Protein AF-A9F073-F1 (afdb_monomer_lite)

Secondary structure (DSSP, 8-state):
-------------------------------------PPPP--TTHHHHHHHHHHHHHHS---PPPP-BPTTT-PBPPHHHHHHHHHHHHHHHHHHHHHHHHHHHTS----SS-TTS----SS-TTHHHHT-HHHHHHHHHHHSS--GGGGHHHHHHHHHHHHSSHIIIII-HHHHHHHHHHHHS--TT-SSHHHHHHHS--GGGGHHHHHHHHHHHHHHTT--GGGGG-HHHHHHHHIIIIIHHHHHHHHHHHHHHHHTSS-HHHHHHHHHHHHHHHHHTS-SS----TTHHHHHHHHHHHHHGGGTSTTHIIIII-HHHHHHHHHHTT-SEEEEE-GGG-----HHHHH-SS----SSSS-EETTT-----HHHHH-TT--EEEEES--GGGEE-S----HHHHHHHHHHHHHHHHHHHHTTSSSSS--TT-PPPTTBPPHHHHHTT-----HHHHH-TT--EEE-SSTTTTTTTT-EEE-TTT----TT--HHHHT-TTSSB----HHHHHTSSS------EEEE-TTT-HHHHS-----HHHHT--SSS-SEEEEEEEEEEE------TT-PPPEEEEEEEEEEE-TTT-----HHHHH-S-SSS-SEEEESTT-TT-SS--S-GGGSGGGT--

Foldseek 3Di:
DDDDDDDDDDDDDDDDDDDDDDDDDDDDDDDDDDDDDDDDDDDPPVVVVVVVVVVVCVVPPPPPPDQPQFPPQRDRFDPVLVVVLVVLVVLLVVLLVVLLVLLLQLADPDDPPDPPDAQERPDQSLLVVLLQVLLQLLLCLQVVDGDPSVVNVVVVLVVCLAANLQCLRRNQNLSSLLVVLCVVQPAPQPDDDSLLVLLADDPLLCQLLLLLLLQSLLSNQNFNQSLVLASLLLCLLLCLQAVQLVVVVVLCVVLVVQCPDPDPVSNVVSVVVVVCCCVRGHFPDRAHFDPSVVSNVVSVVQSNCCNVHPNCSLRHRHNSLLVSLLSSLNHQKDKAFDQVQFPQPSQLSSQARQSQCQGHPAAGERSRHNSSSVSSNNDNSNRIDIDGRYDCVRHDSDPPDDPVSSVVSNVCSNCVVVVCVVVPQADDDQQQQQQADFQAAALSNLSSFDSLSCSLCSSQSFSQWHFDPDSRGPSSGNPIGGDLQSGWADQQHQSSQSNRSRSSRHRDHSCQQLQPVHQHFARWFKDFDLCQACCRNVVDADCQLQVQQPHVVGQKFWDKDWDWHFDPDDDDPPDGGHTDTGIYTHIDGNLSRHRQRSRSQNRQPRDDRGRMDTTRAPGPNDLPRHDDCVPHCPVVVD

InterPro domains:
  IPR017896 4Fe-4S ferredoxin-type, iron-sulphur binding domain [PF00037] (363-385)
  IPR017896 4Fe-4S ferredoxin-type, iron-sulphur binding domain [PF00037] (448-465)
  IPR017896 4Fe-4S ferredoxin-type, iron-sulphur binding domain [PF00037] (588-606)
  IPR017896 4Fe-4S ferredoxin-type, iron-sulphur binding domain [PF12801] (147-191)
  IPR017896 4Fe-4S ferredoxin-type, iron-sulphur binding domain [PF12801] (293-330)
  IPR017896 4Fe-4S ferredoxin-type, iron-sulphur binding domain [PS51379] (360-389)
  IPR017896 4Fe-4S ferredoxin-type, iron-sulphur binding domain [PS51379] (439-470)
  IPR017896 4Fe-4S ferredoxin-type, iron-sulphur binding domain [PS51379] (478-511)
  IPR017896 4Fe-4S ferredoxin-type, iron-sulphur binding domain [PS51379] (585-615)
  IPR017900 4Fe-4S ferredoxin, iron-sulphur binding, conserved site [PS00198] (450-461)
  IPR017900 4Fe-4S ferredoxin, iron-sulphur binding, conserved site [PS00198] (594-605)
  IPR051684 Electron Transfer/Redox Process [PTHR30176] (125-392)

pLDDT: mean 81.9, std 18.47, range [25.47, 96.81]

Organism: Sorangium cellulosum (strain So ce56) (NCBI:txid448385)

Radius of gyration: 35.61 Å; chains: 1; bounding box: 134×68×92 Å

Structure (mmCIF, N/CA/C/O backbone):
data_AF-A9F073-F1
#
_entry.id   AF-A9F073-F1
#
loop_
_atom_site.group_PDB
_atom_site.id
_atom_site.type_symbol
_atom_site.label_atom_id
_atom_site.label_alt_id
_atom_site.label_comp_id
_atom_site.label_asym_id
_atom_site.label_entity_id
_atom_site.label_seq_id
_atom_site.pdbx_PDB_ins_code
_atom_site.Cartn_x
_atom_site.Cartn_y
_atom_site.Cartn_z
_atom_site.occupancy
_atom_site.B_iso_or_equiv
_atom_site.auth_seq_id
_atom_site.auth_comp_id
_atom_site.auth_asym_id
_atom_site.auth_atom_id
_atom_site.pdbx_PDB_model_num
ATOM 1 N N . MET A 1 1 ? -6.232 -37.598 -47.615 1.00 36.94 1 MET A N 1
ATOM 2 C CA . MET A 1 1 ? -5.441 -37.627 -48.864 1.00 36.94 1 MET A CA 1
ATOM 3 C C . MET A 1 1 ? -4.163 -36.843 -48.573 1.00 36.94 1 MET A C 1
ATOM 5 O O . MET A 1 1 ? -4.214 -35.629 -48.598 1.00 36.94 1 MET A O 1
ATOM 9 N N . ALA A 1 2 ? -3.153 -37.387 -47.894 1.00 35.31 2 ALA A N 1
ATOM 10 C CA . ALA A 1 2 ? -2.257 -38.499 -48.234 1.00 35.31 2 ALA A CA 1
ATOM 11 C C . ALA A 1 2 ? -1.363 -38.210 -49.455 1.00 35.31 2 ALA A C 1
ATOM 13 O O . ALA A 1 2 ? -1.889 -38.074 -50.556 1.00 35.31 2 ALA A O 1
ATOM 14 N N . ASN A 1 3 ? -0.047 -38.267 -49.190 1.00 31.31 3 ASN A N 1
ATOM 15 C CA . ASN A 1 3 ? 1.080 -38.577 -50.085 1.00 31.31 3 ASN A CA 1
ATOM 16 C C . ASN A 1 3 ? 1.698 -37.422 -50.897 1.00 31.31 3 ASN A C 1
ATOM 18 O O . ASN A 1 3 ? 0.975 -36.559 -51.369 1.00 31.31 3 ASN A O 1
ATOM 22 N N . LEU A 1 4 ? 3.011 -37.348 -51.152 1.00 33.03 4 LEU A N 1
ATOM 23 C CA . LEU A 1 4 ? 4.208 -38.114 -50.754 1.00 33.03 4 LEU A CA 1
ATOM 24 C C . LEU A 1 4 ? 5.447 -37.277 -51.180 1.00 33.03 4 LEU A C 1
ATOM 26 O O . LEU A 1 4 ? 5.382 -36.546 -52.166 1.00 33.03 4 LEU A O 1
ATOM 30 N N . ASP A 1 5 ? 6.542 -37.423 -50.432 1.00 36.38 5 ASP A N 1
ATOM 31 C CA . ASP A 1 5 ? 7.957 -37.092 -50.738 1.00 36.38 5 ASP A CA 1
ATOM 32 C C . ASP A 1 5 ? 8.463 -37.785 -52.045 1.00 36.38 5 ASP A C 1
ATOM 34 O O . ASP A 1 5 ? 7.726 -38.654 -52.525 1.00 36.38 5 ASP A O 1
ATOM 38 N N . PRO A 1 6 ? 9.678 -37.530 -52.628 1.00 48.28 6 PRO A N 1
ATOM 39 C CA . PRO A 1 6 ? 10.964 -37.488 -51.900 1.00 48.28 6 PRO A CA 1
ATOM 40 C C . PRO A 1 6 ? 12.157 -36.666 -52.470 1.00 48.28 6 PRO A C 1
ATOM 42 O O . PRO A 1 6 ? 12.160 -36.121 -53.571 1.00 48.28 6 PRO A O 1
ATOM 45 N N . THR A 1 7 ? 13.215 -36.647 -51.650 1.00 33.25 7 THR A N 1
ATOM 46 C CA . THR A 1 7 ? 14.619 -36.234 -51.862 1.00 33.25 7 THR A CA 1
ATOM 47 C C . THR A 1 7 ? 15.438 -37.196 -52.745 1.00 33.25 7 THR A C 1
ATOM 49 O O . THR A 1 7 ? 15.010 -38.318 -53.017 1.00 33.25 7 THR A O 1
ATOM 52 N N . PRO A 1 8 ? 16.643 -36.775 -53.187 1.00 45.91 8 PRO A N 1
ATOM 53 C CA . PRO A 1 8 ? 17.910 -37.464 -52.824 1.00 45.91 8 PRO A CA 1
ATOM 54 C C . PRO A 1 8 ? 19.104 -36.466 -52.752 1.00 45.91 8 PRO A C 1
ATOM 56 O O . PRO A 1 8 ? 18.932 -35.294 -53.062 1.00 45.91 8 PRO A O 1
ATOM 59 N N . ALA A 1 9 ? 20.375 -36.758 -52.452 1.00 29.78 9 ALA A N 1
ATOM 60 C CA . ALA A 1 9 ? 21.145 -37.723 -51.659 1.00 29.78 9 ALA A CA 1
ATOM 61 C C . ALA A 1 9 ? 22.595 -37.157 -51.603 1.00 29.78 9 ALA A C 1
ATOM 63 O O . ALA A 1 9 ? 23.001 -36.400 -52.484 1.00 29.78 9 ALA A O 1
ATOM 64 N N . ALA A 1 10 ? 23.368 -37.505 -50.571 1.00 29.55 10 ALA A N 1
ATOM 65 C CA . ALA A 1 10 ? 24.780 -37.133 -50.383 1.00 29.55 10 ALA A CA 1
ATOM 66 C C . ALA A 1 10 ? 25.757 -37.988 -51.228 1.00 29.55 10 ALA A C 1
ATOM 68 O O . ALA A 1 10 ? 25.352 -39.019 -51.767 1.00 29.55 10 ALA A O 1
ATOM 69 N N . PRO A 1 11 ? 27.064 -37.651 -51.231 1.00 38.34 11 PRO A N 1
ATOM 70 C CA . PRO A 1 11 ? 28.048 -38.715 -51.008 1.00 38.34 11 PRO A CA 1
ATOM 71 C C . PRO A 1 11 ? 29.194 -38.347 -50.044 1.00 38.34 11 PRO A C 1
ATOM 73 O O . PRO A 1 11 ? 29.539 -37.185 -49.835 1.00 38.34 11 PRO A O 1
ATOM 76 N N . ALA A 1 12 ? 29.775 -39.402 -49.469 1.00 27.55 12 ALA A N 1
ATOM 77 C CA . ALA A 1 12 ? 30.923 -39.432 -48.566 1.00 27.55 12 ALA A CA 1
ATOM 78 C C . ALA A 1 12 ? 32.176 -40.037 -49.244 1.00 27.55 12 ALA A C 1
ATOM 80 O O . ALA A 1 12 ? 32.065 -40.629 -50.316 1.00 27.55 12 ALA A O 1
ATOM 81 N N . HIS A 1 13 ? 33.306 -39.988 -48.512 1.00 28.06 13 HIS A N 1
ATOM 82 C CA . HIS A 1 13 ? 34.626 -40.631 -48.731 1.00 28.06 13 HIS A CA 1
ATOM 83 C C . HIS A 1 13 ? 35.623 -39.819 -49.591 1.00 28.06 13 HIS A C 1
ATOM 85 O O . HIS A 1 13 ? 35.230 -39.222 -50.579 1.00 28.06 13 HIS A O 1
ATOM 91 N N . ARG A 1 14 ? 36.934 -39.720 -49.296 1.00 29.05 14 ARG A N 1
ATOM 92 C CA . ARG A 1 14 ? 37.899 -40.703 -48.756 1.00 29.05 14 ARG A CA 1
ATOM 93 C C . ARG A 1 14 ? 39.230 -39.985 -48.397 1.00 29.05 14 ARG A C 1
ATOM 95 O O . ARG A 1 14 ? 39.640 -39.095 -49.135 1.00 29.05 14 ARG A O 1
ATOM 102 N N . GLU A 1 15 ? 39.905 -40.397 -47.321 1.00 31.62 15 GLU A N 1
ATOM 103 C CA . GLU A 1 15 ? 41.334 -40.114 -47.046 1.00 31.62 15 GLU A CA 1
ATOM 104 C C . GLU A 1 15 ? 42.264 -40.895 -47.999 1.00 31.62 15 GLU A C 1
ATOM 106 O O . GLU A 1 15 ? 41.830 -41.879 -48.609 1.00 31.62 15 GLU A O 1
ATOM 111 N N . PRO A 1 16 ? 43.558 -40.522 -48.072 1.00 38.19 16 PRO A N 1
ATOM 112 C CA . PRO A 1 16 ? 44.579 -41.507 -47.695 1.00 38.19 16 PRO A CA 1
ATOM 113 C C . PRO A 1 16 ? 45.768 -40.938 -46.892 1.00 38.19 16 PRO A C 1
ATOM 115 O O . PRO A 1 16 ? 46.054 -39.742 -46.887 1.00 38.19 16 PRO A O 1
ATOM 118 N N . ALA A 1 17 ? 46.466 -41.859 -46.227 1.00 26.95 17 ALA A N 1
ATOM 119 C CA . ALA A 1 17 ? 47.608 -41.657 -45.347 1.00 26.95 17 ALA A CA 1
ATOM 120 C C . ALA A 1 17 ? 48.976 -41.936 -46.014 1.00 26.95 17 ALA A C 1
ATOM 122 O O . ALA A 1 17 ? 49.062 -42.687 -46.980 1.00 26.95 17 ALA A O 1
ATOM 123 N N . ALA A 1 18 ? 50.017 -41.434 -45.330 1.00 27.58 18 ALA A N 1
ATOM 124 C CA . ALA A 1 18 ? 51.392 -41.946 -45.190 1.00 27.58 18 ALA A CA 1
ATOM 125 C C . ALA A 1 18 ? 52.439 -41.725 -46.307 1.00 27.58 18 ALA A C 1
ATOM 127 O O . ALA A 1 18 ? 52.248 -42.099 -47.458 1.00 27.58 18 ALA A O 1
ATOM 128 N N . GLY A 1 19 ? 53.634 -41.260 -45.894 1.00 25.47 19 GLY A N 1
ATOM 129 C CA . GLY A 1 19 ? 54.879 -41.536 -46.620 1.00 25.47 19 GLY A CA 1
ATOM 130 C C . GLY A 1 19 ? 56.088 -40.627 -46.345 1.00 25.47 19 GLY A C 1
ATOM 131 O O . GLY A 1 19 ? 56.188 -39.557 -46.923 1.00 25.47 19 GLY A O 1
ATOM 132 N N . ALA A 1 20 ? 57.048 -41.173 -45.588 1.00 28.20 20 ALA A N 1
ATOM 133 C CA . ALA A 1 20 ? 58.509 -41.008 -45.701 1.00 28.20 20 ALA A CA 1
ATOM 134 C C . ALA A 1 20 ? 59.246 -39.798 -45.066 1.00 28.20 20 ALA A C 1
ATOM 136 O O . ALA A 1 20 ? 59.105 -38.637 -45.435 1.00 28.20 20 ALA A O 1
ATOM 137 N N . ALA A 1 21 ? 60.134 -40.168 -44.136 1.00 27.05 21 ALA A N 1
ATOM 138 C CA . ALA A 1 21 ? 61.201 -39.406 -43.493 1.00 27.05 21 ALA A CA 1
ATOM 139 C C . ALA A 1 21 ? 62.478 -39.338 -44.348 1.00 27.05 21 ALA A C 1
ATOM 141 O O . ALA A 1 21 ? 62.714 -40.288 -45.082 1.00 27.05 21 ALA A O 1
ATOM 142 N N . VAL A 1 22 ? 63.344 -38.331 -44.128 1.00 29.98 22 VAL A N 1
ATOM 143 C CA . VAL A 1 22 ? 64.828 -38.432 -44.107 1.00 29.98 22 VAL A CA 1
ATOM 144 C C . VAL A 1 22 ? 65.407 -37.228 -43.326 1.00 29.98 22 VAL A C 1
ATOM 146 O O . VAL A 1 22 ? 65.099 -36.079 -43.629 1.00 29.98 22 VAL A O 1
ATOM 149 N N . ALA A 1 23 ? 66.259 -37.500 -42.329 1.00 28.33 23 ALA A N 1
ATOM 150 C CA . ALA A 1 23 ? 67.233 -36.575 -41.716 1.00 28.33 23 ALA A CA 1
ATOM 151 C C . ALA A 1 23 ? 68.638 -36.864 -42.309 1.00 28.33 23 ALA A C 1
ATOM 153 O O . ALA A 1 23 ? 68.777 -37.919 -42.933 1.00 28.33 23 ALA A O 1
ATOM 154 N N . PRO A 1 24 ? 69.703 -36.046 -42.101 1.00 40.62 24 PRO A N 1
ATOM 155 C CA . PRO A 1 24 ? 70.480 -36.220 -40.858 1.00 40.62 24 PRO A CA 1
ATOM 156 C C . PRO A 1 24 ? 71.330 -35.022 -40.332 1.00 40.62 24 PRO A C 1
ATOM 158 O O . PRO A 1 24 ? 71.812 -34.175 -41.073 1.00 40.62 24 PRO A O 1
ATOM 161 N N . ALA A 1 25 ? 71.583 -35.090 -39.015 1.00 26.22 25 ALA A N 1
ATOM 162 C CA . ALA A 1 25 ? 72.860 -34.938 -38.280 1.00 26.22 25 ALA A CA 1
ATOM 163 C C . ALA A 1 25 ? 73.680 -33.621 -38.236 1.00 26.22 25 ALA A C 1
ATOM 165 O O . ALA A 1 25 ? 74.242 -33.185 -39.235 1.00 26.22 25 ALA A O 1
ATOM 166 N N . LYS A 1 26 ? 73.951 -33.147 -36.999 1.00 27.00 26 LYS A N 1
ATOM 167 C CA . LYS A 1 26 ? 75.251 -33.184 -36.249 1.00 27.00 26 LYS A CA 1
ATOM 168 C C . LYS A 1 26 ? 75.135 -32.297 -34.980 1.00 27.00 26 LYS A C 1
ATOM 170 O O . LYS A 1 26 ? 74.621 -31.194 -35.075 1.00 27.00 26 LYS A O 1
ATOM 175 N N . ALA A 1 27 ? 75.300 -32.838 -33.760 1.00 26.86 27 ALA A N 1
ATOM 176 C CA . ALA A 1 27 ? 76.540 -32.896 -32.942 1.00 26.86 27 ALA A CA 1
ATOM 177 C C . ALA A 1 27 ? 77.076 -31.479 -32.583 1.00 26.86 27 ALA A C 1
ATOM 179 O O . ALA A 1 27 ? 77.171 -30.651 -33.472 1.00 26.86 27 ALA A O 1
ATOM 180 N N . SER A 1 28 ? 77.449 -31.078 -31.360 1.00 26.72 28 SER A N 1
ATOM 181 C CA . SER A 1 28 ? 78.054 -31.800 -30.235 1.00 26.72 28 SER A CA 1
ATOM 182 C C . SER A 1 28 ? 78.280 -30.874 -29.020 1.00 26.72 28 SER A C 1
ATOM 184 O O . SER A 1 28 ? 78.762 -29.760 -29.186 1.00 26.72 28 SER A O 1
ATOM 186 N N . ALA A 1 29 ? 78.087 -31.443 -27.827 1.00 28.41 29 ALA A N 1
ATOM 187 C CA . ALA A 1 29 ? 79.029 -31.449 -26.695 1.00 28.41 29 ALA A CA 1
ATOM 188 C C . ALA A 1 29 ? 79.198 -30.229 -25.756 1.00 28.41 29 ALA A C 1
ATOM 190 O O . ALA A 1 29 ? 79.651 -29.150 -26.123 1.00 28.41 29 ALA A O 1
ATOM 191 N N . ALA A 1 30 ? 78.953 -30.520 -24.475 1.00 33.34 30 ALA A N 1
ATOM 192 C CA . ALA A 1 30 ? 79.458 -29.827 -23.292 1.00 33.34 30 ALA A CA 1
ATOM 193 C C . ALA A 1 30 ? 80.737 -30.516 -22.766 1.00 33.34 30 ALA A C 1
ATOM 195 O O . ALA A 1 30 ? 80.952 -31.694 -23.069 1.00 33.34 30 ALA A O 1
ATOM 196 N N . PRO A 1 31 ? 81.532 -29.838 -21.917 1.00 35.50 31 PRO A N 1
ATOM 197 C CA . PRO A 1 31 ? 82.397 -30.522 -20.947 1.00 35.50 31 PRO A CA 1
ATOM 198 C C . PRO A 1 31 ? 82.329 -29.825 -19.541 1.00 35.50 31 PRO A C 1
ATOM 200 O O . PRO A 1 31 ? 81.462 -28.973 -19.348 1.00 35.50 31 PRO A O 1
ATOM 203 N N . PRO A 1 32 ? 83.100 -30.226 -18.502 1.00 40.25 32 PRO A N 1
ATOM 204 C CA . PRO A 1 32 ? 82.556 -30.934 -17.338 1.00 40.25 32 PRO A CA 1
ATOM 205 C C . PRO A 1 32 ? 82.863 -30.250 -15.980 1.00 40.25 32 PRO A C 1
ATOM 207 O O . PRO A 1 32 ? 83.421 -29.160 -15.909 1.00 40.25 32 PRO A O 1
ATOM 210 N N . ALA A 1 33 ? 82.458 -30.913 -14.893 1.00 30.02 33 ALA A N 1
ATOM 211 C CA . ALA A 1 33 ? 82.422 -30.440 -13.508 1.00 30.02 33 ALA A CA 1
ATOM 212 C C . ALA A 1 33 ? 83.711 -30.639 -12.673 1.00 30.02 33 ALA A C 1
ATOM 214 O O . ALA A 1 33 ? 84.496 -31.546 -12.939 1.00 30.02 33 ALA A O 1
ATOM 215 N N . GLY A 1 34 ? 83.806 -29.880 -11.565 1.00 25.97 34 GLY A N 1
ATOM 216 C CA . GLY A 1 34 ? 84.525 -30.212 -10.314 1.00 25.97 34 GLY A CA 1
ATOM 217 C C . GLY A 1 34 ? 85.088 -28.980 -9.565 1.00 25.97 34 GLY A C 1
ATOM 218 O O . GLY A 1 34 ? 85.348 -27.976 -10.220 1.00 25.97 34 GLY A O 1
ATOM 219 N N . PRO A 1 35 ? 85.398 -29.028 -8.247 1.00 37.41 35 PRO A N 1
ATOM 220 C CA . PRO A 1 35 ? 84.670 -29.635 -7.123 1.00 37.41 35 PRO A CA 1
ATOM 221 C C . PRO A 1 35 ? 84.488 -28.691 -5.886 1.00 37.41 35 PRO A C 1
ATOM 223 O O . PRO A 1 35 ? 85.163 -27.682 -5.731 1.00 37.41 35 PRO A O 1
ATOM 226 N N . SER A 1 36 ? 83.564 -29.081 -4.995 1.00 27.94 36 SER A N 1
ATOM 227 C CA . SER A 1 36 ? 83.489 -28.880 -3.523 1.00 27.94 36 SER A CA 1
ATOM 228 C C . SER A 1 36 ? 83.856 -27.543 -2.833 1.00 27.94 36 SER A C 1
ATOM 230 O O . SER A 1 36 ? 85.028 -27.220 -2.666 1.00 27.94 36 SER A O 1
ATOM 232 N N . ALA A 1 37 ? 82.863 -26.935 -2.167 1.00 27.70 37 ALA A N 1
ATOM 233 C CA . ALA A 1 37 ? 83.018 -26.349 -0.826 1.00 27.70 37 ALA A CA 1
ATOM 234 C C . ALA A 1 37 ? 81.673 -26.396 -0.066 1.00 27.70 37 ALA A C 1
ATOM 236 O O . ALA A 1 37 ? 80.635 -26.003 -0.597 1.00 27.70 37 ALA A O 1
ATOM 237 N N . ALA A 1 38 ? 81.687 -26.932 1.157 1.00 30.27 38 ALA A N 1
ATOM 238 C CA . ALA A 1 38 ? 80.529 -27.056 2.047 1.00 30.27 38 ALA A CA 1
ATOM 239 C C . ALA A 1 38 ? 80.062 -25.686 2.602 1.00 30.27 38 ALA A C 1
ATOM 241 O O . ALA A 1 38 ? 80.873 -24.762 2.690 1.00 30.27 38 ALA A O 1
ATOM 242 N N . PRO A 1 39 ? 78.780 -25.530 2.996 1.00 36.62 39 PRO A N 1
ATOM 243 C CA . PRO A 1 39 ? 78.215 -24.237 3.366 1.00 36.62 39 PRO A CA 1
ATOM 244 C C . PRO A 1 39 ? 78.401 -23.917 4.857 1.00 36.62 39 PRO A C 1
ATOM 246 O O . PRO A 1 39 ? 78.130 -24.744 5.727 1.00 36.62 39 PRO A O 1
ATOM 249 N N . ALA A 1 40 ? 78.788 -22.675 5.154 1.00 32.34 40 ALA A N 1
ATOM 250 C CA . ALA A 1 40 ? 78.688 -22.097 6.489 1.00 32.34 40 ALA A CA 1
ATOM 251 C C . ALA A 1 40 ? 77.223 -21.731 6.788 1.00 32.34 40 ALA A C 1
ATOM 253 O O . ALA A 1 40 ? 76.569 -21.027 6.017 1.00 32.34 40 ALA A O 1
ATOM 254 N N . ALA A 1 41 ? 76.699 -22.236 7.903 1.00 38.62 41 ALA A N 1
ATOM 255 C CA . ALA A 1 41 ? 75.332 -22.025 8.355 1.00 38.62 41 ALA A CA 1
ATOM 256 C C . ALA A 1 41 ? 75.218 -20.806 9.288 1.00 38.62 41 ALA A C 1
ATOM 258 O O . ALA A 1 41 ? 75.888 -20.776 10.314 1.00 38.62 41 ALA A O 1
ATOM 259 N N . ALA A 1 42 ? 74.319 -19.863 8.967 1.00 32.47 42 ALA A N 1
ATOM 260 C CA . ALA A 1 42 ? 73.517 -19.040 9.895 1.00 32.47 42 ALA A CA 1
ATOM 261 C C . ALA A 1 42 ? 72.627 -18.040 9.110 1.00 32.47 42 ALA A C 1
ATOM 263 O O . ALA A 1 42 ? 73.038 -17.597 8.042 1.00 32.47 42 ALA A O 1
ATOM 264 N N . PRO A 1 43 ? 71.469 -17.575 9.631 1.00 41.09 43 PRO A N 1
ATOM 265 C CA . PRO A 1 43 ? 70.533 -18.224 10.542 1.00 41.09 43 PRO A CA 1
ATOM 266 C C . PRO A 1 43 ? 69.130 -18.376 9.903 1.00 41.09 43 PRO A C 1
ATOM 268 O O . PRO A 1 43 ? 68.575 -17.472 9.280 1.00 41.09 43 PRO A O 1
ATOM 271 N N . ALA A 1 44 ? 68.485 -19.519 10.143 1.00 50.34 44 ALA A N 1
ATOM 272 C CA . ALA A 1 44 ? 67.187 -19.925 9.583 1.00 50.34 44 ALA A CA 1
ATOM 273 C C . ALA A 1 44 ? 65.963 -19.049 9.968 1.00 50.34 44 ALA A C 1
ATOM 275 O O . ALA A 1 44 ? 64.828 -19.398 9.637 1.00 50.34 44 ALA A O 1
ATOM 276 N N . LYS A 1 45 ? 66.152 -17.918 10.664 1.00 40.78 45 LYS A N 1
ATOM 277 C CA . LYS A 1 45 ? 65.067 -17.021 11.100 1.00 40.78 45 LYS A CA 1
ATOM 278 C C . LYS A 1 45 ? 64.741 -15.937 10.067 1.00 40.78 45 LYS A C 1
ATOM 280 O O . LYS A 1 45 ? 63.562 -15.686 9.832 1.00 40.78 45 LYS A O 1
ATOM 285 N N . GLU A 1 46 ? 65.737 -15.358 9.397 1.00 45.19 46 GLU A N 1
ATOM 286 C CA . GLU A 1 46 ? 65.511 -14.301 8.394 1.00 45.19 46 GLU A CA 1
ATOM 287 C C . GLU A 1 46 ? 64.954 -14.857 7.080 1.00 45.19 46 GLU A C 1
ATOM 289 O O . GLU A 1 46 ? 64.019 -14.292 6.513 1.00 45.19 46 GLU A O 1
ATOM 294 N N . ALA A 1 47 ? 65.415 -16.040 6.661 1.00 49.59 47 ALA A N 1
ATOM 295 C CA . ALA A 1 47 ? 64.869 -16.743 5.500 1.00 49.59 47 ALA A CA 1
ATOM 296 C C . ALA A 1 47 ? 63.400 -17.160 5.704 1.00 49.59 47 ALA A C 1
ATOM 298 O O . ALA A 1 47 ? 62.612 -17.132 4.759 1.00 49.59 47 ALA A O 1
ATOM 299 N N . ARG A 1 48 ? 62.996 -17.484 6.945 1.00 50.16 48 ARG A N 1
ATOM 300 C CA . ARG A 1 48 ? 61.598 -17.801 7.282 1.00 50.16 48 ARG A CA 1
ATOM 301 C C . ARG A 1 48 ? 60.709 -16.566 7.231 1.00 50.16 48 ARG A C 1
ATOM 303 O O . ARG A 1 48 ? 59.606 -16.672 6.713 1.00 50.16 48 ARG A O 1
ATOM 310 N N . TRP A 1 49 ? 61.181 -15.408 7.696 1.00 45.09 49 TRP A N 1
ATOM 311 C CA . TRP A 1 49 ? 60.434 -14.149 7.592 1.00 45.09 49 TRP A CA 1
ATOM 312 C C . TRP A 1 49 ? 60.365 -13.620 6.158 1.00 45.09 49 TRP A C 1
ATOM 314 O O . TRP A 1 49 ? 59.296 -13.187 5.742 1.00 45.09 49 TRP A O 1
ATOM 324 N N . ALA A 1 50 ? 61.436 -13.729 5.367 1.00 53.06 50 ALA A N 1
ATOM 325 C CA . ALA A 1 50 ? 61.429 -13.367 3.948 1.00 53.06 50 ALA A CA 1
ATOM 326 C C . ALA A 1 50 ? 60.531 -14.301 3.115 1.00 53.06 50 ALA A C 1
ATOM 328 O O . ALA A 1 50 ? 59.795 -13.835 2.243 1.00 53.06 50 ALA A O 1
ATOM 329 N N . ALA A 1 51 ? 60.518 -15.603 3.424 1.00 53.56 51 ALA A N 1
ATOM 330 C CA . ALA A 1 51 ? 59.603 -16.561 2.812 1.00 53.56 51 ALA A CA 1
ATOM 331 C C . ALA A 1 51 ? 58.145 -16.301 3.220 1.00 53.56 51 ALA A C 1
ATOM 333 O O . ALA A 1 51 ? 57.287 -16.325 2.343 1.00 53.56 51 ALA A O 1
ATOM 334 N N . LEU A 1 52 ? 57.873 -15.983 4.497 1.00 52.94 52 LEU A N 1
ATOM 335 C CA . LEU A 1 52 ? 56.534 -15.649 5.008 1.00 52.94 52 LEU A CA 1
ATOM 336 C C . LEU A 1 52 ? 56.020 -14.307 4.459 1.00 52.94 52 LEU A C 1
ATOM 338 O O . LEU A 1 52 ? 54.854 -14.195 4.105 1.00 52.94 52 LEU A O 1
ATOM 342 N N . LEU A 1 53 ? 56.886 -13.296 4.324 1.00 52.72 53 LEU A N 1
ATOM 343 C CA . LEU A 1 53 ? 56.581 -12.024 3.657 1.00 52.72 53 LEU A CA 1
ATOM 344 C C . LEU A 1 53 ? 56.379 -12.221 2.148 1.00 52.72 53 LEU A C 1
ATOM 346 O O . LEU A 1 53 ? 55.512 -11.580 1.559 1.00 52.72 53 LEU A O 1
ATOM 350 N N . GLY A 1 54 ? 57.111 -13.147 1.522 1.00 50.47 54 GLY A N 1
ATOM 351 C CA . GLY A 1 54 ? 56.917 -13.555 0.130 1.00 50.47 54 GLY A CA 1
ATOM 352 C C . GLY A 1 54 ? 55.585 -14.275 -0.114 1.00 50.47 54 GLY A C 1
ATOM 353 O O . GLY A 1 54 ? 54.912 -13.994 -1.110 1.00 50.47 54 GLY A O 1
ATOM 354 N N . THR A 1 55 ? 55.153 -15.153 0.800 1.00 51.25 55 THR A N 1
ATOM 355 C CA . THR A 1 55 ? 53.831 -15.803 0.752 1.00 51.25 55 THR A CA 1
ATOM 356 C C . THR A 1 55 ? 52.702 -14.865 1.160 1.00 51.25 55 THR A C 1
ATOM 358 O O . THR A 1 55 ? 51.665 -14.898 0.509 1.00 51.25 55 THR A O 1
ATOM 361 N N . LEU A 1 56 ? 52.894 -13.957 2.122 1.00 43.88 56 LEU A N 1
ATOM 362 C CA . LEU A 1 56 ? 51.908 -12.925 2.476 1.00 43.88 56 LEU A CA 1
ATOM 363 C C . LEU A 1 56 ? 51.741 -11.879 1.367 1.00 43.88 56 LEU A C 1
ATOM 365 O O . LEU A 1 56 ? 50.628 -11.429 1.116 1.00 43.88 56 LEU A O 1
ATOM 369 N N . ARG A 1 57 ? 52.801 -11.547 0.620 1.00 44.50 57 ARG A N 1
ATOM 370 C CA . ARG A 1 57 ? 52.721 -10.661 -0.555 1.00 44.50 57 ARG A CA 1
ATOM 371 C C . ARG A 1 57 ? 52.054 -11.342 -1.758 1.00 44.50 57 ARG A C 1
ATOM 373 O O . ARG A 1 57 ? 51.430 -10.654 -2.560 1.00 44.50 57 ARG A O 1
ATOM 380 N N . LYS A 1 58 ? 52.115 -12.679 -1.860 1.00 45.12 58 LYS A N 1
ATOM 381 C CA . LYS A 1 58 ? 51.323 -13.481 -2.818 1.00 45.12 58 LYS A CA 1
ATOM 382 C C . LYS A 1 58 ? 49.883 -13.745 -2.344 1.00 45.12 58 LYS A C 1
ATOM 384 O O . LYS A 1 58 ? 49.002 -13.832 -3.189 1.00 45.12 58 LYS A O 1
ATOM 389 N N . ALA A 1 59 ? 49.629 -13.805 -1.035 1.00 43.59 59 ALA A N 1
ATOM 390 C CA . ALA A 1 59 ? 48.295 -13.976 -0.447 1.00 43.59 59 ALA A CA 1
ATOM 391 C C . ALA A 1 59 ? 47.505 -12.654 -0.338 1.00 43.59 59 ALA A C 1
ATOM 393 O O . ALA A 1 59 ? 46.281 -12.659 -0.409 1.00 43.59 59 ALA A O 1
ATOM 394 N N . GLY A 1 60 ? 48.198 -11.516 -0.220 1.00 35.19 60 GLY A N 1
ATOM 395 C CA . GLY A 1 60 ? 47.637 -10.160 -0.231 1.00 35.19 60 GLY A CA 1
ATOM 396 C C . GLY A 1 60 ? 47.654 -9.484 -1.606 1.00 35.19 60 GLY A C 1
ATOM 397 O O . GLY A 1 60 ? 47.098 -8.395 -1.771 1.00 35.19 60 GLY A O 1
ATOM 398 N N . ALA A 1 61 ? 48.249 -10.119 -2.620 1.00 35.69 61 ALA A N 1
ATOM 399 C CA . ALA A 1 61 ? 48.021 -9.728 -4.000 1.00 35.69 61 ALA A CA 1
ATOM 400 C C . ALA A 1 61 ? 46.587 -10.120 -4.353 1.00 35.69 61 ALA A C 1
ATOM 402 O O . ALA A 1 61 ? 46.318 -11.238 -4.784 1.00 35.69 61 ALA A O 1
ATOM 403 N N . ILE A 1 62 ? 45.661 -9.175 -4.178 1.00 37.34 62 ILE A N 1
ATOM 404 C CA . ILE A 1 62 ? 44.377 -9.190 -4.871 1.00 37.34 62 ILE A CA 1
ATOM 405 C C . ILE A 1 62 ? 44.731 -9.358 -6.347 1.00 37.34 62 ILE A C 1
ATOM 407 O O . ILE A 1 62 ? 45.116 -8.391 -7.012 1.00 37.34 62 ILE A O 1
ATOM 411 N N . VAL A 1 63 ? 44.661 -10.593 -6.851 1.00 39.41 63 VAL A N 1
ATOM 412 C CA . VAL A 1 63 ? 44.712 -10.884 -8.277 1.00 39.41 63 VAL A CA 1
ATOM 413 C C . VAL A 1 63 ? 43.507 -10.151 -8.832 1.00 39.41 63 VAL A C 1
ATOM 415 O O . VAL A 1 63 ? 42.376 -10.628 -8.754 1.00 39.41 63 VAL A O 1
ATOM 418 N N . ARG A 1 64 ? 43.730 -8.914 -9.292 1.00 39.53 64 ARG A N 1
ATOM 419 C CA . ARG A 1 64 ? 42.692 -8.126 -9.942 1.00 39.53 64 ARG A CA 1
ATOM 420 C C . ARG A 1 64 ? 42.208 -9.007 -11.085 1.00 39.53 64 ARG A C 1
ATOM 422 O O . ARG A 1 64 ? 43.033 -9.339 -11.940 1.00 39.53 64 ARG A O 1
ATOM 429 N N . PRO A 1 65 ? 40.933 -9.436 -11.091 1.00 39.81 65 PRO A N 1
ATOM 430 C CA . PRO A 1 65 ? 40.445 -10.288 -12.157 1.00 39.81 65 PRO A CA 1
ATOM 431 C C . PRO A 1 65 ? 40.754 -9.582 -13.472 1.00 39.81 65 PRO A C 1
ATOM 433 O O . PRO A 1 65 ? 40.493 -8.379 -13.601 1.00 39.81 65 PRO A O 1
ATOM 436 N N . ALA A 1 66 ? 41.373 -10.306 -14.410 1.00 44.91 66 ALA A N 1
ATOM 437 C CA . ALA A 1 66 ? 41.675 -9.770 -15.728 1.00 44.91 66 ALA A CA 1
ATOM 438 C C . ALA A 1 66 ? 40.412 -9.073 -16.262 1.00 44.91 66 ALA A C 1
ATOM 440 O O . ALA A 1 66 ? 39.312 -9.625 -16.115 1.00 44.91 66 ALA A O 1
ATOM 441 N N . PRO A 1 67 ? 40.517 -7.846 -16.808 1.00 49.88 67 PRO A N 1
ATOM 442 C CA . PRO A 1 67 ? 39.340 -7.118 -17.253 1.00 49.88 67 PRO A CA 1
ATOM 443 C C . PRO A 1 67 ? 38.588 -8.008 -18.240 1.00 49.88 67 PRO A C 1
ATOM 445 O O . PRO A 1 67 ? 39.170 -8.430 -19.239 1.00 49.88 67 PRO A O 1
ATOM 448 N N . LYS A 1 68 ? 37.319 -8.330 -17.940 1.00 51.88 68 LYS A N 1
ATOM 449 C CA . LYS A 1 68 ? 36.467 -9.113 -18.845 1.00 51.88 68 LYS A CA 1
ATOM 450 C C . LYS A 1 68 ? 36.467 -8.409 -20.202 1.00 51.88 68 LYS A C 1
ATOM 452 O O . LYS A 1 68 ? 35.868 -7.339 -20.339 1.00 51.88 68 LYS A O 1
ATOM 457 N N . ARG A 1 69 ? 37.202 -8.975 -21.161 1.00 55.00 69 ARG A N 1
ATOM 458 C CA . ARG A 1 69 ? 37.269 -8.478 -22.535 1.00 55.00 69 ARG A CA 1
ATOM 459 C C . ARG A 1 69 ? 35.907 -8.711 -23.172 1.00 55.00 69 ARG A C 1
ATOM 461 O O . ARG A 1 69 ? 35.297 -9.762 -22.959 1.00 55.00 69 ARG A O 1
ATOM 468 N N . ARG A 1 70 ? 35.394 -7.711 -23.883 1.00 63.34 70 ARG A N 1
ATOM 469 C CA . ARG A 1 70 ? 34.107 -7.840 -24.569 1.00 63.34 70 ARG A CA 1
ATOM 470 C C . ARG A 1 70 ? 34.236 -8.904 -25.679 1.00 63.34 70 ARG A C 1
ATOM 472 O O . ARG A 1 70 ? 35.269 -8.934 -26.349 1.00 63.34 70 ARG A O 1
ATOM 479 N N . PRO A 1 71 ? 33.242 -9.791 -25.860 1.00 55.38 71 PRO A N 1
ATOM 480 C CA . PRO A 1 71 ? 33.297 -10.834 -26.887 1.00 55.38 71 PRO A CA 1
ATOM 481 C C . PRO A 1 71 ? 33.272 -10.211 -28.290 1.00 55.38 71 PRO A C 1
ATOM 483 O O . PRO A 1 71 ? 32.342 -9.478 -28.596 1.00 55.38 71 PRO A O 1
ATOM 486 N N . GLY A 1 72 ? 34.273 -10.491 -29.130 1.00 61.38 72 GLY A N 1
ATOM 487 C CA . GLY A 1 72 ? 34.442 -9.879 -30.457 1.00 61.38 72 GLY A CA 1
ATOM 488 C C . GLY A 1 72 ? 35.690 -8.997 -30.514 1.00 61.38 72 GLY A C 1
ATOM 489 O O . GLY A 1 72 ? 36.778 -9.493 -30.775 1.00 61.38 72 GLY A O 1
ATOM 490 N N . SER A 1 73 ? 35.548 -7.707 -30.203 1.00 60.34 73 SER A N 1
ATOM 491 C CA . SER A 1 73 ? 36.608 -6.690 -30.339 1.00 60.34 73 SER A CA 1
ATOM 492 C C . SER A 1 73 ? 37.803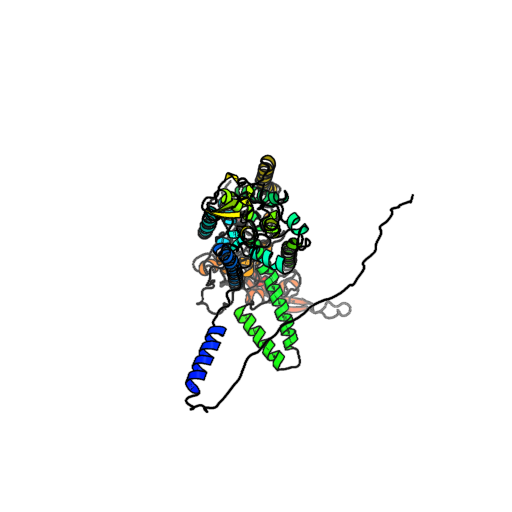 -6.825 -29.380 1.00 60.34 73 SER A C 1
ATOM 494 O O . SER A 1 73 ? 38.820 -6.161 -29.561 1.00 60.34 73 SER A O 1
ATOM 496 N N . GLY A 1 74 ? 37.684 -7.606 -28.297 1.00 62.66 74 GLY A N 1
ATOM 497 C CA . GLY A 1 74 ? 38.734 -7.734 -27.278 1.00 62.66 74 GLY A CA 1
ATOM 498 C C . GLY A 1 74 ? 38.967 -6.476 -26.424 1.00 62.66 74 GLY A C 1
ATOM 499 O O . GLY A 1 74 ? 39.801 -6.507 -25.514 1.00 62.66 74 GLY A O 1
ATOM 500 N N . LEU A 1 75 ? 38.215 -5.392 -26.658 1.00 68.12 75 LEU A N 1
ATOM 501 C CA . LEU A 1 75 ? 38.321 -4.147 -25.901 1.00 68.12 75 LEU A CA 1
ATOM 502 C C . LEU A 1 75 ? 37.842 -4.352 -24.450 1.00 68.12 75 LEU A C 1
ATOM 504 O O . LEU A 1 75 ? 36.792 -4.970 -24.216 1.00 68.12 75 LEU A O 1
ATOM 508 N N . PRO A 1 76 ? 38.568 -3.834 -23.441 1.00 66.75 76 PRO A N 1
ATOM 509 C CA . PRO A 1 76 ? 38.065 -3.813 -22.077 1.00 66.75 76 PRO A CA 1
ATOM 510 C C . PRO A 1 76 ? 36.916 -2.805 -21.979 1.00 66.75 76 PRO A C 1
ATOM 512 O O . PRO A 1 76 ? 37.019 -1.678 -22.465 1.00 66.75 76 PRO A O 1
ATOM 515 N N . ALA A 1 77 ? 35.819 -3.179 -21.315 1.00 71.75 77 ALA A N 1
ATOM 516 C CA . ALA A 1 77 ? 34.790 -2.192 -21.001 1.00 71.75 77 ALA A CA 1
ATOM 517 C C . ALA A 1 77 ? 35.387 -1.071 -20.134 1.00 71.75 77 ALA A C 1
ATOM 519 O O . ALA A 1 77 ? 36.258 -1.316 -19.292 1.00 71.75 77 ALA A O 1
ATOM 520 N N . ARG A 1 78 ? 34.904 0.164 -20.318 1.00 81.75 78 ARG A N 1
ATOM 521 C CA . ARG A 1 78 ? 35.357 1.320 -19.532 1.00 81.75 78 ARG A CA 1
ATOM 522 C C . ARG A 1 78 ? 35.255 1.003 -18.040 1.00 81.75 78 ARG A C 1
ATOM 524 O O . ARG A 1 78 ? 34.168 0.690 -17.551 1.00 81.75 78 ARG A O 1
ATOM 531 N N . LYS A 1 79 ? 36.373 1.131 -17.314 1.00 83.88 79 LYS A N 1
ATOM 532 C CA . LYS A 1 79 ? 36.448 0.830 -15.870 1.00 83.88 79 LYS A CA 1
ATOM 533 C C . LYS A 1 79 ? 35.343 1.541 -15.084 1.00 83.88 79 LYS A C 1
ATOM 535 O O . LYS A 1 79 ? 34.682 0.913 -14.268 1.00 83.88 79 LYS A O 1
ATOM 540 N N . VAL A 1 80 ? 35.078 2.809 -15.411 1.00 88.19 80 VAL A N 1
ATOM 541 C CA . VAL A 1 80 ? 34.005 3.615 -14.800 1.00 88.19 80 VAL A CA 1
ATOM 542 C C . VAL A 1 80 ? 32.640 2.929 -14.911 1.00 88.19 80 VAL A C 1
ATOM 544 O O . VAL A 1 80 ? 31.913 2.852 -13.932 1.00 88.19 80 VAL A O 1
ATOM 547 N N . ILE A 1 81 ? 32.294 2.362 -16.068 1.00 88.19 81 ILE A N 1
ATOM 548 C CA . ILE A 1 81 ? 30.989 1.720 -16.284 1.00 88.19 81 ILE A CA 1
ATOM 549 C C . ILE A 1 81 ? 30.891 0.390 -15.548 1.00 88.19 81 ILE A C 1
ATOM 551 O O . ILE A 1 81 ? 29.848 0.078 -14.983 1.00 88.19 81 ILE A O 1
ATOM 555 N N . GLN A 1 82 ? 31.974 -0.389 -15.516 1.00 86.50 82 GLN A N 1
ATOM 556 C CA . GLN A 1 82 ? 32.009 -1.612 -14.714 1.00 86.50 82 GLN A CA 1
ATOM 557 C C . GLN A 1 82 ? 31.787 -1.295 -13.229 1.00 86.50 82 GLN A C 1
ATOM 559 O O . GLN A 1 82 ? 30.977 -1.961 -12.584 1.00 86.50 82 GLN A O 1
ATOM 564 N N . VAL A 1 83 ? 32.441 -0.246 -12.719 1.00 91.56 83 VAL A N 1
ATOM 565 C CA . VAL A 1 83 ? 32.241 0.250 -11.351 1.00 91.56 83 VAL A CA 1
ATOM 566 C C . VAL A 1 83 ? 30.797 0.708 -11.146 1.00 91.56 83 VAL A C 1
ATOM 568 O O . VAL A 1 83 ? 30.172 0.271 -10.188 1.00 91.56 83 VAL A O 1
ATOM 571 N N . LEU A 1 84 ? 30.217 1.489 -12.063 1.00 92.38 84 LEU A N 1
ATOM 572 C CA . LEU A 1 84 ? 28.827 1.951 -11.949 1.00 92.38 84 LEU A CA 1
ATOM 573 C C . LEU A 1 84 ? 27.806 0.806 -11.985 1.00 92.38 84 LEU A C 1
ATOM 575 O O . LEU A 1 84 ? 26.812 0.858 -11.271 1.00 92.38 84 LEU A O 1
ATOM 579 N N . VAL A 1 85 ? 28.032 -0.256 -12.766 1.00 91.88 85 VAL A N 1
ATOM 580 C CA . VAL A 1 85 ? 27.143 -1.432 -12.776 1.00 91.88 85 VAL A CA 1
ATOM 581 C C . VAL A 1 85 ? 27.182 -2.170 -11.434 1.00 91.88 85 VAL A C 1
ATOM 583 O O . VAL A 1 85 ? 26.141 -2.638 -10.970 1.00 91.88 85 VAL A O 1
ATOM 586 N N . TRP A 1 86 ? 28.353 -2.277 -10.803 1.00 92.12 86 TRP A N 1
ATOM 587 C CA . TRP A 1 86 ? 28.473 -2.861 -9.465 1.00 92.12 86 TRP A CA 1
ATOM 588 C C . TRP A 1 86 ? 27.908 -1.947 -8.382 1.00 92.12 86 TRP A C 1
ATOM 590 O O . TRP A 1 86 ? 27.137 -2.424 -7.552 1.00 92.12 86 TRP A O 1
ATOM 600 N N . ALA A 1 87 ? 28.189 -0.644 -8.448 1.00 94.88 87 ALA A N 1
ATOM 601 C CA . ALA A 1 87 ? 27.596 0.359 -7.571 1.00 94.88 87 ALA A CA 1
ATOM 602 C C . ALA A 1 87 ? 26.066 0.302 -7.645 1.00 94.88 87 ALA A C 1
ATOM 604 O O . ALA A 1 87 ? 25.408 0.212 -6.617 1.00 94.88 87 ALA A O 1
ATOM 605 N N . ARG A 1 88 ? 25.489 0.210 -8.850 1.00 94.69 88 ARG A N 1
ATOM 606 C CA . ARG A 1 88 ? 24.047 0.018 -9.044 1.00 94.69 88 ARG A CA 1
ATOM 607 C C . ARG A 1 88 ? 23.514 -1.205 -8.314 1.00 94.69 88 ARG A C 1
ATOM 609 O O . ARG A 1 88 ? 22.465 -1.122 -7.690 1.00 94.69 88 ARG A O 1
ATOM 616 N N . ARG A 1 89 ? 24.189 -2.353 -8.421 1.00 93.88 89 ARG A N 1
ATOM 617 C CA . ARG A 1 89 ? 23.760 -3.592 -7.747 1.00 93.88 89 ARG A CA 1
ATOM 618 C C . ARG A 1 89 ? 23.841 -3.460 -6.227 1.00 93.88 89 ARG A C 1
ATOM 620 O O . ARG A 1 89 ? 22.933 -3.926 -5.550 1.00 93.88 89 ARG A O 1
ATOM 627 N N . ALA A 1 90 ? 24.885 -2.807 -5.719 1.00 95.38 90 ALA A N 1
ATOM 628 C CA . ALA A 1 90 ? 25.033 -2.522 -4.296 1.00 95.38 90 ALA A CA 1
ATOM 629 C C . ALA A 1 90 ? 23.924 -1.582 -3.796 1.00 95.38 90 ALA A C 1
ATOM 631 O O . ALA A 1 90 ? 23.281 -1.890 -2.800 1.00 95.38 90 ALA A O 1
ATOM 632 N N . VAL A 1 91 ? 23.622 -0.507 -4.535 1.00 96.38 91 VAL A N 1
ATOM 633 C CA . VAL A 1 91 ? 22.517 0.418 -4.225 1.00 96.38 91 VAL A CA 1
ATOM 634 C C . VAL A 1 91 ? 21.168 -0.302 -4.275 1.00 96.38 91 VAL A C 1
ATOM 636 O O . VAL A 1 91 ? 20.386 -0.169 -3.346 1.00 96.38 91 VAL A O 1
ATOM 639 N N . GLN A 1 92 ? 20.912 -1.137 -5.287 1.00 95.25 92 GLN A N 1
ATOM 640 C CA . GLN A 1 92 ? 19.680 -1.933 -5.372 1.00 95.25 92 GLN A CA 1
ATOM 641 C C . GLN A 1 92 ? 19.485 -2.847 -4.158 1.00 95.25 92 GLN A C 1
ATOM 643 O O . GLN A 1 92 ? 18.379 -2.922 -3.623 1.00 95.25 92 GLN A O 1
ATOM 648 N N . ALA A 1 93 ? 20.545 -3.550 -3.744 1.00 95.06 93 ALA A N 1
ATOM 649 C CA . ALA A 1 93 ? 20.515 -4.421 -2.575 1.00 95.06 93 ALA A CA 1
ATOM 650 C C . ALA A 1 93 ? 20.335 -3.614 -1.281 1.00 95.06 93 ALA A C 1
ATOM 652 O O . ALA A 1 93 ? 19.500 -3.976 -0.458 1.00 95.06 93 ALA A O 1
ATOM 653 N N . GLY A 1 94 ? 21.049 -2.493 -1.140 1.00 96.44 94 GLY A N 1
ATOM 654 C CA . GLY A 1 94 ? 20.935 -1.587 0.002 1.00 96.44 94 GLY A CA 1
ATOM 655 C C . GLY A 1 94 ? 19.542 -0.971 0.133 1.00 96.44 94 GLY A C 1
ATOM 656 O O . GLY A 1 94 ? 18.953 -1.037 1.204 1.00 96.44 94 GLY A O 1
ATOM 657 N N . CYS A 1 95 ? 18.966 -0.444 -0.951 1.00 95.50 95 CYS A N 1
ATOM 658 C CA . CYS A 1 95 ? 17.617 0.126 -0.950 1.00 95.50 95 CYS A CA 1
ATOM 659 C C . CYS A 1 95 ? 16.537 -0.929 -0.690 1.00 95.50 95 CYS A C 1
ATOM 661 O O . CYS A 1 95 ? 15.595 -0.647 0.042 1.00 95.50 95 CYS A O 1
ATOM 663 N N . LEU A 1 96 ? 16.663 -2.144 -1.245 1.00 95.56 96 LEU A N 1
ATOM 664 C CA . LEU A 1 96 ? 15.737 -3.236 -0.927 1.00 95.56 96 LEU A CA 1
ATOM 665 C C . LEU A 1 96 ? 15.865 -3.661 0.543 1.00 95.56 96 LEU A C 1
ATOM 667 O O . LEU A 1 96 ? 14.849 -3.854 1.201 1.00 95.56 96 LEU A O 1
ATOM 671 N N . GLY A 1 97 ? 17.089 -3.773 1.063 1.00 95.12 97 GLY A N 1
ATOM 672 C CA . GLY A 1 97 ? 17.344 -4.077 2.471 1.00 95.12 97 GLY A CA 1
ATOM 673 C C . GLY A 1 97 ? 16.775 -3.009 3.405 1.00 95.12 97 GLY A C 1
ATOM 674 O O . GLY A 1 97 ? 16.093 -3.351 4.362 1.00 95.12 97 GLY A O 1
ATOM 675 N N . LEU A 1 98 ? 16.969 -1.727 3.082 1.00 94.00 98 LEU A N 1
ATOM 676 C CA . LEU A 1 98 ? 16.413 -0.601 3.832 1.00 94.00 98 LEU A CA 1
ATOM 677 C C . LEU A 1 98 ? 14.880 -0.583 3.781 1.00 94.00 98 LEU A C 1
ATOM 679 O O . LEU A 1 98 ? 14.236 -0.381 4.805 1.00 94.00 98 LEU A O 1
ATOM 683 N N . PHE A 1 99 ? 14.293 -0.835 2.608 1.00 94.50 99 PHE A N 1
ATOM 684 C CA . PHE A 1 99 ? 12.843 -0.944 2.443 1.00 94.50 99 PHE A CA 1
ATOM 685 C C . PHE A 1 99 ? 12.268 -2.075 3.301 1.00 94.50 99 PHE A C 1
ATOM 687 O O . PHE A 1 99 ? 11.304 -1.861 4.030 1.00 94.50 99 PHE A O 1
ATOM 694 N N . LEU A 1 100 ? 12.873 -3.267 3.254 1.00 93.12 100 LEU A N 1
ATOM 695 C CA . LEU A 1 100 ? 12.452 -4.389 4.091 1.00 93.12 100 LEU A CA 1
ATOM 696 C C . LEU A 1 100 ? 12.654 -4.078 5.574 1.00 93.12 100 LEU A C 1
ATOM 698 O O . LEU A 1 100 ? 11.771 -4.381 6.364 1.00 93.12 100 LEU A O 1
ATOM 702 N N . TYR A 1 101 ? 13.762 -3.436 5.949 1.00 91.38 101 TYR A N 1
ATOM 703 C CA . TYR A 1 101 ? 14.031 -3.021 7.323 1.00 91.38 101 TYR A CA 1
ATOM 704 C C . TYR A 1 101 ? 12.951 -2.075 7.853 1.00 91.38 101 TYR A C 1
ATOM 706 O O . TYR A 1 101 ? 12.346 -2.379 8.876 1.00 91.38 101 TYR A O 1
ATOM 714 N N . PHE A 1 102 ? 12.641 -0.984 7.144 1.00 91.31 102 PHE A N 1
ATOM 715 C CA . PHE A 1 102 ? 11.547 -0.087 7.534 1.00 91.31 102 PHE A CA 1
ATOM 716 C C . PHE A 1 102 ? 10.220 -0.821 7.587 1.00 91.31 102 PHE A C 1
ATOM 718 O O . PHE A 1 102 ? 9.492 -0.688 8.566 1.00 91.31 102 PHE A O 1
ATOM 725 N N . LEU A 1 103 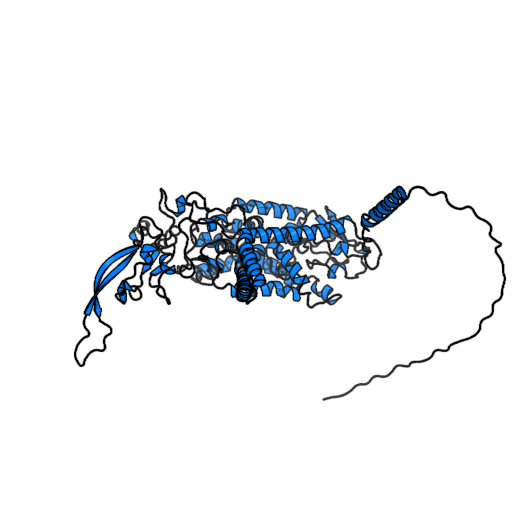? 9.948 -1.674 6.600 1.00 89.81 103 LEU A N 1
ATOM 726 C CA . LEU A 1 103 ? 8.742 -2.473 6.599 1.00 89.81 103 LEU A CA 1
ATOM 727 C C . LEU A 1 103 ? 8.692 -3.388 7.832 1.00 89.81 103 LEU A C 1
ATOM 729 O O . LEU A 1 103 ? 7.646 -3.456 8.452 1.00 89.81 103 LEU A O 1
ATOM 733 N N . PHE A 1 104 ? 9.761 -4.051 8.268 1.00 87.94 104 PHE A N 1
ATOM 734 C CA . PHE A 1 104 ? 9.749 -4.822 9.522 1.00 87.94 104 PHE A CA 1
ATOM 735 C C . PHE A 1 104 ? 9.572 -3.934 10.762 1.00 87.94 104 PHE A C 1
ATOM 737 O O . PHE A 1 104 ? 8.835 -4.310 11.670 1.00 87.94 104 PHE A O 1
ATOM 744 N N . GLN A 1 105 ? 10.164 -2.738 10.774 1.00 86.31 105 GLN A N 1
ATOM 745 C CA . GLN A 1 105 ? 10.028 -1.783 11.880 1.00 86.31 105 GLN A CA 1
ATOM 746 C C . GLN A 1 105 ? 8.651 -1.112 11.977 1.00 86.31 105 GLN A C 1
ATOM 748 O O . GLN A 1 105 ? 8.353 -0.508 13.001 1.00 86.31 105 GLN A O 1
ATOM 753 N N . THR A 1 106 ? 7.780 -1.253 10.970 1.00 84.38 106 THR A N 1
ATOM 754 C CA . THR A 1 106 ? 6.360 -0.859 11.102 1.00 84.38 106 THR A CA 1
ATOM 755 C C . THR A 1 106 ? 5.607 -1.685 12.150 1.00 84.38 106 THR A C 1
ATOM 757 O O . THR A 1 106 ? 4.525 -1.287 12.562 1.00 84.38 106 THR A O 1
ATOM 760 N N . GLY A 1 107 ? 6.120 -2.846 12.574 1.00 80.88 107 GLY A N 1
ATOM 761 C CA . GLY A 1 107 ? 5.470 -3.651 13.605 1.00 80.88 107 GLY A CA 1
ATOM 762 C C . GLY A 1 107 ? 5.633 -3.029 14.992 1.00 80.88 107 GLY A C 1
ATOM 763 O O . GLY A 1 107 ? 6.756 -2.823 15.448 1.00 80.88 107 GLY A O 1
ATOM 764 N N . PHE A 1 108 ? 4.524 -2.772 15.690 1.00 78.44 108 PHE A N 1
ATOM 765 C CA . PHE A 1 108 ? 4.573 -2.331 17.083 1.00 78.44 108 PHE A CA 1
ATOM 766 C C . PHE A 1 108 ? 5.100 -3.452 17.993 1.00 78.44 108 PHE A C 1
ATOM 768 O O . PHE A 1 108 ? 4.561 -4.558 17.993 1.00 78.44 108 PHE A O 1
ATOM 775 N N . ARG A 1 109 ? 6.149 -3.156 18.771 1.00 71.62 109 ARG A N 1
ATOM 776 C CA . ARG A 1 109 ? 6.771 -4.078 19.745 1.00 71.62 109 ARG A CA 1
ATOM 777 C C . ARG A 1 109 ? 6.745 -3.557 21.188 1.00 71.62 109 ARG A C 1
ATOM 779 O O . ARG A 1 109 ? 7.367 -4.152 22.060 1.00 71.62 109 ARG A O 1
ATOM 786 N N . GLY A 1 110 ? 6.078 -2.429 21.430 1.00 66.88 110 GLY A N 1
ATOM 787 C CA . GLY A 1 110 ? 5.940 -1.857 22.768 1.00 66.88 110 GLY A CA 1
ATOM 788 C C . GLY A 1 110 ? 4.877 -2.569 23.607 1.00 66.88 110 GLY A C 1
ATOM 789 O O . GLY A 1 110 ? 4.163 -3.450 23.128 1.00 66.88 110 GLY A O 1
ATOM 790 N N . SER A 1 111 ? 4.755 -2.150 24.864 1.00 67.69 111 SER A N 1
ATOM 791 C CA . SER A 1 111 ? 3.662 -2.540 25.757 1.00 67.69 111 SER A CA 1
ATOM 792 C C . SER A 1 111 ? 2.775 -1.332 26.042 1.00 67.69 111 SER A C 1
ATOM 794 O O . SER A 1 111 ? 3.275 -0.218 26.168 1.00 67.69 111 SER A O 1
ATOM 796 N N . PHE A 1 112 ? 1.470 -1.564 26.180 1.00 67.94 112 PHE A N 1
ATOM 797 C CA . PHE A 1 112 ? 0.502 -0.554 26.623 1.00 67.94 112 PHE A CA 1
ATOM 798 C C . PHE A 1 112 ? 0.429 -0.429 28.157 1.00 67.94 112 PHE A C 1
ATOM 800 O O . PHE A 1 112 ? -0.379 0.337 28.666 1.00 67.94 112 PHE A O 1
ATOM 807 N N . ALA A 1 113 ? 1.251 -1.182 28.900 1.00 59.12 113 ALA A N 1
ATOM 808 C CA . ALA A 1 113 ? 1.188 -1.255 30.363 1.00 59.12 113 ALA A CA 1
ATOM 809 C C . ALA A 1 113 ? 1.787 -0.031 31.084 1.00 59.12 113 ALA A C 1
ATOM 811 O O . ALA A 1 113 ? 1.443 0.230 32.232 1.00 59.12 113 ALA A O 1
ATOM 812 N N . SER A 1 114 ? 2.689 0.713 30.440 1.00 55.31 114 SER A N 1
ATOM 813 C CA . SER A 1 114 ? 3.304 1.912 31.020 1.00 55.31 114 SER A CA 1
ATOM 814 C C . SER A 1 114 ? 2.611 3.172 30.505 1.00 55.31 114 SER A C 1
ATOM 816 O O . SER A 1 114 ? 2.762 3.506 29.331 1.00 55.31 114 SER A O 1
ATOM 818 N N . ALA A 1 115 ? 1.912 3.900 31.380 1.00 53.03 115 ALA A N 1
ATOM 819 C CA . ALA A 1 115 ? 1.217 5.145 31.029 1.00 53.03 115 ALA A CA 1
ATOM 820 C C . ALA A 1 115 ? 2.162 6.284 30.579 1.00 53.03 115 ALA A C 1
ATOM 822 O O . ALA A 1 115 ? 1.714 7.248 29.967 1.00 53.03 115 ALA A O 1
ATOM 823 N N . GLU A 1 116 ? 3.466 6.179 30.857 1.00 54.66 116 GLU A N 1
ATOM 824 C CA . GLU A 1 116 ? 4.457 7.222 30.549 1.00 54.66 116 GLU A CA 1
ATOM 825 C C . GLU A 1 116 ? 5.083 7.101 29.146 1.00 54.66 116 GLU A C 1
ATOM 827 O O . GLU A 1 116 ? 5.607 8.080 28.606 1.00 54.66 116 GLU A O 1
ATOM 832 N N . ALA A 1 117 ? 5.040 5.918 28.523 1.00 61.16 117 ALA A N 1
ATOM 833 C CA . ALA A 1 117 ? 5.651 5.698 27.215 1.00 61.16 117 ALA A CA 1
ATOM 834 C C . ALA A 1 117 ? 4.671 6.068 26.092 1.00 61.16 117 ALA A C 1
ATOM 836 O O . ALA A 1 117 ? 3.748 5.314 25.790 1.00 61.16 117 ALA A O 1
ATOM 837 N N . ARG A 1 118 ? 4.901 7.215 25.440 1.00 65.62 118 ARG A N 1
ATOM 838 C CA . ARG A 1 118 ? 4.127 7.633 24.259 1.00 65.62 118 ARG A CA 1
ATOM 839 C C . ARG A 1 118 ? 4.206 6.572 23.159 1.00 65.62 118 ARG A C 1
ATOM 841 O O . ARG A 1 118 ? 5.297 6.172 22.742 1.00 65.62 118 ARG A O 1
ATOM 848 N N . VAL A 1 119 ? 3.053 6.150 22.653 1.00 73.38 119 VAL A N 1
ATOM 849 C CA . VAL A 1 119 ? 2.889 5.110 21.634 1.00 73.38 119 VAL A CA 1
ATOM 850 C C . VAL A 1 119 ? 3.180 5.714 20.260 1.00 73.38 119 VAL A C 1
ATOM 852 O O . VAL A 1 119 ? 2.273 6.054 19.502 1.00 73.38 119 VAL A O 1
ATOM 855 N N . ARG A 1 120 ? 4.467 5.868 19.933 1.00 77.69 120 ARG A N 1
ATOM 856 C CA . ARG A 1 120 ? 4.930 6.371 18.630 1.00 77.69 120 ARG A CA 1
ATOM 857 C C . ARG A 1 120 ? 5.970 5.464 18.001 1.00 77.69 120 ARG A C 1
ATOM 859 O O . ARG A 1 120 ? 6.722 4.773 18.688 1.00 77.69 120 ARG A O 1
ATOM 866 N N . LEU A 1 121 ? 6.042 5.505 16.674 1.00 79.06 121 LEU A N 1
ATOM 867 C CA . LE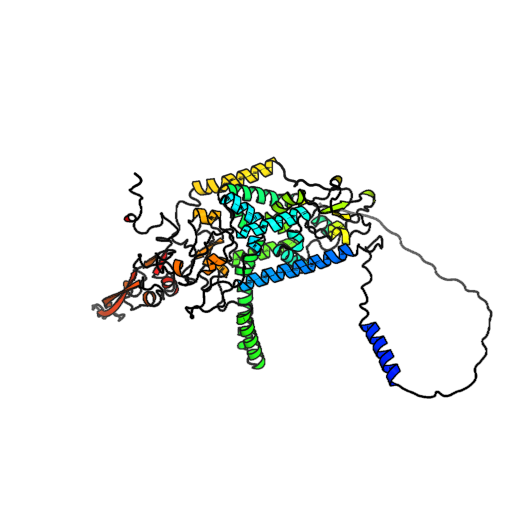U A 1 121 ? 7.115 4.839 15.946 1.00 79.06 121 LEU A CA 1
ATOM 868 C C . LEU A 1 121 ? 8.420 5.646 16.057 1.00 79.06 121 LEU A C 1
ATOM 870 O O . LEU A 1 121 ? 8.414 6.858 15.839 1.00 79.06 121 LEU A O 1
ATOM 874 N N . PRO A 1 122 ? 9.559 4.992 16.345 1.00 72.81 122 PRO A N 1
ATOM 875 C CA . PRO A 1 122 ? 10.849 5.671 16.474 1.00 72.81 122 PRO A CA 1
ATOM 876 C C . PRO A 1 122 ? 11.458 6.084 15.124 1.00 72.81 122 PRO A C 1
ATOM 878 O O . PRO A 1 122 ? 12.391 6.884 15.089 1.00 72.81 122 PRO A O 1
ATOM 881 N N . LEU A 1 123 ? 10.973 5.524 14.011 1.00 79.50 123 LEU A N 1
ATOM 882 C CA . LEU A 1 123 ? 11.519 5.723 12.668 1.00 79.50 123 LEU A CA 1
ATOM 883 C C . LEU A 1 123 ? 10.409 6.121 11.680 1.00 79.50 123 LEU A C 1
ATOM 885 O O . LEU A 1 123 ? 9.303 5.591 11.786 1.00 79.50 123 LEU A O 1
ATOM 889 N N . PRO A 1 124 ? 10.704 6.989 10.690 1.00 81.31 124 PRO A N 1
ATOM 890 C CA . PRO A 1 124 ? 9.766 7.355 9.630 1.00 81.31 124 PRO A CA 1
ATOM 891 C C . PRO A 1 124 ? 9.670 6.226 8.595 1.00 8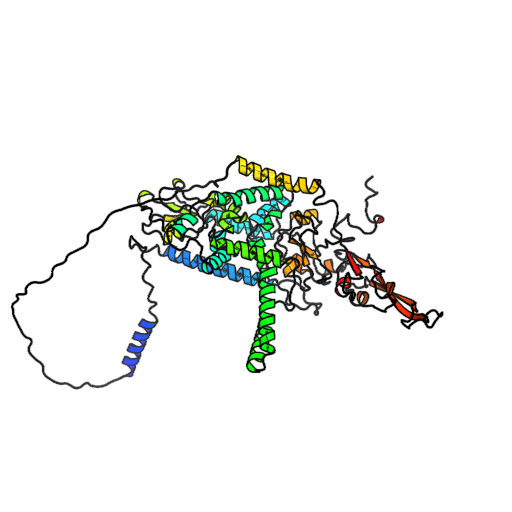1.31 124 PRO A C 1
ATOM 893 O O . PRO A 1 124 ? 10.387 6.198 7.589 1.00 81.31 124 PRO A O 1
ATOM 896 N N . VAL A 1 125 ? 8.805 5.256 8.870 1.00 83.12 125 VAL A N 1
ATOM 897 C CA . VAL A 1 125 ? 8.604 4.061 8.038 1.00 83.12 125 VAL A CA 1
ATOM 898 C C . VAL A 1 125 ? 7.981 4.389 6.677 1.00 83.12 125 VAL A C 1
ATOM 900 O O . VAL A 1 125 ? 8.271 3.709 5.694 1.00 83.12 125 VAL A O 1
ATOM 903 N N . GLU A 1 126 ? 7.243 5.498 6.589 1.00 86.50 126 GLU A N 1
ATOM 904 C CA . GLU A 1 126 ? 6.568 5.982 5.385 1.00 86.50 126 GLU A CA 1
ATOM 905 C C . GLU A 1 126 ? 7.524 6.630 4.354 1.00 86.50 126 GLU A C 1
ATOM 907 O O . GLU A 1 126 ? 7.108 7.045 3.269 1.00 86.50 126 GLU A O 1
ATOM 912 N N . GLY A 1 127 ? 8.828 6.726 4.654 1.00 86.75 127 GLY A N 1
ATOM 913 C CA . GLY A 1 127 ? 9.799 7.504 3.873 1.00 86.75 127 GLY A CA 1
ATOM 914 C C . GLY A 1 127 ? 9.901 7.131 2.385 1.00 86.75 127 GLY A C 1
ATOM 915 O O . GLY A 1 127 ? 10.072 8.012 1.542 1.00 86.75 127 GLY A O 1
ATOM 916 N N . PHE A 1 128 ? 9.745 5.850 2.028 1.00 88.56 128 PHE A N 1
ATOM 917 C CA . PHE A 1 128 ? 9.727 5.430 0.616 1.00 88.56 128 PHE A CA 1
ATOM 918 C C . PHE A 1 128 ? 8.470 5.898 -0.125 1.00 88.56 128 PHE A C 1
ATOM 920 O O . PHE A 1 128 ? 8.563 6.223 -1.306 1.00 88.56 128 PHE A O 1
ATOM 927 N N . LEU A 1 129 ? 7.322 5.945 0.555 1.00 90.31 129 LEU A N 1
ATOM 928 C CA . LEU A 1 129 ? 6.064 6.441 -0.008 1.00 90.31 129 LEU A CA 1
ATOM 929 C C . LEU A 1 129 ? 6.094 7.969 -0.143 1.00 90.31 129 LEU A C 1
ATOM 931 O O . LEU A 1 129 ? 5.624 8.506 -1.140 1.00 90.31 129 LEU A O 1
ATOM 935 N N . LEU A 1 130 ? 6.715 8.670 0.811 1.00 90.31 130 LEU A N 1
ATOM 936 C CA . LEU A 1 130 ? 6.913 10.124 0.746 1.00 90.31 130 LEU A CA 1
ATOM 937 C C . LEU A 1 130 ? 7.828 10.563 -0.409 1.00 90.31 130 LEU A C 1
ATOM 939 O O . LEU A 1 130 ? 7.689 11.667 -0.940 1.00 90.31 130 LEU A O 1
ATOM 943 N N . ALA A 1 131 ? 8.761 9.699 -0.811 1.00 91.25 131 ALA A N 1
ATOM 944 C CA . ALA A 1 131 ? 9.661 9.936 -1.933 1.00 91.25 131 ALA A CA 1
ATOM 945 C C . ALA A 1 131 ? 9.019 9.656 -3.306 1.00 91.25 131 ALA A C 1
ATOM 947 O O . ALA A 1 131 ? 9.674 9.877 -4.326 1.00 91.25 131 ALA A O 1
ATOM 948 N N . ASP A 1 132 ? 7.774 9.177 -3.361 1.00 94.62 132 ASP A N 1
ATOM 949 C CA . ASP A 1 132 ? 7.105 8.806 -4.604 1.00 94.62 132 ASP A CA 1
ATOM 950 C C . ASP A 1 132 ? 6.488 10.026 -5.324 1.00 94.62 132 ASP A C 1
ATOM 952 O O . ASP A 1 132 ? 5.523 10.624 -4.838 1.00 94.62 132 ASP A O 1
ATOM 956 N N . PRO A 1 133 ? 6.996 10.415 -6.508 1.00 94.25 133 PRO A N 1
ATOM 957 C CA . PRO A 1 133 ? 6.500 11.592 -7.214 1.00 94.25 133 PRO A CA 1
ATOM 958 C C . PRO A 1 133 ? 5.189 11.374 -7.960 1.00 94.25 133 PRO A C 1
ATOM 960 O O . PRO A 1 133 ? 4.520 12.354 -8.283 1.00 94.25 133 PRO A O 1
ATOM 963 N N . PHE A 1 134 ? 4.801 10.129 -8.237 1.00 95.50 134 PHE A N 1
ATOM 964 C CA . PHE A 1 134 ? 3.497 9.849 -8.825 1.00 95.50 134 PHE A CA 1
ATOM 965 C C . PHE A 1 134 ? 2.398 9.974 -7.771 1.00 95.50 134 PHE A C 1
ATOM 967 O O . PHE A 1 134 ? 1.394 10.634 -8.028 1.00 95.50 134 PHE A O 1
ATOM 974 N N . VAL A 1 135 ? 2.628 9.439 -6.567 1.00 93.88 135 VAL A N 1
ATOM 975 C CA . VAL A 1 135 ? 1.765 9.701 -5.405 1.00 93.88 135 VAL A CA 1
ATOM 976 C C . VAL A 1 135 ? 1.680 11.201 -5.140 1.00 93.88 135 VAL A C 1
ATOM 978 O O . VAL A 1 135 ? 0.574 11.728 -5.062 1.00 93.88 135 VAL A O 1
ATOM 981 N N . GLY A 1 136 ? 2.827 11.891 -5.108 1.00 93.69 136 GLY A N 1
ATOM 982 C CA . GLY A 1 136 ? 2.897 13.342 -4.939 1.00 93.69 136 GLY A CA 1
ATOM 983 C C . GLY A 1 136 ? 2.036 14.126 -5.927 1.00 93.69 136 GLY A C 1
ATOM 984 O O . GLY A 1 136 ? 1.306 15.038 -5.540 1.00 93.69 136 GLY A O 1
ATOM 985 N N . ALA A 1 137 ? 2.088 13.745 -7.204 1.00 94.56 137 ALA A N 1
ATOM 986 C CA . ALA A 1 137 ? 1.292 14.373 -8.247 1.00 94.56 137 ALA A CA 1
ATOM 987 C C . ALA A 1 137 ? -0.206 14.067 -8.117 1.00 94.56 137 ALA A C 1
ATOM 989 O O . ALA A 1 137 ? -1.014 14.982 -8.248 1.00 94.56 137 ALA A O 1
ATOM 990 N N . MET A 1 138 ? -0.588 12.813 -7.851 1.00 94.94 138 MET A N 1
ATOM 991 C CA . MET A 1 138 ? -2.000 12.447 -7.703 1.00 94.94 138 MET A CA 1
ATOM 992 C C . MET A 1 138 ? -2.648 13.151 -6.511 1.00 94.94 138 MET A C 1
ATOM 994 O O . MET A 1 138 ? -3.734 13.701 -6.654 1.00 94.94 138 MET A O 1
ATOM 998 N N . THR A 1 139 ? -1.985 13.183 -5.352 1.00 92.44 139 THR A N 1
ATOM 999 C CA . THR A 1 139 ? -2.531 13.870 -4.173 1.00 92.44 139 THR A CA 1
ATOM 1000 C C . THR A 1 139 ? -2.620 15.371 -4.405 1.00 92.44 139 THR A C 1
ATOM 1002 O O . THR A 1 139 ? -3.643 15.957 -4.090 1.00 92.44 139 THR A O 1
ATOM 1005 N N . LEU A 1 140 ? -1.606 15.992 -5.025 1.00 93.50 140 LEU A N 1
ATOM 1006 C CA . LEU A 1 140 ? -1.655 17.416 -5.366 1.00 93.50 140 LEU A CA 1
ATOM 1007 C C . LEU A 1 140 ? -2.831 17.731 -6.301 1.00 93.50 140 LEU A C 1
ATOM 1009 O O . LEU A 1 140 ? -3.498 18.743 -6.117 1.00 93.50 140 LEU A O 1
ATOM 1013 N N . LEU A 1 141 ? -3.081 16.877 -7.298 1.00 93.81 141 LEU A N 1
ATOM 1014 C CA . LEU A 1 141 ? -4.203 17.045 -8.223 1.00 93.81 141 LEU A CA 1
ATOM 1015 C C . LEU A 1 141 ? -5.559 16.828 -7.547 1.00 93.81 141 LEU A C 1
ATOM 1017 O O . LEU A 1 141 ? -6.507 17.512 -7.907 1.00 93.81 141 LEU A O 1
ATOM 1021 N N . SER A 1 142 ? -5.639 15.898 -6.594 1.00 93.00 142 SER A N 1
ATOM 1022 C CA . SER A 1 142 ? -6.888 15.545 -5.915 1.00 93.00 142 SER A CA 1
ATOM 1023 C C . SER A 1 142 ? -7.265 16.516 -4.804 1.00 93.00 142 SER A C 1
ATOM 1025 O O . SER A 1 142 ? -8.433 16.851 -4.672 1.00 93.00 142 SER A O 1
ATOM 1027 N N . THR A 1 143 ? -6.305 16.973 -3.996 1.00 88.75 143 THR A N 1
ATOM 1028 C CA . THR A 1 143 ? -6.581 17.793 -2.803 1.00 88.75 143 THR A CA 1
ATOM 1029 C C . THR A 1 143 ? -6.160 19.250 -2.948 1.00 88.75 143 THR A C 1
ATOM 1031 O O . THR A 1 143 ? -6.313 20.017 -1.996 1.00 88.75 143 THR A O 1
ATOM 1034 N N . HIS A 1 144 ? -5.550 19.632 -4.077 1.00 88.25 144 HIS A N 1
ATOM 1035 C CA . HIS A 1 144 ? -4.958 20.958 -4.319 1.00 88.25 144 HIS A CA 1
ATOM 1036 C C . HIS A 1 144 ? -3.939 21.409 -3.257 1.00 88.25 144 HIS A C 1
ATOM 1038 O O . HIS A 1 144 ? -3.581 22.582 -3.166 1.00 88.25 144 HIS A O 1
ATOM 1044 N N . THR A 1 145 ? -3.446 20.472 -2.450 1.00 82.94 145 THR A N 1
ATOM 1045 C CA . THR A 1 145 ? -2.574 20.714 -1.301 1.00 82.94 145 THR A CA 1
ATOM 1046 C C . THR A 1 145 ? -1.482 19.653 -1.271 1.00 82.94 145 THR A C 1
ATOM 1048 O O . THR A 1 145 ? -1.694 18.506 -1.659 1.00 82.94 145 THR A O 1
ATOM 1051 N N . VAL A 1 146 ? -0.280 20.023 -0.827 1.00 74.62 146 VAL A N 1
ATOM 1052 C CA . VAL A 1 146 ? 0.842 19.081 -0.706 1.00 74.62 146 VAL A CA 1
ATOM 1053 C C . VAL A 1 146 ? 1.101 18.822 0.766 1.00 74.62 146 VAL A C 1
ATOM 1055 O O . VAL A 1 146 ? 1.485 19.729 1.504 1.00 74.62 146 VAL A O 1
ATOM 1058 N N . TYR A 1 147 ? 0.930 17.570 1.194 1.00 75.81 147 TYR A N 1
ATOM 1059 C CA . TYR A 1 147 ? 1.353 17.153 2.526 1.00 75.81 147 TYR A CA 1
ATOM 1060 C C . TYR A 1 147 ? 2.867 17.356 2.667 1.00 75.81 147 TYR A C 1
ATOM 1062 O O . TYR A 1 147 ? 3.626 16.971 1.779 1.00 75.81 147 TYR A O 1
ATOM 1070 N N . ARG A 1 148 ? 3.334 17.945 3.777 1.00 79.00 148 ARG A N 1
ATOM 1071 C CA . ARG A 1 148 ? 4.743 18.367 3.945 1.00 79.00 148 ARG A CA 1
ATOM 1072 C C . ARG A 1 148 ? 5.754 17.255 3.634 1.00 79.00 148 ARG A C 1
ATOM 1074 O O . ARG A 1 148 ? 6.814 17.532 3.081 1.00 79.00 148 ARG A O 1
ATOM 1081 N N . GLY A 1 149 ? 5.421 16.004 3.956 1.00 74.19 149 GLY A N 1
ATOM 1082 C CA . GLY A 1 149 ? 6.270 14.846 3.666 1.00 74.19 149 GLY A CA 1
ATOM 1083 C C . GLY A 1 149 ? 6.463 14.570 2.168 1.00 74.19 149 GLY A C 1
ATOM 1084 O O . GLY A 1 149 ? 7.536 14.143 1.760 1.00 74.19 149 GLY A O 1
ATOM 1085 N N . LEU A 1 150 ? 5.481 14.876 1.322 1.00 81.75 150 LEU A N 1
ATOM 1086 C CA . LEU A 1 150 ? 5.539 14.618 -0.121 1.00 81.75 150 LEU A CA 1
ATOM 1087 C C . LEU A 1 150 ? 6.535 15.514 -0.868 1.00 81.75 150 LEU A C 1
ATOM 1089 O O . LEU A 1 150 ? 6.860 15.236 -2.021 1.00 81.75 150 LEU A O 1
ATOM 1093 N N . LEU A 1 151 ? 7.077 16.553 -0.224 1.00 84.12 151 LEU A N 1
ATOM 1094 C CA . LEU A 1 151 ? 8.148 17.376 -0.794 1.00 84.12 151 LEU A CA 1
ATOM 1095 C C . LEU A 1 151 ? 9.426 16.569 -1.069 1.00 84.12 151 LEU A C 1
ATOM 1097 O O . LEU A 1 151 ? 10.184 16.923 -1.971 1.00 84.12 151 LEU A O 1
ATOM 1101 N N . TRP A 1 152 ? 9.640 15.446 -0.373 1.00 86.44 152 TRP A N 1
ATOM 1102 C CA . TRP A 1 152 ? 10.748 14.526 -0.657 1.00 86.44 152 TRP A CA 1
ATOM 1103 C C . TRP A 1 152 ? 10.700 13.960 -2.082 1.00 86.44 152 TRP A C 1
ATOM 1105 O O . TRP A 1 152 ? 11.746 13.706 -2.685 1.00 86.44 152 TRP A O 1
ATOM 1115 N N . SER A 1 153 ? 9.507 13.846 -2.670 1.00 91.62 153 SER A N 1
ATOM 1116 C CA . SER A 1 153 ? 9.335 13.397 -4.052 1.00 91.62 153 SER A CA 1
ATOM 1117 C C . SER A 1 153 ? 9.958 14.340 -5.095 1.00 91.62 153 SER A C 1
ATOM 1119 O O . SER A 1 153 ? 10.406 13.884 -6.153 1.00 91.62 153 SER A O 1
ATOM 1121 N N . LEU A 1 154 ? 10.101 15.637 -4.779 1.00 91.56 154 LEU A N 1
ATOM 1122 C CA . LEU A 1 154 ? 10.801 16.603 -5.634 1.00 91.56 154 LEU A CA 1
ATOM 1123 C C . LEU A 1 154 ? 12.282 16.250 -5.788 1.00 91.56 154 LEU A C 1
ATOM 1125 O O . LEU A 1 154 ? 12.850 16.454 -6.859 1.00 91.56 154 LEU A O 1
ATOM 1129 N N . GLY A 1 155 ? 12.896 15.656 -4.759 1.00 92.88 155 GLY A N 1
ATOM 1130 C CA . GLY A 1 155 ? 14.265 15.150 -4.833 1.00 92.88 155 GLY A CA 1
ATOM 1131 C C . GLY A 1 155 ? 14.413 14.037 -5.874 1.00 92.88 155 GLY A C 1
ATOM 1132 O O . GLY A 1 155 ? 15.354 14.049 -6.668 1.00 92.88 155 GLY A O 1
ATOM 1133 N N . ILE A 1 156 ? 13.447 13.113 -5.946 1.00 94.00 156 ILE A N 1
ATOM 1134 C CA . ILE A 1 156 ? 13.426 12.047 -6.961 1.00 94.00 156 ILE A CA 1
ATOM 1135 C C . ILE A 1 156 ? 13.141 12.606 -8.360 1.00 94.00 156 ILE A C 1
ATOM 1137 O O . ILE A 1 156 ? 13.739 12.141 -9.338 1.00 94.00 156 ILE A O 1
ATOM 1141 N N . LEU A 1 157 ? 12.287 13.626 -8.482 1.00 94.19 157 LEU A N 1
ATOM 1142 C CA . LEU A 1 157 ? 12.073 14.324 -9.754 1.00 94.19 157 LEU A CA 1
ATOM 1143 C C . LEU A 1 157 ? 13.332 15.052 -10.224 1.00 94.19 157 LEU A C 1
ATOM 1145 O O . LEU A 1 157 ? 13.729 14.871 -11.373 1.00 94.19 157 LEU A O 1
ATOM 1149 N N . ALA A 1 158 ? 14.005 15.798 -9.349 1.00 94.88 158 ALA A N 1
ATOM 1150 C CA . ALA A 1 158 ? 15.269 16.462 -9.659 1.00 94.88 158 ALA A CA 1
ATOM 1151 C C . ALA A 1 158 ? 16.332 15.444 -10.092 1.00 94.88 158 ALA A C 1
ATOM 1153 O O . ALA A 1 158 ? 16.961 15.598 -11.140 1.00 94.88 158 ALA A O 1
ATOM 1154 N N . LEU A 1 159 ? 16.458 14.335 -9.357 1.00 94.81 159 LEU A N 1
ATOM 1155 C CA . LEU A 1 159 ? 17.336 13.230 -9.731 1.00 94.81 159 LEU A CA 1
ATOM 1156 C C . LEU A 1 159 ? 16.975 12.664 -11.117 1.00 94.81 159 LEU A C 1
ATOM 1158 O O . LEU A 1 159 ? 17.866 12.327 -11.898 1.00 94.81 159 LEU A O 1
ATOM 1162 N N . THR A 1 160 ? 15.684 12.608 -11.451 1.00 94.94 160 THR A N 1
ATOM 1163 C CA . THR A 1 160 ? 15.197 12.137 -12.754 1.00 94.94 160 THR A CA 1
ATOM 1164 C C . THR A 1 160 ? 15.497 13.116 -13.892 1.00 94.94 160 THR A C 1
ATOM 1166 O O . THR A 1 160 ? 15.853 12.696 -14.994 1.00 94.94 160 THR A O 1
ATOM 1169 N N . LEU A 1 161 ? 15.423 14.422 -13.632 1.00 94.88 161 LEU A N 1
ATOM 1170 C CA . LEU A 1 161 ? 15.801 15.474 -14.581 1.00 94.88 161 LEU A CA 1
ATOM 1171 C C . LEU A 1 161 ? 17.313 15.522 -14.839 1.00 94.88 161 LEU A C 1
ATOM 1173 O O . LEU A 1 161 ? 17.746 15.978 -15.893 1.00 94.88 161 LEU A O 1
ATOM 1177 N N . VAL A 1 162 ? 18.138 15.029 -13.915 1.00 94.88 162 VAL A N 1
ATOM 1178 C CA . VAL A 1 162 ? 19.589 14.949 -14.123 1.00 94.88 162 VAL A CA 1
ATOM 1179 C C . VAL A 1 162 ? 19.970 13.627 -14.784 1.00 94.88 162 VAL A C 1
ATOM 1181 O O . VAL A 1 162 ? 20.619 13.625 -15.829 1.00 94.88 162 VAL A O 1
ATOM 1184 N N . PHE A 1 163 ? 19.546 12.499 -14.210 1.00 94.31 163 PHE A N 1
ATOM 1185 C CA . PHE A 1 163 ? 20.039 11.169 -14.575 1.00 94.31 163 PHE A CA 1
ATOM 1186 C C . PHE A 1 163 ? 19.072 10.326 -15.410 1.00 94.31 163 PHE A C 1
ATOM 1188 O O . PHE A 1 163 ? 19.400 9.188 -15.729 1.00 94.31 163 PHE A O 1
ATOM 1195 N N . GLY A 1 164 ? 17.891 10.834 -15.765 1.00 93.31 164 GLY A N 1
ATOM 1196 C CA . GLY A 1 164 ? 16.823 10.046 -16.385 1.00 93.31 164 GLY A CA 1
ATOM 1197 C C . GLY A 1 164 ? 16.141 9.136 -15.367 1.00 93.31 164 GLY A C 1
ATOM 1198 O O . GLY A 1 164 ? 16.160 9.406 -14.173 1.00 93.31 164 GLY A O 1
ATOM 1199 N N . ARG A 1 165 ? 15.543 8.016 -15.790 1.00 93.62 165 ARG A N 1
ATOM 1200 C CA . ARG A 1 165 ? 14.782 7.122 -14.887 1.00 93.62 165 ARG A CA 1
ATOM 1201 C C . ARG A 1 165 ? 15.670 6.244 -13.993 1.00 93.62 165 ARG A C 1
ATOM 1203 O O . ARG A 1 165 ? 15.477 5.029 -13.897 1.00 93.62 165 ARG A O 1
ATOM 1210 N N . VAL A 1 166 ? 16.643 6.855 -13.324 1.00 94.31 166 VAL A N 1
ATOM 1211 C CA . VAL A 1 166 ? 17.586 6.197 -12.418 1.00 94.31 166 VAL A CA 1
ATOM 1212 C C . VAL A 1 166 ? 16.865 5.553 -11.233 1.00 94.31 166 VAL A C 1
ATOM 1214 O O . VAL A 1 166 ? 17.236 4.452 -10.834 1.00 94.31 166 VAL A O 1
ATOM 1217 N N . PHE A 1 167 ? 15.761 6.141 -10.754 1.00 94.69 167 PHE A N 1
ATOM 1218 C CA . PHE A 1 167 ? 14.942 5.569 -9.682 1.00 94.69 167 PHE A CA 1
ATOM 1219 C C . PHE A 1 167 ? 14.491 4.134 -9.999 1.00 94.69 167 PHE A C 1
ATOM 1221 O O . PHE A 1 167 ? 14.724 3.224 -9.205 1.00 94.69 167 PHE A O 1
ATOM 1228 N N . CYS A 1 168 ? 13.942 3.892 -11.196 1.00 92.56 168 CYS A N 1
ATOM 1229 C CA . CYS A 1 168 ? 13.476 2.566 -11.619 1.00 92.56 168 CYS A CA 1
ATOM 1230 C C . CYS A 1 168 ? 14.609 1.525 -11.716 1.00 92.56 168 CYS A C 1
ATOM 1232 O O . CYS A 1 168 ? 14.357 0.322 -11.610 1.00 92.56 168 CYS A O 1
ATOM 1234 N N . GLY A 1 169 ? 15.843 1.972 -11.972 1.00 91.75 169 GLY A N 1
ATOM 1235 C CA . GLY A 1 169 ? 17.008 1.110 -12.164 1.00 91.75 169 GLY A CA 1
ATOM 1236 C C . GLY A 1 169 ? 17.894 0.923 -10.934 1.00 91.75 169 GLY A C 1
ATOM 1237 O O . GLY A 1 169 ? 18.611 -0.075 -10.885 1.00 91.75 169 GLY A O 1
ATOM 1238 N N . TRP A 1 170 ? 17.871 1.845 -9.973 1.00 94.62 170 TRP A N 1
ATOM 1239 C CA . TRP A 1 170 ? 18.818 1.893 -8.854 1.00 94.62 170 TRP A CA 1
ATOM 1240 C C . TRP A 1 170 ? 18.130 1.836 -7.489 1.00 94.62 170 TRP A C 1
ATOM 1242 O O . TRP A 1 170 ? 18.597 1.098 -6.632 1.00 94.62 170 TRP A O 1
ATOM 1252 N N . ILE A 1 171 ? 17.027 2.567 -7.305 1.00 95.38 171 ILE A N 1
ATOM 1253 C CA . ILE A 1 171 ? 16.444 2.836 -5.978 1.00 95.38 171 ILE A CA 1
ATOM 1254 C C . ILE A 1 171 ? 15.183 1.999 -5.722 1.00 95.38 171 ILE A C 1
ATOM 1256 O O . ILE A 1 171 ? 14.986 1.494 -4.623 1.00 95.38 171 ILE A O 1
ATOM 1260 N N . CYS A 1 172 ? 14.327 1.826 -6.733 1.00 94.75 172 CYS A N 1
ATOM 1261 C CA . CYS A 1 172 ? 13.002 1.228 -6.578 1.00 94.75 172 CYS A CA 1
ATOM 1262 C C . CYS A 1 172 ? 13.068 -0.223 -6.041 1.00 94.75 172 CYS A C 1
ATOM 1264 O O . CYS A 1 172 ? 13.548 -1.109 -6.763 1.00 94.75 172 CYS A O 1
ATOM 1266 N N . PRO A 1 173 ? 12.519 -0.512 -4.840 1.00 95.25 173 PRO A N 1
ATOM 1267 C CA . PRO A 1 173 ? 12.573 -1.848 -4.242 1.00 95.25 173 PRO A CA 1
ATOM 1268 C C . PRO A 1 173 ? 11.802 -2.871 -5.079 1.00 95.25 173 PRO A C 1
ATOM 1270 O O . PRO A 1 173 ? 12.286 -3.977 -5.320 1.00 95.25 173 PRO A O 1
ATOM 1273 N N . PHE A 1 174 ? 10.656 -2.475 -5.639 1.00 94.94 174 PHE A N 1
ATOM 1274 C CA . PHE A 1 174 ? 9.871 -3.325 -6.531 1.00 94.94 174 PHE A CA 1
ATOM 1275 C C . PHE A 1 174 ? 10.629 -3.674 -7.821 1.00 94.94 174 PHE A C 1
ATOM 1277 O O . PHE A 1 174 ? 10.624 -4.815 -8.286 1.00 94.94 174 PHE A O 1
ATOM 1284 N N . GLY A 1 175 ? 11.384 -2.717 -8.370 1.00 94.00 175 GLY A N 1
ATOM 1285 C CA . GLY A 1 175 ? 12.283 -2.958 -9.496 1.00 94.00 175 GLY A CA 1
ATOM 1286 C C . GLY A 1 175 ? 13.384 -3.974 -9.170 1.00 94.00 175 GLY A C 1
ATOM 1287 O O . GLY A 1 175 ? 13.739 -4.780 -10.038 1.00 94.00 175 GLY A O 1
ATOM 1288 N N . THR A 1 176 ? 13.916 -3.962 -7.948 1.00 94.62 176 THR A N 1
ATOM 1289 C CA . THR A 1 176 ? 14.896 -4.952 -7.474 1.00 94.62 176 THR A CA 1
ATOM 1290 C C . THR A 1 176 ? 14.251 -6.322 -7.266 1.00 94.62 176 THR A C 1
ATOM 1292 O O . THR A 1 176 ? 14.816 -7.314 -7.724 1.00 94.62 176 THR A O 1
ATOM 1295 N N . LEU A 1 177 ? 13.038 -6.389 -6.705 1.00 94.75 177 LEU A N 1
ATOM 1296 C CA . LEU A 1 177 ? 12.270 -7.635 -6.565 1.00 94.75 177 LEU A CA 1
ATOM 1297 C C . LEU A 1 177 ? 12.039 -8.311 -7.919 1.00 94.75 177 LEU A C 1
ATOM 1299 O O . LEU A 1 177 ? 12.344 -9.489 -8.079 1.00 94.75 177 LEU A O 1
ATOM 1303 N N . HIS A 1 178 ? 11.616 -7.564 -8.942 1.00 93.25 178 HIS A N 1
ATOM 1304 C CA . HIS A 1 178 ? 11.485 -8.112 -10.297 1.00 93.25 178 HIS A CA 1
ATOM 1305 C C . HIS A 1 178 ? 12.817 -8.639 -10.863 1.00 93.25 178 HIS A C 1
ATOM 1307 O O . HIS A 1 178 ? 12.831 -9.611 -11.619 1.00 93.25 178 HIS A O 1
ATOM 1313 N N . HIS A 1 179 ? 13.945 -8.009 -10.523 1.00 89.94 179 HIS A N 1
ATOM 1314 C CA . HIS A 1 179 ? 15.264 -8.472 -10.956 1.00 89.94 179 HIS A CA 1
ATOM 1315 C C . HIS A 1 179 ? 15.687 -9.757 -10.234 1.00 89.94 179 HIS A C 1
ATOM 1317 O O . HIS A 1 179 ? 16.202 -10.668 -10.878 1.00 89.94 179 HIS A O 1
ATOM 1323 N N . PHE A 1 180 ? 15.428 -9.841 -8.928 1.00 91.31 180 PHE A N 1
ATOM 1324 C CA . PHE A 1 180 ? 15.674 -11.021 -8.102 1.00 91.31 180 PHE A CA 1
ATOM 1325 C C . PHE A 1 180 ? 14.824 -12.215 -8.558 1.00 91.31 180 PHE A C 1
ATOM 1327 O O . PHE A 1 180 ? 15.362 -13.276 -8.864 1.00 91.31 180 PHE A O 1
ATOM 1334 N N . PHE A 1 181 ? 13.517 -12.020 -8.747 1.00 89.88 181 PHE A N 1
ATOM 1335 C CA . PHE A 1 181 ? 12.626 -13.062 -9.264 1.00 89.88 181 PHE A CA 1
ATOM 1336 C C . PHE A 1 181 ? 12.974 -13.482 -10.692 1.00 89.88 181 PHE A C 1
ATOM 1338 O O . PHE A 1 181 ? 12.918 -14.663 -11.010 1.00 89.88 181 PHE A O 1
ATOM 1345 N N . GLY A 1 182 ? 13.379 -12.545 -11.554 1.00 85.81 182 GLY A N 1
ATOM 1346 C CA . GLY A 1 182 ? 13.846 -12.874 -12.902 1.00 85.81 182 GLY A CA 1
ATOM 1347 C C . GLY A 1 182 ? 15.175 -13.641 -12.936 1.00 85.81 182 GLY A C 1
ATOM 1348 O O . GLY A 1 182 ? 15.501 -14.224 -13.970 1.00 85.81 182 GLY A O 1
ATOM 1349 N N . TRP A 1 183 ? 15.944 -13.627 -11.842 1.00 86.38 183 TRP A N 1
ATOM 1350 C CA . TRP A 1 183 ? 17.141 -14.448 -11.664 1.00 86.38 183 TRP A CA 1
ATOM 1351 C C . TRP A 1 183 ? 16.797 -15.856 -11.162 1.00 86.38 183 TRP A C 1
ATOM 1353 O O . TRP A 1 183 ? 17.321 -16.817 -11.719 1.00 86.38 183 TRP A O 1
ATOM 1363 N N . ILE A 1 184 ? 15.876 -15.980 -10.196 1.00 88.81 184 ILE A N 1
ATOM 1364 C CA . ILE A 1 184 ? 15.382 -17.276 -9.687 1.00 88.81 184 ILE A CA 1
ATOM 1365 C C . ILE A 1 184 ? 14.594 -18.031 -10.763 1.00 88.81 184 ILE A C 1
ATOM 1367 O O . ILE A 1 184 ? 14.841 -19.205 -11.019 1.00 88.81 184 ILE A O 1
ATOM 1371 N N . PHE A 1 185 ? 13.659 -17.345 -11.419 1.00 85.69 185 PHE A N 1
ATOM 1372 C CA . PHE A 1 185 ? 12.803 -17.886 -12.469 1.00 85.69 185 PHE A CA 1
ATOM 1373 C C . PHE A 1 185 ? 13.178 -17.243 -13.810 1.00 85.69 185 PHE A C 1
ATOM 1375 O O . PHE A 1 185 ? 12.516 -16.300 -14.267 1.00 85.69 185 PHE A O 1
ATOM 1382 N N . PRO A 1 186 ? 14.256 -17.717 -14.466 1.00 80.62 186 PRO A N 1
ATOM 1383 C CA . PRO A 1 186 ? 14.728 -17.130 -15.709 1.00 80.62 186 PRO A CA 1
ATOM 1384 C C . PRO A 1 186 ? 13.649 -17.205 -16.785 1.00 80.62 186 PRO A C 1
ATOM 1386 O O . PRO A 1 186 ? 12.901 -18.177 -16.890 1.00 80.62 186 PRO A O 1
ATOM 1389 N N . SER A 1 187 ? 13.578 -16.161 -17.608 1.00 77.50 187 SER A N 1
ATOM 1390 C CA . SER A 1 187 ? 12.567 -16.019 -18.659 1.00 77.50 187 SER A CA 1
ATOM 1391 C C . SER A 1 187 ? 12.459 -17.238 -19.574 1.00 77.50 187 SER A C 1
ATOM 1393 O O . SER A 1 187 ? 13.449 -17.892 -19.902 1.00 77.50 187 SER A O 1
ATOM 1395 N N . ARG A 1 188 ? 11.239 -17.477 -20.072 1.00 75.75 188 ARG A N 1
ATOM 1396 C CA . ARG A 1 188 ? 10.930 -18.543 -21.038 1.00 75.75 188 ARG A CA 1
ATOM 1397 C C . ARG A 1 188 ? 11.710 -18.477 -22.327 1.00 75.75 188 ARG A C 1
ATOM 1399 O O . ARG A 1 188 ? 11.858 -19.478 -23.015 1.00 75.75 188 ARG A O 1
ATOM 1406 N N . TYR A 1 189 ? 12.212 -17.294 -22.630 1.00 67.56 189 TYR A N 1
ATOM 1407 C CA . TYR A 1 189 ? 12.928 -17.018 -23.854 1.00 67.56 189 TYR A CA 1
ATOM 1408 C C . TYR A 1 189 ? 14.432 -17.327 -23.773 1.00 67.56 189 TYR A C 1
ATOM 1410 O O . TYR A 1 189 ? 15.161 -16.964 -24.690 1.00 67.56 189 TYR A O 1
ATOM 1418 N N . GLY A 1 190 ? 14.894 -18.036 -22.732 1.00 66.38 190 GLY A N 1
ATOM 1419 C CA . GLY A 1 190 ? 16.246 -18.601 -22.655 1.00 66.38 190 GLY A CA 1
ATOM 1420 C C . GLY A 1 190 ? 17.376 -17.576 -22.828 1.00 66.38 190 GLY A C 1
ATOM 1421 O O . GLY A 1 190 ? 17.205 -16.380 -22.580 1.00 66.38 190 GLY A O 1
ATOM 1422 N N . LYS A 1 191 ? 18.555 -18.056 -23.244 1.00 65.81 191 LYS A N 1
ATOM 1423 C CA . LYS A 1 191 ? 19.684 -17.230 -23.712 1.00 65.81 191 LYS A CA 1
ATOM 1424 C C . LYS A 1 191 ? 19.634 -17.131 -25.249 1.00 65.81 191 LYS A C 1
ATOM 1426 O O . LYS A 1 191 ? 19.154 -18.053 -25.901 1.00 65.81 191 LYS A O 1
ATOM 1431 N N . GLY A 1 192 ? 20.138 -16.039 -25.831 1.00 72.56 192 GLY A N 1
ATOM 1432 C CA . GLY A 1 192 ? 20.274 -15.882 -27.292 1.00 72.56 192 GLY A CA 1
ATOM 1433 C C . GLY A 1 192 ? 19.115 -15.146 -27.984 1.00 72.56 192 GLY A C 1
ATOM 1434 O O . GLY A 1 192 ? 18.524 -14.232 -27.410 1.00 72.56 192 GLY A O 1
ATOM 1435 N N . GLY A 1 193 ? 18.798 -15.517 -29.231 1.00 76.88 193 GLY A N 1
ATOM 1436 C CA . GLY A 1 193 ? 17.901 -14.757 -30.122 1.00 76.88 193 GLY A CA 1
ATOM 1437 C C . GLY A 1 193 ? 16.469 -14.557 -29.606 1.00 76.88 193 GLY A C 1
ATOM 1438 O O . GLY A 1 193 ? 15.909 -13.471 -29.731 1.00 76.88 193 GLY A O 1
ATOM 1439 N N . LYS A 1 194 ? 15.891 -15.543 -28.910 1.00 81.94 194 LYS A N 1
ATOM 1440 C CA . LYS A 1 194 ? 14.561 -15.397 -28.285 1.00 81.94 194 LYS A CA 1
ATOM 1441 C C . LYS A 1 194 ? 14.548 -14.314 -27.191 1.00 81.94 194 LYS A C 1
ATOM 1443 O O . LYS A 1 194 ? 13.556 -13.606 -27.026 1.00 81.94 194 LYS A O 1
ATOM 1448 N N . ARG A 1 195 ? 15.657 -14.141 -26.460 1.00 84.25 195 ARG A N 1
ATOM 1449 C CA . ARG A 1 195 ? 15.819 -13.079 -25.452 1.00 84.25 195 ARG A CA 1
ATOM 1450 C C . ARG A 1 195 ? 15.945 -11.700 -26.091 1.00 84.25 195 ARG A C 1
ATOM 1452 O O . ARG A 1 195 ? 15.436 -10.738 -25.522 1.00 84.25 195 ARG A O 1
ATOM 1459 N N . VAL A 1 196 ? 16.601 -11.619 -27.251 1.00 85.75 196 VAL A N 1
ATOM 1460 C CA . VAL A 1 196 ? 16.654 -10.397 -28.066 1.00 85.75 196 VAL A CA 1
ATOM 1461 C C . VAL A 1 196 ? 15.237 -9.976 -28.430 1.00 85.75 196 VAL A C 1
ATOM 1463 O O . VAL A 1 196 ? 14.856 -8.850 -28.130 1.00 85.75 196 VAL A O 1
ATOM 1466 N N . GLU A 1 197 ? 14.433 -10.901 -28.961 1.00 86.81 197 GLU A N 1
ATOM 1467 C CA . GLU A 1 197 ? 13.053 -10.622 -29.365 1.00 86.81 197 GLU A CA 1
ATOM 1468 C C . GLU A 1 197 ? 12.192 -10.125 -28.198 1.00 86.81 197 GLU A C 1
ATOM 1470 O O . GLU A 1 197 ? 11.481 -9.136 -28.329 1.00 86.81 197 GLU A O 1
ATOM 1475 N N . ALA A 1 198 ? 12.317 -10.729 -27.013 1.00 85.50 198 ALA A N 1
ATOM 1476 C CA . ALA A 1 198 ? 11.586 -10.300 -25.816 1.00 85.50 198 ALA A CA 1
ATOM 1477 C C . ALA A 1 198 ? 12.027 -8.930 -25.251 1.00 85.50 198 ALA A C 1
ATOM 1479 O O . ALA A 1 198 ? 11.316 -8.334 -24.438 1.00 85.50 198 ALA A O 1
ATOM 1480 N N . ASN A 1 199 ? 13.214 -8.447 -25.626 1.00 88.88 199 ASN A N 1
ATOM 1481 C CA . ASN A 1 199 ? 13.769 -7.162 -25.194 1.00 88.88 199 ASN A CA 1
ATOM 1482 C C . ASN A 1 199 ? 13.687 -6.069 -26.264 1.00 88.88 199 ASN A C 1
ATOM 1484 O O . ASN A 1 199 ? 14.112 -4.942 -26.002 1.00 88.88 199 ASN A O 1
ATOM 1488 N N . LYS A 1 200 ? 13.129 -6.377 -27.438 1.00 89.38 200 LYS A N 1
ATOM 1489 C CA . LYS A 1 200 ? 12.740 -5.359 -28.409 1.00 89.38 200 LYS A CA 1
ATOM 1490 C C . LYS A 1 200 ? 11.599 -4.504 -27.866 1.00 89.38 200 LYS A C 1
ATOM 1492 O O . LYS A 1 200 ? 10.902 -4.862 -26.916 1.00 89.38 200 LYS A O 1
ATOM 1497 N N . THR A 1 201 ? 11.449 -3.340 -28.475 1.00 88.81 201 THR A N 1
ATOM 1498 C CA . THR A 1 201 ? 10.364 -2.404 -28.206 1.00 88.81 201 THR A CA 1
ATOM 1499 C C . THR A 1 201 ? 9.038 -2.975 -28.709 1.00 88.81 201 THR A C 1
ATOM 1501 O O . THR A 1 201 ? 8.939 -3.428 -29.844 1.00 88.81 201 THR A O 1
ATOM 1504 N N . TYR A 1 202 ? 8.001 -2.933 -27.868 1.00 89.69 202 TYR A N 1
ATOM 1505 C CA . TYR A 1 202 ? 6.650 -3.390 -28.218 1.00 89.69 202 TYR A CA 1
ATOM 1506 C C . TYR A 1 202 ? 5.617 -2.306 -27.932 1.00 89.69 202 TYR A C 1
ATOM 1508 O O . TYR A 1 202 ? 5.780 -1.489 -27.026 1.00 89.69 202 TYR A O 1
ATOM 1516 N N . THR A 1 203 ? 4.488 -2.365 -28.638 1.00 89.38 203 THR A N 1
ATOM 1517 C CA . THR A 1 203 ? 3.334 -1.475 -28.429 1.00 89.38 203 THR A CA 1
ATOM 1518 C C . THR A 1 203 ? 2.704 -1.617 -27.040 1.00 89.38 203 THR A C 1
ATOM 1520 O O . THR A 1 203 ? 2.106 -0.673 -26.536 1.00 89.38 203 THR A O 1
ATOM 1523 N N . ARG A 1 204 ? 2.895 -2.755 -26.359 1.00 91.38 204 ARG A N 1
ATOM 1524 C CA . ARG A 1 204 ? 2.400 -2.984 -24.988 1.00 91.38 204 ARG A CA 1
ATOM 1525 C C . ARG A 1 204 ? 3.022 -2.041 -23.950 1.00 91.38 204 ARG A C 1
ATOM 1527 O O . ARG A 1 204 ? 2.412 -1.812 -22.914 1.00 91.38 204 ARG A O 1
ATOM 1534 N N . GLN A 1 205 ? 4.195 -1.458 -24.224 1.00 91.19 205 GLN A N 1
ATOM 1535 C CA . GLN A 1 205 ? 4.811 -0.456 -23.340 1.00 91.19 205 GLN A CA 1
ATOM 1536 C C . GLN A 1 205 ? 3.990 0.839 -23.243 1.00 91.19 205 GLN A C 1
ATOM 1538 O O . GLN A 1 205 ? 4.162 1.597 -22.296 1.00 91.19 205 GLN A O 1
ATOM 1543 N N . ARG A 1 206 ? 3.063 1.074 -24.182 1.00 93.94 206 ARG A N 1
ATOM 1544 C CA . ARG A 1 206 ? 2.166 2.238 -24.174 1.00 93.94 206 ARG A CA 1
ATOM 1545 C C . ARG A 1 206 ? 1.122 2.173 -23.053 1.00 93.94 206 ARG A C 1
ATOM 1547 O O . ARG A 1 206 ? 0.665 3.216 -22.598 1.00 93.94 206 ARG A O 1
ATOM 1554 N N . VAL A 1 207 ? 0.785 0.969 -22.572 1.00 95.31 207 VAL A N 1
ATOM 1555 C CA . VAL A 1 207 ? -0.272 0.736 -21.568 1.00 95.31 207 VAL A CA 1
ATOM 1556 C C . VAL A 1 207 ? -0.030 1.537 -20.288 1.00 95.31 207 VAL A C 1
ATOM 1558 O O . VAL A 1 207 ? -0.930 2.240 -19.847 1.00 95.31 207 VAL A O 1
ATOM 1561 N N . LYS A 1 208 ? 1.187 1.532 -19.732 1.00 95.69 208 LYS A N 1
ATOM 1562 C CA . LYS A 1 208 ? 1.507 2.309 -18.520 1.00 95.69 208 LYS A CA 1
ATOM 1563 C C . LYS A 1 208 ? 1.308 3.818 -18.679 1.00 95.69 208 LYS A C 1
ATOM 1565 O O . LYS A 1 208 ? 0.978 4.476 -17.701 1.00 95.69 208 LYS A O 1
ATOM 1570 N N . TYR A 1 209 ? 1.499 4.370 -19.882 1.00 96.38 209 TYR A N 1
ATOM 1571 C CA . TYR A 1 209 ? 1.258 5.793 -20.134 1.00 96.38 209 TYR A CA 1
ATOM 1572 C C . TYR A 1 209 ? -0.238 6.081 -20.166 1.00 96.38 209 TYR A C 1
ATOM 1574 O O . TYR A 1 209 ? -0.675 7.055 -19.570 1.00 96.38 209 TYR A O 1
ATOM 1582 N N . TYR A 1 210 ? -1.029 5.207 -20.792 1.00 96.38 210 TYR A N 1
ATOM 1583 C CA . TYR A 1 210 ? -2.488 5.304 -20.765 1.00 96.38 210 TYR A CA 1
ATOM 1584 C C . TYR A 1 210 ? -3.055 5.166 -19.349 1.00 96.38 210 TYR A C 1
ATOM 1586 O O . TYR A 1 210 ? -3.901 5.967 -18.966 1.00 96.38 210 TYR A O 1
ATOM 1594 N N . LEU A 1 211 ? -2.532 4.231 -18.548 1.00 96.56 211 LEU A N 1
ATOM 1595 C CA . LEU A 1 211 ? -2.873 4.111 -17.128 1.00 96.56 211 LEU A CA 1
ATOM 1596 C C . LEU A 1 211 ? -2.504 5.382 -16.357 1.00 96.56 211 LEU A C 1
ATOM 1598 O O . LEU A 1 211 ? -3.329 5.910 -15.624 1.00 96.56 211 LEU A O 1
ATOM 1602 N N . MET A 1 212 ? -1.298 5.917 -16.560 1.00 96.81 212 MET A N 1
ATOM 1603 C CA . MET A 1 212 ? -0.873 7.172 -15.937 1.00 96.81 212 MET A CA 1
ATOM 1604 C C . MET A 1 212 ? -1.803 8.340 -16.305 1.00 96.81 212 MET A C 1
ATOM 1606 O O . MET A 1 212 ? -2.213 9.072 -15.412 1.00 96.81 212 MET A O 1
ATOM 1610 N N . TYR A 1 213 ? -2.162 8.517 -17.583 1.00 96.38 213 TYR A N 1
ATOM 1611 C CA . TYR A 1 213 ? -3.086 9.581 -17.996 1.00 96.38 213 TYR A CA 1
ATOM 1612 C C . TYR A 1 213 ? -4.478 9.403 -17.389 1.00 96.38 213 TYR A C 1
ATOM 1614 O O . TYR A 1 213 ? -5.043 10.377 -16.900 1.00 96.38 213 TYR A O 1
ATOM 1622 N N . ALA A 1 214 ? -5.009 8.177 -17.389 1.00 96.25 214 ALA A N 1
ATOM 1623 C CA . ALA A 1 214 ? -6.304 7.877 -16.792 1.00 96.25 214 ALA A CA 1
ATOM 1624 C C . ALA A 1 214 ? -6.310 8.164 -15.283 1.00 96.25 214 ALA A C 1
ATOM 1626 O O . ALA A 1 214 ? -7.219 8.825 -14.795 1.00 96.25 214 ALA A O 1
ATOM 1627 N N . PHE A 1 215 ? -5.276 7.739 -14.549 1.00 96.56 215 PHE A N 1
ATOM 1628 C CA . PHE A 1 215 ? -5.198 7.960 -13.105 1.00 96.56 215 PHE A CA 1
ATOM 1629 C C . PHE A 1 215 ? -4.971 9.422 -12.731 1.00 96.56 215 PHE A C 1
ATOM 1631 O O . PHE A 1 215 ? -5.629 9.895 -11.817 1.00 96.56 215 PHE A O 1
ATOM 1638 N N . LEU A 1 216 ? -4.114 10.163 -13.443 1.00 96.44 216 LEU A N 1
ATOM 1639 C CA . LEU A 1 216 ? -3.945 11.598 -13.178 1.00 96.44 216 LEU A CA 1
ATOM 1640 C C . LEU A 1 216 ? -5.232 12.384 -13.469 1.00 96.44 216 LEU A C 1
ATOM 1642 O O . LEU A 1 216 ? -5.558 13.308 -12.730 1.00 96.44 216 LEU A O 1
ATOM 1646 N N . ALA A 1 217 ? -5.975 12.004 -14.512 1.00 96.00 217 ALA A N 1
ATOM 1647 C CA . ALA A 1 217 ? -7.269 12.607 -14.815 1.00 96.00 217 ALA A CA 1
ATOM 1648 C C . ALA A 1 217 ? -8.337 12.251 -13.765 1.00 96.00 217 ALA A C 1
ATOM 1650 O O . ALA A 1 217 ? -9.068 13.135 -13.335 1.00 96.00 217 ALA A O 1
ATOM 1651 N N . ALA A 1 218 ? -8.373 11.000 -13.293 1.00 93.69 218 ALA A N 1
ATOM 1652 C CA . ALA A 1 218 ? -9.232 10.584 -12.182 1.00 93.69 218 ALA A CA 1
ATOM 1653 C C . ALA A 1 218 ? -8.879 11.314 -10.871 1.00 93.69 218 ALA A C 1
ATOM 1655 O O . ALA A 1 218 ? -9.766 11.701 -10.111 1.00 93.69 218 ALA A O 1
ATOM 1656 N N . SER A 1 219 ? -7.590 11.570 -10.623 1.00 94.88 219 SER A N 1
ATOM 1657 C CA . SER A 1 219 ? -7.140 12.370 -9.479 1.00 94.88 219 SER A CA 1
ATOM 1658 C C . SER A 1 219 ? -7.579 13.818 -9.577 1.00 94.88 219 SER A C 1
ATOM 1660 O O . SER A 1 219 ? -8.024 14.353 -8.575 1.00 94.88 219 SER A O 1
ATOM 1662 N N . ALA A 1 220 ? -7.576 14.425 -10.765 1.00 93.81 220 ALA A N 1
ATOM 1663 C CA . ALA A 1 220 ? -8.135 15.766 -10.950 1.00 93.81 220 ALA A CA 1
ATOM 1664 C C . ALA A 1 220 ? -9.649 15.843 -10.659 1.00 93.81 220 ALA A C 1
ATOM 1666 O O . ALA A 1 220 ? -10.168 16.927 -10.421 1.00 93.81 220 ALA A O 1
ATOM 1667 N N . THR A 1 221 ? -10.355 14.707 -10.661 1.00 90.56 221 THR A N 1
ATOM 1668 C CA . THR A 1 221 ? -11.770 14.607 -10.261 1.00 90.56 221 THR A CA 1
ATOM 1669 C C . THR A 1 221 ? -11.972 14.121 -8.824 1.00 90.56 221 THR A C 1
ATOM 1671 O O . THR A 1 221 ? -13.080 13.739 -8.456 1.00 90.56 221 THR A O 1
ATOM 1674 N N . GLY A 1 222 ? -10.912 14.111 -8.013 1.00 88.75 222 GLY A N 1
ATOM 1675 C CA . GLY A 1 222 ? -10.989 13.750 -6.601 1.00 88.75 222 GLY A CA 1
ATOM 1676 C C . GLY A 1 222 ? -10.843 12.252 -6.319 1.00 88.75 222 GLY A C 1
ATOM 1677 O O . GLY A 1 222 ? -11.518 11.736 -5.436 1.00 88.75 222 GLY A O 1
ATOM 1678 N N . SER A 1 223 ? -10.020 11.510 -7.069 1.00 90.06 223 SER A N 1
ATOM 1679 C CA . SER A 1 223 ? -9.753 10.096 -6.756 1.00 90.06 223 SER A CA 1
ATOM 1680 C C . SER A 1 223 ? -8.304 9.672 -6.939 1.00 90.06 223 SER A C 1
ATOM 1682 O O . SER A 1 223 ? -7.715 9.759 -8.020 1.00 90.06 223 SER A O 1
ATOM 1684 N N . VAL A 1 224 ? -7.728 9.093 -5.886 1.00 92.81 224 VAL A N 1
ATOM 1685 C CA . VAL A 1 224 ? -6.336 8.608 -5.878 1.00 92.81 224 VAL A CA 1
ATOM 1686 C C . VAL A 1 224 ? -6.269 7.093 -6.114 1.00 92.81 224 VAL A C 1
ATOM 1688 O O . VAL A 1 224 ? -5.360 6.397 -5.659 1.00 92.81 224 VAL A O 1
ATOM 1691 N N . ILE A 1 225 ? -7.230 6.542 -6.867 1.00 91.81 225 ILE A N 1
ATOM 1692 C CA . ILE A 1 225 ? -7.295 5.106 -7.198 1.00 91.81 225 ILE A CA 1
ATOM 1693 C C . ILE A 1 225 ? -6.035 4.586 -7.913 1.00 91.81 225 ILE A C 1
ATOM 1695 O O . ILE A 1 225 ? -5.708 3.402 -7.820 1.00 91.81 225 ILE A O 1
ATOM 1699 N N . GLY A 1 226 ? -5.257 5.469 -8.549 1.00 92.62 226 GLY A N 1
ATOM 1700 C CA . GLY A 1 226 ? -3.965 5.132 -9.153 1.00 92.62 226 GLY A CA 1
ATOM 1701 C C . GLY A 1 226 ? -2.934 4.548 -8.177 1.00 92.62 226 GLY A C 1
ATOM 1702 O O . GLY A 1 226 ? -2.061 3.795 -8.613 1.00 92.62 226 GLY A O 1
ATOM 1703 N N . GLY A 1 227 ? -3.073 4.789 -6.863 1.00 93.38 227 GLY A N 1
ATOM 1704 C CA . GLY A 1 227 ? -2.252 4.146 -5.824 1.00 93.38 227 GLY A CA 1
ATOM 1705 C C . GLY A 1 227 ? -2.335 2.612 -5.840 1.00 93.38 227 GLY A C 1
ATOM 1706 O O . GLY A 1 227 ? -1.398 1.923 -5.441 1.00 93.38 227 GLY A O 1
ATOM 1707 N N . LEU A 1 228 ? -3.402 2.048 -6.418 1.00 93.75 228 LEU A N 1
ATOM 1708 C CA . LEU A 1 228 ? -3.558 0.609 -6.634 1.00 93.75 228 LEU A CA 1
ATOM 1709 C C . LEU A 1 228 ? -2.443 0.001 -7.502 1.00 93.75 228 LEU A C 1
ATOM 1711 O O . LEU A 1 228 ? -2.037 -1.142 -7.269 1.00 93.75 228 LEU A O 1
ATOM 1715 N N . PHE A 1 229 ? -1.967 0.774 -8.483 1.00 95.38 229 PHE A N 1
ATOM 1716 C CA . PHE A 1 229 ? -0.948 0.402 -9.468 1.00 95.38 229 PHE A CA 1
ATOM 1717 C C . PHE A 1 229 ? 0.419 1.026 -9.175 1.00 95.38 229 PHE A C 1
ATOM 1719 O O . PHE A 1 229 ? 1.362 0.861 -9.956 1.00 95.38 229 PHE A O 1
ATOM 1726 N N . ASP A 1 230 ? 0.559 1.724 -8.055 1.00 95.62 230 ASP A N 1
ATOM 1727 C CA . ASP A 1 230 ? 1.848 2.230 -7.629 1.00 95.62 230 ASP A CA 1
ATOM 1728 C C . ASP A 1 230 ? 2.766 1.067 -7.186 1.00 95.62 230 ASP A C 1
ATOM 1730 O O . ASP A 1 230 ? 2.366 0.244 -6.356 1.00 95.62 230 ASP A O 1
ATOM 1734 N N . PRO A 1 231 ? 3.992 0.930 -7.733 1.00 95.50 231 PRO A N 1
ATOM 1735 C CA . PRO A 1 231 ? 4.875 -0.183 -7.390 1.00 95.50 231 PRO A CA 1
ATOM 1736 C C . PRO A 1 231 ? 5.272 -0.227 -5.910 1.00 95.50 231 PRO A C 1
ATOM 1738 O O . PRO A 1 231 ? 5.535 -1.320 -5.408 1.00 95.50 231 PRO A O 1
ATOM 1741 N N . ILE A 1 232 ? 5.362 0.916 -5.222 1.00 94.81 232 ILE A N 1
ATOM 1742 C CA . ILE A 1 232 ? 5.740 0.956 -3.807 1.00 94.81 232 ILE A CA 1
ATOM 1743 C C . ILE A 1 232 ? 4.539 0.532 -2.963 1.00 94.81 232 ILE A C 1
ATOM 1745 O O . ILE A 1 232 ? 4.680 -0.372 -2.144 1.00 94.81 232 ILE A O 1
ATOM 1749 N N . CYS A 1 233 ? 3.345 1.067 -3.233 1.00 95.44 233 CYS A N 1
ATOM 1750 C CA . CYS A 1 233 ? 2.105 0.669 -2.559 1.00 95.44 233 CYS A CA 1
ATOM 1751 C C . CYS A 1 233 ? 1.810 -0.827 -2.742 1.00 95.44 233 CYS A C 1
ATOM 1753 O O . CYS A 1 233 ? 1.485 -1.517 -1.778 1.00 95.44 233 CYS A O 1
ATOM 1755 N N . VAL A 1 234 ? 1.985 -1.361 -3.959 1.00 95.69 234 VAL A N 1
ATOM 1756 C CA . VAL A 1 234 ? 1.842 -2.800 -4.240 1.00 95.69 234 VAL A CA 1
ATOM 1757 C C . VAL A 1 234 ? 2.851 -3.624 -3.441 1.00 95.69 234 VAL A C 1
ATOM 1759 O O . VAL A 1 234 ? 2.476 -4.651 -2.876 1.00 95.69 234 VAL A O 1
ATOM 1762 N N . ALA A 1 235 ? 4.114 -3.190 -3.373 1.00 95.62 235 ALA A N 1
ATOM 1763 C CA . ALA A 1 235 ? 5.149 -3.888 -2.615 1.00 95.62 235 ALA A CA 1
ATOM 1764 C C . ALA A 1 235 ? 4.858 -3.884 -1.109 1.00 95.62 235 ALA A C 1
ATOM 1766 O O . ALA A 1 235 ? 4.909 -4.941 -0.485 1.00 95.62 235 ALA A O 1
ATOM 1767 N N . VAL A 1 236 ? 4.526 -2.721 -0.540 1.00 95.12 236 VAL A N 1
ATOM 1768 C CA . VAL A 1 236 ? 4.202 -2.565 0.886 1.00 95.12 236 VAL A CA 1
ATOM 1769 C C . VAL A 1 236 ? 2.991 -3.414 1.250 1.00 95.12 236 VAL A C 1
ATOM 1771 O O . VAL A 1 236 ? 3.080 -4.225 2.170 1.00 95.12 236 VAL A O 1
ATOM 1774 N N . ARG A 1 237 ? 1.897 -3.317 0.485 1.00 94.81 237 ARG A N 1
ATOM 1775 C CA . ARG A 1 237 ? 0.673 -4.086 0.733 1.00 94.81 237 ARG A CA 1
ATOM 1776 C C . ARG A 1 237 ? 0.915 -5.589 0.636 1.00 94.81 237 ARG A C 1
ATOM 1778 O O . ARG A 1 237 ? 0.546 -6.336 1.535 1.00 94.81 237 ARG A O 1
ATOM 1785 N N . ALA A 1 238 ? 1.549 -6.057 -0.436 1.00 95.44 238 ALA A N 1
ATOM 1786 C CA . ALA A 1 238 ? 1.751 -7.487 -0.624 1.00 95.44 238 ALA A CA 1
ATOM 1787 C C . ALA A 1 238 ? 2.733 -8.085 0.385 1.00 95.44 238 ALA A C 1
ATOM 1789 O O . ALA A 1 238 ? 2.475 -9.150 0.945 1.00 95.44 238 ALA A O 1
ATOM 1790 N N . ILE A 1 239 ? 3.853 -7.409 0.648 1.00 94.44 239 ILE A N 1
ATOM 1791 C CA . ILE A 1 239 ? 4.844 -7.925 1.592 1.00 94.44 239 ILE A CA 1
ATOM 1792 C C . ILE A 1 239 ? 4.319 -7.808 3.024 1.00 94.44 239 ILE A C 1
ATOM 1794 O O . ILE A 1 239 ? 4.454 -8.749 3.800 1.00 94.44 239 ILE A O 1
ATOM 1798 N N . GLY A 1 240 ? 3.688 -6.682 3.356 1.00 92.50 240 GLY A N 1
ATOM 1799 C CA . GLY A 1 240 ? 3.155 -6.396 4.680 1.00 92.50 240 GLY A CA 1
ATOM 1800 C C . GLY A 1 240 ? 1.997 -7.298 5.091 1.00 92.50 240 GLY A C 1
ATOM 1801 O O . GLY A 1 240 ? 2.010 -7.791 6.212 1.00 92.50 240 GLY A O 1
ATOM 1802 N N . LEU A 1 241 ? 1.032 -7.533 4.196 1.00 93.25 241 LEU A N 1
ATOM 1803 C CA . LEU A 1 241 ? -0.199 -8.247 4.539 1.00 93.25 241 LEU A CA 1
ATOM 1804 C C . LEU A 1 241 ? -0.158 -9.723 4.156 1.00 93.25 241 LEU A C 1
ATOM 1806 O O . LEU A 1 241 ? -0.819 -10.515 4.812 1.00 93.25 241 LEU A O 1
ATOM 1810 N N . ALA A 1 242 ? 0.608 -10.111 3.129 1.00 94.00 242 ALA A N 1
ATOM 1811 C CA . ALA A 1 242 ? 0.663 -11.501 2.674 1.00 94.00 242 ALA A CA 1
ATOM 1812 C C . ALA A 1 242 ? 1.994 -12.187 2.997 1.00 94.00 242 ALA A C 1
ATOM 1814 O O . ALA A 1 242 ? 1.996 -13.223 3.656 1.00 94.00 242 ALA A O 1
ATOM 1815 N N . VAL A 1 243 ? 3.132 -11.637 2.558 1.00 92.94 243 VAL A N 1
ATOM 1816 C CA . VAL A 1 243 ? 4.424 -12.349 2.660 1.00 92.94 243 VAL A CA 1
ATOM 1817 C C . VAL A 1 243 ? 4.888 -12.492 4.108 1.00 92.94 243 VAL A C 1
ATOM 1819 O O . VAL A 1 243 ? 5.285 -13.583 4.503 1.00 92.94 243 VAL A O 1
ATOM 1822 N N . ILE A 1 244 ? 4.843 -11.415 4.897 1.00 91.31 244 ILE A N 1
ATOM 1823 C CA . ILE A 1 244 ? 5.322 -11.430 6.286 1.00 91.31 244 ILE A CA 1
ATOM 1824 C C . ILE A 1 244 ? 4.448 -12.333 7.170 1.00 91.31 244 ILE A C 1
ATOM 1826 O O . ILE A 1 244 ? 5.016 -13.239 7.779 1.00 91.31 244 ILE A O 1
ATOM 1830 N N . PRO A 1 245 ? 3.104 -12.200 7.201 1.00 90.88 245 PRO A N 1
ATOM 1831 C CA . PRO A 1 245 ? 2.266 -13.097 7.999 1.00 90.88 245 PRO A CA 1
ATOM 1832 C C . PRO A 1 245 ? 2.356 -14.562 7.559 1.00 90.88 245 PRO A C 1
ATOM 1834 O O . PRO A 1 245 ? 2.331 -15.453 8.406 1.00 90.88 245 PRO A O 1
ATOM 1837 N N . ALA A 1 246 ? 2.512 -14.835 6.256 1.00 91.44 246 ALA A N 1
ATOM 1838 C CA . ALA A 1 246 ? 2.725 -16.195 5.763 1.00 91.44 246 ALA A CA 1
ATOM 1839 C C . ALA A 1 246 ? 4.085 -16.762 6.199 1.00 91.44 246 ALA A C 1
ATOM 1841 O O . ALA A 1 246 ? 4.163 -17.913 6.619 1.00 91.44 246 ALA A O 1
ATOM 1842 N N . ALA A 1 247 ? 5.153 -15.961 6.138 1.00 90.88 247 ALA A N 1
ATOM 1843 C CA . ALA A 1 247 ? 6.471 -16.370 6.616 1.00 90.88 247 ALA A CA 1
ATOM 1844 C C . ALA A 1 247 ? 6.467 -16.622 8.130 1.00 90.88 247 ALA A C 1
ATOM 1846 O O . ALA A 1 247 ? 7.038 -17.615 8.574 1.00 90.88 247 ALA A O 1
ATOM 1847 N N . GLN A 1 248 ? 5.774 -15.780 8.902 1.00 89.56 248 GLN A N 1
ATOM 1848 C CA . GLN A 1 248 ? 5.586 -15.968 10.338 1.00 89.56 248 GLN A CA 1
ATOM 1849 C C . GLN A 1 248 ? 4.790 -17.244 10.642 1.00 89.56 248 GLN A C 1
ATOM 1851 O O . GLN A 1 248 ? 5.206 -18.021 11.496 1.00 89.56 248 GLN A O 1
ATOM 1856 N N . TYR A 1 249 ? 3.711 -17.513 9.895 1.00 90.00 249 TYR A N 1
ATOM 1857 C CA . TYR A 1 249 ? 2.930 -18.746 10.029 1.00 90.00 249 TYR A CA 1
ATOM 1858 C C . TYR A 1 249 ? 3.795 -19.988 9.802 1.00 90.00 249 TYR A C 1
ATOM 1860 O O . TYR A 1 249 ? 3.829 -20.892 10.630 1.00 90.00 249 TYR A O 1
ATOM 1868 N N . VAL A 1 250 ? 4.535 -20.017 8.688 1.00 89.88 250 VAL A N 1
ATOM 1869 C CA . VAL A 1 250 ? 5.416 -21.140 8.348 1.00 89.88 250 VAL A CA 1
ATOM 1870 C C . VAL A 1 250 ? 6.517 -21.296 9.393 1.00 89.88 250 VAL A C 1
ATOM 1872 O O . VAL A 1 250 ? 6.778 -22.415 9.824 1.00 89.88 250 VAL A O 1
ATOM 1875 N N . ALA A 1 251 ? 7.133 -20.196 9.833 1.00 87.62 251 ALA A N 1
ATOM 1876 C CA . ALA A 1 251 ? 8.148 -20.231 10.878 1.00 87.62 251 ALA A CA 1
ATOM 1877 C C . ALA A 1 251 ? 7.589 -20.827 12.176 1.00 87.62 251 ALA A C 1
ATOM 1879 O O . ALA A 1 251 ? 8.211 -21.733 12.719 1.00 87.62 251 ALA A O 1
ATOM 1880 N N . ALA A 1 252 ? 6.404 -20.390 12.615 1.00 85.62 252 ALA A N 1
ATOM 1881 C CA . ALA A 1 252 ? 5.739 -20.899 13.812 1.00 85.62 252 ALA A CA 1
ATOM 1882 C C . ALA A 1 252 ? 5.390 -22.394 13.705 1.00 85.62 252 ALA A C 1
ATOM 1884 O O . ALA A 1 252 ? 5.588 -23.140 14.661 1.00 85.62 252 ALA A O 1
ATOM 1885 N N . VAL A 1 253 ? 4.925 -22.861 12.540 1.00 88.50 253 VAL A N 1
ATOM 1886 C CA . VAL A 1 253 ? 4.651 -24.291 12.303 1.00 88.50 253 VAL A CA 1
ATOM 1887 C C . VAL A 1 253 ? 5.938 -25.118 12.350 1.00 88.50 253 VAL A C 1
ATOM 1889 O O . VAL A 1 253 ? 5.967 -26.176 12.980 1.00 88.50 253 VAL A O 1
ATOM 1892 N N . VAL A 1 254 ? 7.012 -24.645 11.710 1.00 87.31 254 VAL A N 1
ATOM 1893 C CA . VAL A 1 254 ? 8.303 -25.348 11.663 1.00 87.31 254 VAL A CA 1
ATOM 1894 C C . VAL A 1 254 ? 8.917 -25.455 13.056 1.00 87.31 254 VAL A C 1
ATOM 1896 O O . VAL A 1 254 ? 9.308 -26.545 13.469 1.00 87.31 254 VAL A O 1
ATOM 1899 N N . THR A 1 255 ? 8.976 -24.355 13.804 1.00 83.25 255 THR A N 1
ATOM 1900 C CA . THR A 1 255 ? 9.539 -24.369 15.159 1.00 83.25 255 THR A CA 1
ATOM 1901 C C . THR A 1 255 ? 8.636 -25.071 16.157 1.00 83.25 255 THR A C 1
ATOM 1903 O O . THR A 1 255 ? 9.149 -25.780 17.011 1.00 83.25 255 THR A O 1
ATOM 1906 N N . GLY A 1 256 ? 7.311 -24.952 16.027 1.00 84.19 256 GLY A N 1
ATOM 1907 C CA . GLY A 1 256 ? 6.361 -25.700 16.850 1.00 84.19 256 GLY A CA 1
ATOM 1908 C C . GLY A 1 256 ? 6.504 -27.211 16.654 1.00 84.19 256 GLY A C 1
ATOM 1909 O O . GLY A 1 256 ? 6.515 -27.961 17.622 1.00 84.19 256 GLY A O 1
ATOM 1910 N N . SER A 1 257 ? 6.717 -27.660 15.413 1.00 84.31 257 SER A N 1
ATOM 1911 C CA . SER A 1 257 ? 6.991 -29.075 15.113 1.00 84.31 257 SER A CA 1
ATOM 1912 C C . SER A 1 257 ? 8.361 -29.533 15.639 1.00 84.31 257 SER A C 1
ATOM 1914 O O . SER A 1 257 ? 8.518 -30.661 16.101 1.00 84.31 257 SER A O 1
ATOM 1916 N N . ALA A 1 258 ? 9.371 -28.659 15.600 1.00 82.88 258 ALA A N 1
ATOM 1917 C CA . ALA A 1 258 ? 10.687 -28.943 16.174 1.00 82.88 258 ALA A CA 1
ATOM 1918 C C . ALA A 1 258 ? 10.644 -29.015 17.714 1.00 82.88 258 ALA A C 1
ATOM 1920 O O . ALA A 1 258 ? 11.310 -29.862 18.307 1.00 82.88 258 ALA A O 1
ATOM 1921 N N . ALA A 1 259 ? 9.810 -28.191 18.354 1.00 77.38 259 ALA A N 1
ATOM 1922 C CA . ALA A 1 259 ? 9.611 -28.175 19.801 1.00 77.38 259 ALA A CA 1
ATOM 1923 C C . ALA A 1 259 ? 8.905 -29.440 20.324 1.00 77.38 259 ALA A C 1
ATOM 1925 O O . ALA A 1 259 ? 9.163 -29.874 21.443 1.00 77.38 259 ALA A O 1
ATOM 1926 N N . THR A 1 260 ? 8.068 -30.096 19.513 1.00 81.44 260 THR A N 1
ATOM 1927 C CA . THR A 1 260 ? 7.438 -31.378 19.882 1.00 81.44 260 THR A CA 1
ATOM 1928 C C . THR A 1 260 ? 8.304 -32.605 19.579 1.00 81.44 260 THR A C 1
ATOM 1930 O O . THR A 1 260 ? 7.923 -33.730 19.901 1.00 81.44 260 THR A O 1
ATOM 1933 N N . THR A 1 261 ? 9.496 -32.422 19.000 1.00 82.06 261 THR A N 1
ATOM 1934 C CA . THR A 1 261 ? 10.434 -33.524 18.737 1.00 82.06 261 THR A CA 1
ATOM 1935 C C . THR A 1 261 ? 11.088 -33.981 20.044 1.00 82.06 261 THR A C 1
ATOM 1937 O O . THR A 1 261 ? 11.566 -33.154 20.810 1.00 82.06 261 THR A O 1
ATOM 1940 N N . GLY A 1 262 ? 11.188 -35.292 20.300 1.00 82.50 262 GLY A N 1
ATOM 1941 C CA . GLY A 1 262 ? 11.712 -35.860 21.560 1.00 82.50 262 GLY A CA 1
ATOM 1942 C C . GLY A 1 262 ? 13.198 -35.604 21.876 1.00 82.50 262 GLY A C 1
ATOM 1943 O O . GLY A 1 262 ? 13.720 -36.121 22.861 1.00 82.50 262 GLY A O 1
ATOM 1944 N N . SER A 1 263 ? 13.909 -34.825 21.059 1.00 85.69 263 SER A N 1
ATOM 1945 C CA . SER A 1 263 ? 15.315 -34.475 21.264 1.00 85.69 263 SER A CA 1
ATOM 1946 C C . SER A 1 263 ? 15.465 -33.088 21.897 1.00 85.69 263 SER A C 1
ATOM 1948 O O . SER A 1 263 ? 15.327 -32.069 21.219 1.00 85.69 263 SER A O 1
ATOM 1950 N N . ARG A 1 264 ? 15.870 -33.050 23.173 1.00 85.25 264 ARG A N 1
ATOM 1951 C CA . ARG A 1 264 ? 16.171 -31.826 23.943 1.00 85.25 264 ARG A CA 1
ATOM 1952 C C . ARG A 1 264 ? 17.039 -30.767 23.228 1.00 85.25 264 ARG A C 1
ATOM 1954 O O . ARG A 1 264 ? 16.704 -29.592 23.347 1.00 85.25 264 ARG A O 1
ATOM 1961 N N . PRO A 1 265 ? 18.119 -31.098 22.484 1.00 88.06 265 PRO A N 1
ATOM 1962 C CA . PRO A 1 265 ? 18.908 -30.066 21.799 1.00 88.06 265 PRO A CA 1
ATOM 1963 C C . PRO A 1 265 ? 18.134 -29.360 20.677 1.00 88.06 265 PRO A C 1
ATOM 1965 O O . PRO A 1 265 ? 18.349 -28.175 20.442 1.00 88.06 265 PRO A O 1
ATOM 1968 N N . VAL A 1 266 ? 17.221 -30.065 20.004 1.00 84.94 266 VAL A N 1
ATOM 1969 C CA . VAL A 1 266 ? 16.385 -29.487 18.940 1.00 84.94 266 VAL A CA 1
ATOM 1970 C C . VAL A 1 266 ? 15.320 -28.572 19.534 1.00 84.94 266 VAL A C 1
ATOM 1972 O O . VAL A 1 266 ? 15.087 -27.502 18.985 1.00 84.94 266 VAL A O 1
ATOM 1975 N N . GLN A 1 267 ? 14.740 -28.947 20.677 1.00 84.81 267 GLN A N 1
ATOM 1976 C CA . GLN A 1 267 ? 13.780 -28.108 21.401 1.00 84.81 267 GLN A CA 1
ATOM 1977 C C . GLN A 1 267 ? 14.416 -26.783 21.829 1.00 84.81 267 GLN A C 1
ATOM 1979 O O . GLN A 1 267 ? 13.939 -25.726 21.440 1.00 84.81 267 GLN A O 1
ATOM 1984 N N . LEU A 1 268 ? 15.570 -26.833 22.506 1.00 86.62 268 LEU A N 1
ATOM 1985 C CA . LEU A 1 268 ? 16.288 -25.625 22.928 1.00 86.62 268 LEU A CA 1
ATOM 1986 C C . LEU A 1 268 ? 16.662 -24.728 21.740 1.00 86.62 268 LEU A C 1
ATOM 1988 O O . LEU A 1 268 ? 16.535 -23.509 21.815 1.00 86.62 268 LEU A O 1
ATOM 1992 N N . ALA A 1 269 ? 17.111 -25.319 20.630 1.00 87.50 269 ALA A N 1
ATOM 1993 C CA . ALA A 1 269 ? 17.413 -24.561 19.421 1.00 87.50 269 ALA A CA 1
ATOM 1994 C C . ALA A 1 269 ? 16.156 -23.918 18.808 1.00 87.50 269 ALA A C 1
ATOM 1996 O O . ALA A 1 269 ? 16.230 -22.790 18.320 1.00 87.50 269 ALA A O 1
ATOM 1997 N N . ALA A 1 270 ? 15.015 -24.613 18.834 1.00 84.62 270 ALA A N 1
ATOM 1998 C CA . ALA A 1 270 ? 13.742 -24.104 18.335 1.00 84.62 270 ALA A CA 1
ATOM 1999 C C . ALA A 1 270 ? 13.206 -22.957 19.203 1.00 84.62 270 ALA A C 1
ATOM 2001 O O . ALA A 1 270 ? 12.797 -21.938 18.646 1.00 84.62 270 ALA A O 1
ATOM 2002 N N . ASP A 1 271 ? 13.284 -23.083 20.527 1.00 84.25 271 ASP A N 1
ATOM 2003 C CA . ASP A 1 271 ? 12.858 -22.054 21.480 1.00 84.25 271 ASP A CA 1
ATOM 2004 C C . ASP A 1 271 ? 13.716 -20.793 21.333 1.00 84.25 271 ASP A C 1
ATOM 2006 O O . ASP A 1 271 ? 13.193 -19.706 21.101 1.00 84.25 271 ASP A O 1
ATOM 2010 N N . HIS A 1 272 ? 15.047 -20.936 21.307 1.00 86.75 272 HIS A N 1
ATOM 2011 C CA . HIS A 1 272 ? 15.949 -19.807 21.059 1.00 86.75 272 HIS A CA 1
ATOM 2012 C C . HIS A 1 272 ? 15.709 -19.140 19.701 1.00 86.75 272 HIS A C 1
ATOM 2014 O O . HIS A 1 272 ? 15.786 -17.914 19.586 1.00 86.75 272 HIS A O 1
ATOM 2020 N N . ALA A 1 273 ? 15.432 -19.929 18.659 1.00 85.00 273 ALA A N 1
ATOM 2021 C CA . ALA A 1 273 ? 15.097 -19.387 17.350 1.00 85.00 273 ALA A CA 1
ATOM 2022 C C . ALA A 1 273 ? 13.772 -18.614 17.392 1.00 85.00 273 ALA A C 1
ATOM 2024 O O . ALA A 1 273 ? 13.694 -17.537 16.804 1.00 85.00 273 ALA A O 1
ATOM 2025 N N . GLN A 1 274 ? 12.753 -19.119 18.092 1.00 81.75 274 GLN A N 1
ATOM 2026 C CA . GLN A 1 274 ? 11.476 -18.428 18.268 1.00 81.75 274 GLN A CA 1
ATOM 2027 C C . GLN A 1 274 ? 11.623 -17.134 19.058 1.00 81.75 274 GLN A C 1
ATOM 2029 O O . GLN A 1 274 ? 11.149 -16.105 18.585 1.00 81.75 274 GLN A O 1
ATOM 2034 N N . ASP A 1 275 ? 12.333 -17.150 20.182 1.00 82.06 275 ASP A N 1
ATOM 2035 C CA . ASP A 1 275 ? 12.556 -15.963 21.009 1.00 82.06 275 ASP A CA 1
ATOM 2036 C C . ASP A 1 275 ? 13.315 -14.884 20.237 1.00 82.06 275 ASP A C 1
ATOM 2038 O O . ASP A 1 275 ? 12.913 -13.718 20.207 1.00 82.06 275 ASP A O 1
ATOM 2042 N N . PHE A 1 276 ? 14.382 -15.274 19.533 1.00 84.62 276 PHE A N 1
ATOM 2043 C CA . PHE A 1 276 ? 15.128 -14.354 18.683 1.00 84.62 276 PHE A CA 1
ATOM 2044 C C . PHE A 1 276 ? 14.238 -13.774 17.585 1.00 84.62 276 PHE A C 1
ATOM 2046 O O . PHE A 1 276 ? 14.238 -12.562 17.358 1.00 84.62 276 PHE A O 1
ATOM 2053 N N . LEU A 1 277 ? 13.472 -14.620 16.897 1.00 82.25 277 LEU A N 1
ATOM 2054 C CA . LEU A 1 277 ? 12.608 -14.191 15.809 1.00 82.25 277 LEU A CA 1
ATOM 2055 C C . LEU A 1 277 ? 11.467 -13.292 16.304 1.00 82.25 277 LEU A C 1
ATOM 2057 O O . LEU A 1 277 ? 11.200 -12.280 15.662 1.00 82.25 277 LEU A O 1
ATOM 2061 N N . ALA A 1 278 ? 10.843 -13.596 17.441 1.00 76.38 278 ALA A N 1
ATOM 2062 C CA . ALA A 1 278 ? 9.810 -12.772 18.066 1.00 76.38 278 ALA A CA 1
ATOM 2063 C C . ALA A 1 278 ? 10.359 -11.415 18.536 1.00 76.38 278 ALA A C 1
ATOM 2065 O O . ALA A 1 278 ? 9.703 -10.390 18.358 1.00 76.38 278 ALA A O 1
ATOM 2066 N N . ALA A 1 279 ? 11.584 -11.383 19.068 1.00 74.75 279 ALA A N 1
ATOM 2067 C CA . ALA A 1 279 ? 12.224 -10.148 19.511 1.00 74.75 279 ALA A CA 1
ATOM 2068 C C . ALA A 1 279 ? 12.689 -9.254 18.346 1.00 74.75 279 ALA A C 1
ATOM 2070 O O . ALA A 1 279 ? 12.668 -8.027 18.458 1.00 74.75 279 ALA A O 1
ATOM 2071 N N . SER A 1 280 ? 13.123 -9.846 17.227 1.00 72.31 280 SER A N 1
ATOM 2072 C CA . SER A 1 280 ? 13.827 -9.112 16.163 1.00 72.31 280 SER A CA 1
ATOM 2073 C C . SER A 1 280 ? 13.040 -8.926 14.862 1.00 72.31 280 SER A C 1
ATOM 2075 O O . SER A 1 280 ? 13.167 -7.878 14.224 1.00 72.31 280 SER A O 1
ATOM 2077 N N . VAL A 1 281 ? 12.220 -9.900 14.450 1.00 74.31 281 VAL A N 1
ATOM 2078 C CA . VAL A 1 281 ? 11.621 -9.939 13.101 1.00 74.31 281 VAL A CA 1
ATOM 2079 C C . VAL A 1 281 ? 10.096 -9.995 13.137 1.00 74.31 281 VAL A C 1
ATOM 2081 O O . VAL A 1 281 ? 9.454 -9.205 12.443 1.00 74.31 281 VAL A O 1
ATOM 2084 N N . TRP A 1 282 ? 9.509 -10.877 13.943 1.00 78.25 282 TRP A N 1
ATOM 2085 C CA . TRP A 1 282 ? 8.073 -11.153 13.954 1.00 78.25 282 TRP A CA 1
ATOM 2086 C C . TRP A 1 282 ? 7.278 -10.217 14.860 1.00 78.25 282 TRP A C 1
ATOM 2088 O O . TRP A 1 282 ? 7.820 -9.533 15.728 1.00 78.25 282 TRP A O 1
ATOM 2098 N N . GLN A 1 283 ? 5.967 -10.173 14.618 1.00 72.12 283 GLN A N 1
ATOM 2099 C CA . GLN A 1 283 ? 5.011 -9.580 15.547 1.00 72.12 283 GLN A CA 1
ATOM 2100 C C . GLN A 1 283 ? 4.637 -10.623 16.603 1.00 72.12 283 GLN A C 1
ATOM 2102 O O . GLN A 1 283 ? 4.550 -11.812 16.305 1.00 72.12 283 GLN A O 1
ATOM 2107 N N . THR A 1 284 ? 4.395 -10.182 17.837 1.00 66.69 284 THR A N 1
ATOM 2108 C CA . THR A 1 284 ? 4.100 -11.066 18.980 1.00 66.69 284 THR A CA 1
ATOM 2109 C C . THR A 1 284 ? 2.843 -11.916 18.789 1.00 66.69 284 THR A C 1
ATOM 2111 O O . THR A 1 284 ? 2.735 -12.988 19.377 1.00 66.69 284 THR A O 1
ATOM 2114 N N . LYS A 1 285 ? 1.898 -11.473 17.951 1.00 75.81 285 LYS A N 1
ATOM 2115 C CA . LYS A 1 285 ? 0.692 -12.223 17.580 1.00 75.81 285 LYS A CA 1
ATOM 2116 C C . LYS A 1 285 ? 0.703 -12.539 16.087 1.00 75.81 285 LYS A C 1
ATOM 2118 O O . LYS A 1 285 ? 1.167 -11.735 15.282 1.00 75.81 285 LYS A O 1
ATOM 2123 N N . GLN A 1 286 ? 0.146 -13.691 15.719 1.00 80.44 286 GLN A N 1
ATOM 2124 C CA . GLN A 1 286 ? -0.096 -14.034 14.320 1.00 80.44 286 GLN A CA 1
ATOM 2125 C C . GLN A 1 286 ? -1.218 -13.150 13.771 1.00 80.44 286 GLN A C 1
ATOM 2127 O O . GLN A 1 286 ? -2.344 -13.184 14.270 1.00 80.44 286 GLN A O 1
ATOM 2132 N N . PHE A 1 287 ? -0.907 -12.349 12.756 1.00 84.75 287 PHE A N 1
ATOM 2133 C CA . PHE A 1 287 ? -1.877 -11.452 12.136 1.00 84.75 287 PHE A CA 1
ATOM 2134 C C . PHE A 1 287 ? -2.629 -12.155 11.009 1.00 84.75 287 PHE A C 1
ATOM 2136 O O . PHE A 1 287 ? -2.070 -12.952 10.253 1.00 84.75 287 PHE A O 1
ATOM 2143 N N . TYR A 1 288 ? -3.907 -11.818 10.887 1.00 86.19 288 TYR A N 1
ATOM 2144 C CA . TYR A 1 288 ? -4.807 -12.324 9.860 1.00 86.19 288 TYR A CA 1
ATOM 2145 C C . TYR A 1 288 ? -5.472 -11.136 9.188 1.00 86.19 288 TYR A C 1
ATOM 2147 O O . TYR A 1 288 ? -6.209 -10.413 9.852 1.00 86.19 288 TYR A O 1
ATOM 2155 N N . PHE A 1 289 ? -5.260 -10.937 7.888 1.00 89.75 289 PHE A N 1
ATOM 2156 C CA . PHE A 1 289 ? -5.984 -9.895 7.162 1.00 89.75 289 PHE A CA 1
ATOM 2157 C C . PHE A 1 289 ? -7.065 -10.480 6.262 1.00 89.75 289 PHE A C 1
ATOM 2159 O O . PHE A 1 289 ? -6.856 -11.479 5.560 1.00 89.75 289 PHE A O 1
ATOM 2166 N N . HIS A 1 290 ? -8.218 -9.818 6.256 1.00 84.94 290 HIS A N 1
ATOM 2167 C CA . HIS A 1 290 ? -9.304 -10.121 5.337 1.00 84.94 290 HIS A CA 1
ATOM 2168 C C . HIS A 1 290 ? -8.793 -10.071 3.880 1.00 84.94 290 HIS A C 1
ATOM 2170 O O . HIS A 1 290 ? -7.967 -9.229 3.536 1.00 84.94 290 HIS A O 1
ATOM 2176 N N . HIS A 1 291 ? -9.195 -11.028 3.038 1.00 84.50 291 HIS A N 1
ATOM 2177 C CA . HIS A 1 291 ? -8.780 -11.142 1.623 1.00 84.50 291 HIS A CA 1
ATOM 2178 C C . HIS A 1 291 ? -7.265 -11.170 1.317 1.00 84.50 291 HIS A C 1
ATOM 2180 O O . HIS A 1 291 ? -6.861 -10.968 0.167 1.00 84.50 291 HIS A O 1
ATOM 2186 N N . THR A 1 292 ? -6.410 -11.494 2.294 1.00 85.31 292 THR A N 1
ATOM 2187 C CA . THR A 1 292 ? -4.948 -11.599 2.089 1.00 85.31 292 THR A CA 1
ATOM 2188 C C . THR A 1 292 ? -4.568 -12.530 0.944 1.00 85.31 292 THR A C 1
ATOM 2190 O O . THR A 1 292 ? -3.636 -12.246 0.190 1.00 85.31 292 THR A O 1
ATOM 2193 N N . TRP A 1 293 ? -5.294 -13.641 0.797 1.00 89.12 293 TRP A N 1
ATOM 2194 C CA . TRP A 1 293 ? -5.040 -14.638 -0.241 1.00 89.12 293 TRP A CA 1
ATOM 2195 C C . TRP A 1 293 ? -5.059 -14.009 -1.641 1.00 89.12 293 TRP A C 1
ATOM 2197 O O . TRP A 1 293 ? -4.195 -14.310 -2.462 1.00 89.12 293 TRP A O 1
ATOM 2207 N N . PHE A 1 294 ? -5.979 -13.072 -1.892 1.00 92.44 294 PHE A N 1
ATOM 2208 C CA . PHE A 1 294 ? -6.119 -12.413 -3.186 1.00 92.44 294 PHE A CA 1
ATOM 2209 C C . PHE A 1 294 ? -4.946 -11.461 -3.455 1.00 92.44 294 PHE A C 1
ATOM 2211 O O . PHE A 1 294 ? -4.347 -11.499 -4.531 1.00 92.44 294 PHE A O 1
ATOM 2218 N N . VAL A 1 295 ? -4.545 -10.674 -2.449 1.00 92.50 295 VAL A N 1
ATOM 2219 C CA . VAL A 1 295 ? -3.355 -9.807 -2.517 1.00 92.50 295 VAL A CA 1
ATOM 2220 C C . VAL A 1 295 ? -2.086 -10.633 -2.771 1.00 92.50 295 VAL A C 1
ATOM 2222 O O . VAL A 1 295 ? -1.274 -10.275 -3.628 1.00 92.50 295 VAL A O 1
ATOM 2225 N N . GLY A 1 296 ? -1.924 -11.752 -2.059 1.00 93.44 296 GLY A N 1
ATOM 2226 C CA . GLY A 1 296 ? -0.778 -12.652 -2.190 1.00 93.44 296 GLY A CA 1
ATOM 2227 C C . GLY A 1 296 ? -0.691 -13.308 -3.570 1.00 93.44 296 GLY A C 1
ATOM 2228 O O . GLY A 1 296 ? 0.360 -13.244 -4.212 1.00 93.44 296 GLY A O 1
ATOM 2229 N N . ILE A 1 297 ? -1.797 -13.875 -4.066 1.00 94.88 297 ILE A N 1
ATOM 2230 C CA . ILE A 1 297 ? -1.861 -14.488 -5.403 1.00 94.88 297 ILE A CA 1
ATOM 2231 C C . ILE A 1 297 ? -1.552 -13.454 -6.483 1.00 94.88 297 ILE A C 1
ATOM 2233 O O . ILE A 1 297 ? -0.740 -13.725 -7.369 1.00 94.88 297 ILE A O 1
ATOM 2237 N N . LEU A 1 298 ? -2.144 -12.259 -6.402 1.00 94.31 298 LEU A N 1
ATOM 2238 C CA . LEU A 1 298 ? -1.893 -11.201 -7.376 1.00 94.31 298 LEU A CA 1
ATOM 2239 C C . LEU A 1 298 ? -0.412 -10.799 -7.399 1.00 94.31 298 LEU A C 1
ATOM 2241 O O . LEU A 1 298 ? 0.175 -10.664 -8.473 1.00 94.31 298 LEU A O 1
ATOM 2245 N N . PHE A 1 299 ? 0.217 -10.649 -6.233 1.00 95.25 299 PHE A N 1
ATOM 2246 C CA . PHE A 1 299 ? 1.637 -10.312 -6.135 1.00 95.25 299 PHE A CA 1
ATOM 2247 C C . PHE A 1 299 ? 2.537 -11.389 -6.750 1.00 95.25 299 PHE A C 1
ATOM 2249 O O . PHE A 1 299 ? 3.413 -11.077 -7.563 1.00 95.25 299 PHE A O 1
ATOM 2256 N N . VAL A 1 300 ? 2.288 -12.663 -6.427 1.00 94.31 300 VAL A N 1
ATOM 2257 C CA . VAL A 1 300 ? 3.013 -13.792 -7.025 1.00 94.31 300 VAL A CA 1
ATOM 2258 C C . VAL A 1 300 ? 2.798 -13.825 -8.537 1.00 94.31 300 VAL A C 1
ATOM 2260 O O . VAL A 1 300 ? 3.768 -13.974 -9.276 1.00 94.31 300 VAL A O 1
ATOM 2263 N N . ALA A 1 301 ? 1.573 -13.607 -9.020 1.00 94.94 301 ALA A N 1
ATOM 2264 C CA . ALA A 1 301 ? 1.266 -13.558 -10.447 1.00 94.94 301 ALA A CA 1
ATOM 2265 C C . ALA A 1 301 ? 2.029 -12.430 -11.168 1.00 94.94 301 ALA A C 1
ATOM 2267 O O . ALA A 1 301 ? 2.612 -12.660 -12.233 1.00 94.94 301 ALA A O 1
ATOM 2268 N N . ILE A 1 302 ? 2.101 -11.230 -10.576 1.00 94.94 302 ILE A N 1
ATOM 2269 C CA . ILE A 1 302 ? 2.860 -10.092 -11.123 1.00 94.94 302 ILE A CA 1
ATOM 2270 C C . ILE A 1 302 ? 4.352 -10.431 -11.244 1.00 94.94 302 ILE A C 1
ATOM 2272 O O . ILE A 1 302 ? 4.976 -10.152 -12.275 1.00 94.94 302 ILE A O 1
ATOM 2276 N N . LEU A 1 303 ? 4.935 -11.048 -10.214 1.00 94.00 303 LEU A N 1
ATOM 2277 C CA . LEU A 1 303 ? 6.345 -11.438 -10.215 1.00 94.00 303 LEU A CA 1
ATOM 2278 C C . LEU A 1 303 ? 6.616 -12.610 -11.163 1.00 94.00 303 LEU A C 1
ATOM 2280 O O . LEU A 1 303 ? 7.615 -12.592 -11.888 1.00 94.00 303 LEU A O 1
ATOM 2284 N N . PHE A 1 304 ? 5.710 -13.584 -11.225 1.00 93.69 304 PHE A N 1
ATOM 2285 C CA . PHE A 1 304 ? 5.775 -14.724 -12.137 1.00 93.69 304 PHE A CA 1
ATOM 2286 C C . PHE A 1 304 ? 5.698 -14.286 -13.603 1.00 93.69 304 PHE A C 1
ATOM 2288 O O . PHE A 1 304 ? 6.377 -14.852 -14.463 1.00 93.69 304 PHE A O 1
ATOM 2295 N N . MET A 1 305 ? 4.971 -13.204 -13.900 1.00 92.81 305 MET A N 1
ATOM 2296 C CA . MET A 1 305 ? 4.874 -12.650 -15.253 1.00 92.81 305 MET A CA 1
ATOM 2297 C C . MET A 1 305 ? 6.234 -12.223 -15.838 1.00 92.81 305 MET A C 1
ATOM 2299 O O . MET A 1 305 ? 6.386 -12.164 -17.062 1.00 92.81 305 MET A O 1
ATOM 2303 N N . ASN A 1 306 ? 7.271 -12.037 -15.004 1.00 90.88 306 ASN A N 1
ATOM 2304 C CA . ASN A 1 306 ? 8.659 -11.860 -15.457 1.00 90.88 306 ASN A CA 1
ATOM 2305 C C . ASN A 1 306 ? 9.160 -12.990 -16.362 1.00 90.88 306 ASN A C 1
ATOM 2307 O O . ASN A 1 306 ? 10.061 -12.777 -17.183 1.00 90.88 306 ASN A O 1
ATOM 2311 N N . ARG A 1 307 ? 8.570 -14.185 -16.235 1.00 89.69 307 ARG A N 1
ATOM 2312 C CA . ARG A 1 307 ? 8.852 -15.332 -17.094 1.00 89.69 307 ARG A CA 1
ATOM 2313 C C . ARG A 1 307 ? 8.541 -15.021 -18.559 1.00 89.69 307 ARG A C 1
ATOM 2315 O O . ARG A 1 307 ? 9.314 -15.408 -19.443 1.00 89.69 307 ARG A O 1
ATOM 2322 N N . PHE A 1 308 ? 7.438 -14.317 -18.806 1.00 89.31 308 PHE A N 1
ATOM 2323 C CA . PHE A 1 308 ? 6.939 -13.979 -20.136 1.00 89.31 308 PHE A CA 1
ATOM 2324 C C . PHE A 1 308 ? 7.440 -12.616 -20.603 1.00 89.31 308 PHE A C 1
ATOM 2326 O O . PHE A 1 308 ? 7.915 -12.498 -21.723 1.00 89.31 308 PHE A O 1
ATOM 2333 N N . ILE A 1 309 ? 7.380 -11.587 -19.763 1.00 89.50 309 ILE A N 1
ATOM 2334 C CA . ILE A 1 309 ? 7.833 -10.241 -20.124 1.00 89.50 309 ILE A CA 1
ATOM 2335 C C . ILE A 1 309 ? 8.874 -9.811 -19.092 1.00 89.50 309 ILE A C 1
ATOM 2337 O O . ILE A 1 309 ? 8.524 -9.637 -17.926 1.00 89.50 309 ILE A O 1
ATOM 2341 N N . PRO A 1 310 ? 10.152 -9.626 -19.472 1.00 89.00 310 PRO A N 1
ATOM 2342 C CA . PRO A 1 310 ? 11.184 -9.247 -18.514 1.00 89.00 310 PRO A CA 1
ATOM 2343 C C . PRO A 1 310 ? 10.824 -7.919 -17.841 1.00 89.00 310 PRO A C 1
ATOM 2345 O O . PRO A 1 310 ? 10.579 -6.939 -18.539 1.00 89.00 310 PRO A O 1
ATOM 2348 N N . ARG A 1 311 ? 10.803 -7.875 -16.501 1.00 90.50 311 ARG A N 1
ATOM 2349 C CA . ARG A 1 311 ? 10.320 -6.710 -15.733 1.00 90.50 311 ARG A CA 1
ATOM 2350 C C . ARG A 1 311 ? 8.922 -6.266 -16.188 1.00 90.50 311 ARG A C 1
ATOM 2352 O O . ARG A 1 311 ? 8.713 -5.089 -16.486 1.00 90.50 311 ARG A O 1
ATOM 2359 N N . PHE A 1 312 ? 7.988 -7.219 -16.251 1.00 93.69 312 PHE A N 1
ATOM 2360 C CA . PHE A 1 312 ? 6.621 -7.028 -16.747 1.00 93.69 312 PHE A CA 1
ATOM 2361 C C . PHE A 1 312 ? 5.974 -5.740 -16.229 1.00 93.69 312 PHE A C 1
ATOM 2363 O O . PHE A 1 312 ? 5.552 -4.907 -17.028 1.00 93.69 312 PHE A O 1
ATOM 2370 N N . TRP A 1 313 ? 5.987 -5.531 -14.910 1.00 95.38 313 TRP A N 1
ATOM 2371 C CA . TRP A 1 313 ? 5.370 -4.359 -14.294 1.00 95.38 313 TRP A CA 1
ATOM 2372 C C . TRP A 1 313 ? 5.972 -3.044 -14.787 1.00 95.38 313 TRP A C 1
ATOM 2374 O O . TRP A 1 313 ? 5.258 -2.185 -15.295 1.00 95.38 313 TRP A O 1
ATOM 2384 N N . CYS A 1 314 ? 7.298 -2.899 -14.707 1.00 93.69 314 CYS A N 1
ATOM 2385 C CA . CYS A 1 314 ? 7.995 -1.676 -15.113 1.00 93.69 314 CYS A CA 1
ATOM 2386 C C . CYS A 1 314 ? 7.821 -1.363 -16.609 1.00 93.69 314 CYS A C 1
ATOM 2388 O O . CYS A 1 314 ? 7.842 -0.194 -16.999 1.00 93.69 314 CYS A O 1
ATOM 2390 N N . ARG A 1 315 ? 7.685 -2.398 -17.452 1.00 93.25 315 ARG A N 1
ATOM 2391 C CA . ARG A 1 315 ? 7.521 -2.237 -18.901 1.00 93.25 315 ARG A CA 1
ATOM 2392 C C . ARG A 1 315 ? 6.077 -1.946 -19.304 1.00 93.25 315 ARG A C 1
ATOM 2394 O O . ARG A 1 315 ? 5.902 -1.151 -20.221 1.00 93.25 315 ARG A O 1
ATOM 2401 N N . VAL A 1 316 ? 5.088 -2.558 -18.646 1.00 94.69 316 VAL A N 1
ATOM 2402 C CA . VAL A 1 316 ? 3.691 -2.592 -19.119 1.00 94.69 316 VAL A CA 1
ATOM 2403 C C . VAL A 1 316 ? 2.713 -1.845 -18.212 1.00 94.69 316 VAL A C 1
ATOM 2405 O O . VAL A 1 316 ? 1.881 -1.120 -18.742 1.00 94.69 316 VAL A O 1
ATOM 2408 N N . LEU A 1 317 ? 2.792 -1.996 -16.885 1.00 95.94 317 LEU A N 1
ATOM 2409 C CA . LEU A 1 317 ? 1.723 -1.557 -15.969 1.00 95.94 317 LEU A CA 1
ATOM 2410 C C . LEU A 1 317 ? 2.073 -0.350 -15.093 1.00 95.94 317 LEU A C 1
ATOM 2412 O O . LEU A 1 317 ? 1.167 0.332 -14.649 1.00 95.94 317 LEU A O 1
ATOM 2416 N N . CYS A 1 318 ? 3.354 -0.077 -14.842 1.00 96.25 318 CYS A N 1
ATOM 2417 C CA . CYS A 1 318 ? 3.799 0.880 -13.825 1.00 96.25 318 CYS A CA 1
ATOM 2418 C C . CYS A 1 318 ? 3.543 2.357 -14.213 1.00 96.25 318 CYS A C 1
ATOM 2420 O O . CYS A 1 318 ? 4.328 2.901 -15.005 1.00 96.25 318 CYS A O 1
ATOM 2422 N N . PRO A 1 319 ? 2.536 3.040 -13.628 1.00 96.56 319 PRO A N 1
ATOM 2423 C CA . PRO A 1 319 ? 2.234 4.434 -13.942 1.00 96.56 319 PRO A CA 1
ATOM 2424 C C . PRO A 1 319 ? 3.309 5.380 -13.395 1.00 96.56 319 PRO A C 1
ATOM 2426 O O . PRO A 1 319 ? 3.700 6.307 -14.097 1.00 96.56 319 PRO A O 1
ATOM 2429 N N . LEU A 1 320 ? 3.905 5.081 -12.231 1.00 96.50 320 LEU A N 1
ATOM 2430 C CA . LEU A 1 320 ? 5.078 5.797 -11.715 1.00 96.50 320 LEU A CA 1
ATOM 2431 C C . LEU A 1 320 ? 6.241 5.781 -12.716 1.00 96.50 320 LEU A C 1
ATOM 2433 O O . LEU A 1 320 ? 6.905 6.787 -12.957 1.00 96.50 320 LEU A O 1
ATOM 2437 N N . GLY A 1 321 ? 6.488 4.631 -13.345 1.00 95.25 321 GLY A N 1
ATOM 2438 C CA . GLY A 1 321 ? 7.522 4.499 -14.364 1.00 95.25 321 GLY A CA 1
ATOM 2439 C C . GLY A 1 321 ? 7.240 5.362 -15.594 1.00 95.25 321 GLY A C 1
ATOM 2440 O O . GLY A 1 321 ? 8.163 5.988 -16.113 1.00 95.25 321 GLY A O 1
ATOM 2441 N N . ALA A 1 322 ? 5.982 5.412 -16.037 1.00 95.81 322 ALA A N 1
ATOM 2442 C CA . ALA A 1 322 ? 5.545 6.279 -17.128 1.00 95.81 322 ALA A CA 1
ATOM 2443 C C . ALA A 1 322 ? 5.695 7.764 -16.762 1.00 95.81 322 ALA A C 1
ATOM 2445 O O . ALA A 1 322 ? 6.250 8.528 -17.551 1.00 95.81 322 ALA A O 1
ATOM 2446 N N . PHE A 1 323 ? 5.300 8.136 -15.541 1.00 96.62 323 PHE A N 1
ATOM 2447 C CA . PHE A 1 323 ? 5.405 9.491 -15.006 1.00 96.62 323 PHE A CA 1
ATOM 2448 C C . PHE A 1 323 ? 6.853 9.972 -15.019 1.00 96.62 323 PHE A C 1
ATOM 2450 O O . PHE A 1 323 ? 7.175 10.965 -15.669 1.00 96.62 323 PHE A O 1
ATOM 2457 N N . LEU A 1 324 ? 7.767 9.191 -14.439 1.00 95.69 324 LEU A N 1
ATOM 2458 C CA . LEU A 1 324 ? 9.201 9.474 -14.499 1.00 95.69 324 LEU A CA 1
ATOM 2459 C C . LEU A 1 324 ? 9.744 9.495 -15.936 1.00 95.69 324 LEU A C 1
ATOM 2461 O O . LEU A 1 324 ? 10.674 10.243 -16.222 1.00 95.69 324 LEU A O 1
ATOM 2465 N N . GLY A 1 325 ? 9.179 8.706 -16.855 1.00 94.44 325 GLY A N 1
ATOM 2466 C CA . GLY A 1 325 ? 9.537 8.728 -18.277 1.00 94.44 325 GLY A CA 1
ATOM 2467 C C . GLY A 1 325 ? 9.183 10.031 -18.985 1.00 94.44 325 GLY A C 1
ATOM 2468 O O . GLY A 1 325 ? 9.971 10.496 -19.808 1.00 94.44 325 GLY A O 1
ATOM 2469 N N . VAL A 1 326 ? 8.067 10.667 -18.618 1.00 94.44 326 VAL A N 1
ATOM 2470 C CA . VAL A 1 326 ? 7.702 11.996 -19.133 1.00 94.44 326 VAL A CA 1
ATOM 2471 C C . VAL A 1 326 ? 8.728 13.047 -18.711 1.00 94.44 326 VAL A C 1
ATOM 2473 O O . VAL A 1 326 ? 9.102 13.879 -19.532 1.00 94.44 326 VAL A O 1
ATOM 2476 N N . PHE A 1 327 ? 9.238 13.000 -17.477 1.00 93.88 327 PHE A N 1
ATOM 2477 C CA . PHE A 1 327 ? 10.270 13.940 -17.011 1.00 93.88 327 PHE A CA 1
ATOM 2478 C C . PHE A 1 327 ? 11.673 13.589 -17.515 1.00 93.88 327 PHE A C 1
ATOM 2480 O O . PHE A 1 327 ? 12.447 14.483 -17.856 1.00 93.88 327 PHE A O 1
ATOM 2487 N N . ALA A 1 328 ? 11.992 12.300 -17.660 1.00 92.62 328 ALA A N 1
ATOM 2488 C CA . ALA A 1 328 ? 13.288 11.831 -18.152 1.00 92.62 328 ALA A CA 1
ATOM 2489 C C . ALA A 1 328 ? 13.607 12.287 -19.584 1.00 92.62 328 ALA A C 1
ATOM 2491 O O . ALA A 1 328 ? 14.766 12.243 -19.996 1.00 92.62 328 ALA A O 1
ATOM 2492 N N . ARG A 1 329 ? 12.614 12.784 -20.330 1.00 87.56 329 ARG A N 1
ATOM 2493 C CA . ARG A 1 329 ? 12.796 13.443 -21.630 1.00 87.56 329 ARG A CA 1
ATOM 2494 C C . ARG A 1 329 ? 13.708 14.676 -21.563 1.00 87.56 329 ARG A C 1
ATOM 2496 O O . ARG A 1 329 ? 14.342 15.039 -22.549 1.00 87.56 329 ARG A O 1
ATOM 2503 N N . PHE A 1 330 ? 13.779 15.311 -20.394 1.00 90.19 330 PHE A N 1
ATOM 2504 C CA . PHE A 1 330 ? 14.641 16.460 -20.128 1.00 90.19 330 PHE A CA 1
ATOM 2505 C C . PHE A 1 330 ? 15.979 16.068 -19.497 1.00 90.19 330 PHE A C 1
ATOM 2507 O O . PHE A 1 330 ? 16.759 16.953 -19.156 1.00 90.19 330 PHE A O 1
ATOM 2514 N N . ALA A 1 331 ? 16.258 14.765 -19.355 1.00 91.81 331 ALA A N 1
ATOM 2515 C CA . ALA A 1 331 ? 17.446 14.305 -18.656 1.00 91.81 331 ALA A CA 1
ATOM 2516 C C . ALA A 1 331 ? 18.738 14.814 -19.301 1.00 91.81 331 ALA A C 1
ATOM 2518 O O . ALA A 1 331 ? 18.932 14.698 -20.516 1.00 91.81 331 ALA A O 1
ATOM 2519 N N . LEU A 1 332 ? 19.633 15.342 -18.464 1.00 92.19 332 LEU A N 1
ATOM 2520 C CA . LEU A 1 332 ? 20.956 15.803 -18.883 1.00 92.19 332 LEU A CA 1
ATOM 2521 C C . LEU A 1 332 ? 21.898 14.633 -19.176 1.00 92.19 332 LEU A C 1
ATOM 2523 O O . LEU A 1 332 ? 22.760 14.740 -20.041 1.00 92.19 332 LEU A O 1
ATOM 2527 N N . PHE A 1 333 ? 21.747 13.513 -18.476 1.00 92.25 333 PHE A N 1
ATOM 2528 C CA . PHE A 1 333 ? 22.536 12.306 -18.685 1.00 92.25 333 PHE A CA 1
ATOM 2529 C C . PHE A 1 333 ? 21.798 11.309 -19.582 1.00 92.25 333 PHE A C 1
ATOM 2531 O O . PHE A 1 333 ? 20.622 11.011 -19.369 1.00 92.25 333 PHE A O 1
ATOM 2538 N N . GLY A 1 334 ? 22.494 10.736 -20.564 1.00 90.69 334 GLY A N 1
ATOM 2539 C CA . GLY A 1 334 ? 21.889 9.731 -21.432 1.00 90.69 334 GLY A CA 1
ATOM 2540 C C . GLY A 1 334 ? 22.863 9.048 -22.382 1.00 90.69 334 GLY A C 1
ATOM 2541 O O . GLY A 1 334 ? 24.082 9.205 -22.292 1.00 90.69 334 GLY A O 1
ATOM 2542 N N . MET A 1 335 ? 22.303 8.241 -23.279 1.00 90.88 335 MET A N 1
ATOM 2543 C CA . MET A 1 335 ? 23.050 7.378 -24.186 1.00 90.88 335 MET A CA 1
ATOM 2544 C C . MET A 1 335 ? 23.360 8.088 -25.510 1.00 90.88 335 MET A C 1
ATOM 2546 O O . MET A 1 335 ? 22.463 8.578 -26.194 1.00 90.88 335 MET A O 1
ATOM 2550 N N . GLN A 1 336 ? 24.634 8.090 -25.894 1.00 89.69 336 GLN A N 1
ATOM 2551 C CA . GLN A 1 336 ? 25.122 8.487 -27.211 1.00 89.69 336 GLN A CA 1
ATOM 2552 C C . GLN A 1 336 ? 25.518 7.236 -28.001 1.00 89.69 336 GLN A C 1
ATOM 2554 O O . GLN A 1 336 ? 26.155 6.329 -27.457 1.00 89.69 336 GLN A O 1
ATOM 2559 N N . LYS A 1 337 ? 25.136 7.195 -29.281 1.00 88.94 337 LYS A N 1
ATOM 2560 C CA . LYS A 1 337 ? 25.400 6.066 -30.180 1.00 88.94 337 LYS A CA 1
ATOM 2561 C C . LYS A 1 337 ? 26.197 6.509 -31.401 1.00 88.94 337 LYS A C 1
ATOM 2563 O O . LYS A 1 337 ? 25.915 7.566 -31.961 1.00 88.94 337 LYS A O 1
ATOM 2568 N N . ASP A 1 338 ? 27.153 5.683 -31.808 1.00 87.31 338 ASP A N 1
ATOM 2569 C CA . ASP A 1 338 ? 27.919 5.838 -33.048 1.00 87.31 338 ASP A CA 1
ATOM 2570 C C . ASP A 1 338 ? 27.480 4.769 -34.061 1.00 87.31 338 ASP A C 1
ATOM 2572 O O . ASP A 1 338 ? 27.934 3.625 -34.023 1.00 87.31 338 ASP A O 1
ATOM 2576 N N . HIS A 1 339 ? 26.521 5.121 -34.924 1.00 83.81 339 HIS A N 1
ATOM 2577 C CA . HIS A 1 339 ? 25.870 4.163 -35.822 1.00 83.81 339 HIS A CA 1
ATOM 2578 C C . HIS A 1 339 ? 26.840 3.503 -36.810 1.00 83.81 339 HIS A C 1
ATOM 2580 O O . HIS A 1 339 ? 26.623 2.347 -37.158 1.00 83.81 339 HIS A O 1
ATOM 2586 N N . ALA A 1 340 ? 27.921 4.189 -37.195 1.00 85.00 340 ALA A N 1
ATOM 2587 C CA . ALA A 1 340 ? 28.897 3.683 -38.158 1.00 85.00 340 ALA A CA 1
ATOM 2588 C C . ALA A 1 340 ? 29.690 2.470 -37.641 1.00 85.00 340 ALA A C 1
ATOM 2590 O O . ALA A 1 340 ? 30.204 1.689 -38.432 1.00 85.00 340 ALA A O 1
ATOM 2591 N N . LYS A 1 341 ? 29.782 2.294 -36.317 1.00 85.56 341 LYS A N 1
ATOM 2592 C CA . LYS A 1 341 ? 30.548 1.207 -35.682 1.00 85.56 341 LYS A CA 1
ATOM 2593 C C . LYS A 1 341 ? 29.704 -0.020 -35.334 1.00 85.56 341 LYS A C 1
ATOM 2595 O O . LYS A 1 341 ? 30.206 -0.955 -34.718 1.00 85.56 341 LYS A O 1
ATOM 2600 N N . CYS A 1 342 ? 28.402 -0.011 -35.623 1.00 87.50 342 CYS A N 1
ATOM 2601 C CA . CYS A 1 342 ? 27.518 -1.086 -35.188 1.00 87.50 342 CYS A CA 1
ATOM 2602 C C . CYS A 1 342 ? 27.539 -2.276 -36.151 1.00 87.50 342 CYS A C 1
ATOM 2604 O O . CYS A 1 342 ? 27.317 -2.114 -37.342 1.00 87.50 342 CYS A O 1
ATOM 2606 N N . THR A 1 343 ? 27.746 -3.473 -35.603 1.00 87.38 343 THR A N 1
ATOM 2607 C CA . THR A 1 343 ? 27.773 -4.754 -36.329 1.00 87.38 343 THR A CA 1
ATOM 2608 C C . THR A 1 343 ? 26.500 -5.589 -36.134 1.00 87.38 343 THR A C 1
ATOM 2610 O O . THR A 1 343 ? 26.507 -6.789 -36.382 1.00 87.38 343 THR A O 1
ATOM 2613 N N . ASP A 1 344 ? 25.428 -4.998 -35.590 1.00 87.00 344 ASP A N 1
ATOM 2614 C CA . ASP A 1 344 ? 24.140 -5.662 -35.311 1.00 87.00 344 ASP A CA 1
ATOM 2615 C C . ASP A 1 344 ? 24.225 -7.003 -34.548 1.00 87.00 344 ASP A C 1
ATOM 2617 O O . ASP A 1 344 ? 23.343 -7.858 -34.614 1.00 87.00 344 ASP A O 1
ATOM 2621 N N . CYS A 1 345 ? 25.246 -7.156 -33.697 1.00 87.38 345 CYS A N 1
ATOM 2622 C CA . CYS A 1 345 ? 25.460 -8.352 -32.870 1.00 87.38 345 CYS A CA 1
ATOM 2623 C C . CYS A 1 345 ? 24.363 -8.629 -31.815 1.00 87.38 345 CYS A C 1
ATOM 2625 O O . CYS A 1 345 ? 24.394 -9.658 -31.143 1.00 87.38 345 CYS A O 1
ATOM 2627 N N . ASN A 1 346 ? 23.417 -7.704 -31.607 1.00 88.81 346 ASN A N 1
ATOM 2628 C CA . ASN A 1 346 ? 22.278 -7.799 -30.678 1.00 88.81 346 ASN A CA 1
ATOM 2629 C C . ASN A 1 346 ? 22.601 -8.044 -29.185 1.00 88.81 346 ASN A C 1
ATOM 2631 O O . ASN A 1 346 ? 21.689 -8.158 -28.362 1.00 88.81 346 ASN A O 1
ATOM 2635 N N . LEU A 1 347 ? 23.874 -8.038 -28.777 1.00 88.31 347 LEU A N 1
ATOM 2636 C CA . LEU A 1 347 ? 24.283 -8.239 -27.378 1.00 88.31 347 LEU A CA 1
ATOM 2637 C C . LEU A 1 347 ? 23.725 -7.165 -26.430 1.00 88.31 347 LEU A C 1
ATOM 2639 O O . LEU A 1 347 ? 23.338 -7.463 -25.298 1.00 88.31 347 LEU A O 1
ATOM 2643 N N . CYS A 1 348 ? 23.616 -5.917 -26.895 1.00 90.06 348 CYS A N 1
ATOM 2644 C CA . CYS A 1 348 ? 23.020 -4.836 -26.110 1.00 90.06 348 CYS A CA 1
ATOM 2645 C C . CYS A 1 348 ? 21.528 -5.080 -25.813 1.00 90.06 348 CYS A C 1
ATOM 2647 O O . CYS A 1 348 ? 21.067 -4.752 -24.719 1.00 90.06 348 CYS A O 1
ATOM 2649 N N . LEU A 1 349 ? 20.787 -5.708 -26.735 1.00 90.25 349 LEU A N 1
ATOM 2650 C CA . LEU A 1 349 ? 19.376 -6.064 -26.552 1.00 90.25 349 LEU A CA 1
ATOM 2651 C C . LEU A 1 349 ? 19.206 -7.215 -25.566 1.00 90.25 349 LEU A C 1
ATOM 2653 O O . LEU A 1 349 ? 18.301 -7.166 -24.739 1.00 90.25 349 LEU A O 1
ATOM 2657 N N . VAL A 1 350 ? 20.093 -8.215 -25.575 1.00 88.75 350 VAL A N 1
ATOM 2658 C CA . VAL A 1 350 ? 20.048 -9.332 -24.608 1.00 88.75 350 VAL A CA 1
ATOM 2659 C C . VAL A 1 350 ? 20.055 -8.818 -23.162 1.00 88.75 350 VAL A C 1
ATOM 2661 O O . VAL A 1 350 ? 19.317 -9.324 -22.309 1.00 88.75 350 VAL A O 1
ATOM 2664 N N . HIS A 1 351 ? 20.848 -7.778 -22.894 1.00 89.06 351 HIS A N 1
ATOM 2665 C CA . HIS A 1 351 ? 21.023 -7.199 -21.561 1.00 89.06 351 HIS A CA 1
ATOM 2666 C C . HIS A 1 351 ? 20.163 -5.957 -21.280 1.00 89.06 351 HIS A C 1
ATOM 2668 O O . HIS A 1 351 ? 20.178 -5.444 -20.152 1.00 89.06 351 HIS A O 1
ATOM 2674 N N . CYS A 1 352 ? 19.390 -5.488 -22.262 1.00 91.31 352 CYS A N 1
ATOM 2675 C CA . CYS A 1 352 ? 18.491 -4.355 -22.103 1.00 91.31 352 CYS A CA 1
ATOM 2676 C C . CYS A 1 352 ? 17.353 -4.685 -21.126 1.00 91.31 352 CYS A C 1
ATOM 2678 O O . CYS A 1 352 ? 16.609 -5.653 -21.290 1.00 91.31 352 CYS A O 1
ATOM 2680 N N . GLN A 1 353 ? 17.199 -3.852 -20.097 1.00 90.06 353 GLN A N 1
ATOM 2681 C CA . GLN A 1 353 ? 16.147 -4.015 -19.094 1.00 90.06 353 GLN A CA 1
ATOM 2682 C C . GLN A 1 353 ? 14.908 -3.157 -19.377 1.00 90.06 353 GLN A C 1
ATOM 2684 O O . GLN A 1 353 ? 13.819 -3.566 -18.978 1.00 90.06 353 GLN A O 1
ATOM 2689 N N . GLY A 1 354 ? 15.053 -2.031 -20.078 1.00 89.81 354 GLY A N 1
ATOM 2690 C CA . GLY A 1 354 ? 13.952 -1.116 -20.403 1.00 89.81 354 GLY A CA 1
ATOM 2691 C C . GLY A 1 354 ? 13.167 -1.479 -21.664 1.00 89.81 354 GLY A C 1
ATOM 2692 O O . GLY A 1 354 ? 12.050 -1.013 -21.816 1.00 89.81 354 GLY A O 1
ATOM 2693 N N . ALA A 1 355 ? 13.717 -2.340 -22.532 1.00 92.00 355 ALA A N 1
ATOM 2694 C CA . ALA A 1 355 ? 13.272 -2.476 -23.922 1.00 92.00 355 ALA A CA 1
ATOM 2695 C C . ALA A 1 355 ? 13.235 -1.100 -24.618 1.00 92.00 355 ALA A C 1
ATOM 2697 O O . ALA A 1 355 ? 12.186 -0.625 -25.037 1.00 92.00 355 ALA A O 1
ATOM 2698 N N . ASP A 1 356 ? 14.400 -0.445 -24.674 1.00 90.56 356 ASP A N 1
ATOM 2699 C CA . ASP A 1 356 ? 14.616 0.933 -25.145 1.00 90.56 356 ASP A CA 1
ATOM 2700 C C . ASP A 1 356 ? 15.346 1.015 -26.503 1.00 90.56 356 ASP A C 1
ATOM 2702 O O . ASP A 1 356 ? 15.769 2.093 -26.919 1.00 90.56 356 ASP A O 1
ATOM 2706 N N . SER A 1 357 ? 15.490 -0.111 -27.211 1.00 91.44 357 SER A N 1
ATOM 2707 C CA . SER A 1 357 ? 16.201 -0.215 -28.498 1.00 91.44 357 SER A CA 1
ATOM 2708 C C . SER A 1 357 ? 17.626 0.390 -28.474 1.00 91.44 357 SER A C 1
ATOM 2710 O O . SER A 1 357 ? 17.926 1.350 -29.195 1.00 91.44 357 SER A O 1
ATOM 2712 N N . PRO A 1 358 ? 18.558 -0.185 -27.686 1.00 90.00 358 PRO A N 1
ATOM 2713 C CA . PRO A 1 358 ? 19.933 0.300 -27.583 1.00 90.00 358 PRO A CA 1
ATOM 2714 C C . PRO A 1 358 ? 20.802 -0.041 -28.807 1.00 90.00 358 PRO A C 1
ATOM 2716 O O . PRO A 1 358 ? 21.936 0.422 -28.885 1.00 90.00 358 PRO A O 1
ATOM 2719 N N . GLN A 1 359 ? 20.300 -0.845 -29.751 1.00 88.00 359 GLN A N 1
ATOM 2720 C CA . GLN A 1 359 ? 20.995 -1.225 -30.988 1.00 88.00 359 GLN A CA 1
ATOM 2721 C C . GLN A 1 359 ? 21.397 -0.003 -31.843 1.00 88.00 359 GLN A C 1
ATOM 2723 O O . GLN A 1 359 ? 20.801 1.080 -31.731 1.00 88.00 359 GLN A O 1
ATOM 2728 N N . GLY A 1 360 ? 22.419 -0.171 -32.689 1.00 84.06 360 GLY A N 1
ATOM 2729 C CA . GLY A 1 360 ? 22.765 0.797 -33.735 1.00 84.06 360 GLY A CA 1
ATOM 2730 C C . GLY A 1 360 ? 21.677 0.878 -34.812 1.00 84.06 360 GLY A C 1
ATOM 2731 O O . GLY A 1 360 ? 20.666 0.191 -34.733 1.00 84.06 360 GLY A O 1
ATOM 2732 N N . GLY A 1 361 ? 21.819 1.797 -35.767 1.00 83.44 361 GLY A N 1
ATOM 2733 C CA . GLY A 1 361 ? 20.825 2.050 -36.825 1.00 83.44 361 GLY A CA 1
ATOM 2734 C C . GLY A 1 361 ? 19.466 2.652 -36.414 1.00 83.44 361 GLY A C 1
ATOM 2735 O O . GLY A 1 361 ? 18.864 3.364 -37.207 1.00 83.44 361 GLY A O 1
ATOM 2736 N N . VAL A 1 362 ? 18.978 2.442 -35.186 1.00 88.06 362 VAL A N 1
ATOM 2737 C CA . VAL A 1 362 ? 17.675 2.969 -34.716 1.00 88.06 362 VAL A CA 1
ATOM 2738 C C . VAL A 1 362 ? 17.851 4.045 -33.650 1.00 88.06 362 VAL A C 1
ATOM 2740 O O . VAL A 1 362 ? 18.868 4.076 -32.960 1.00 88.06 362 VAL A O 1
ATOM 2743 N N . LYS A 1 363 ? 16.859 4.913 -33.441 1.00 89.94 363 LYS A N 1
ATOM 2744 C CA . LYS A 1 363 ? 16.851 5.830 -32.287 1.00 89.94 363 LYS A CA 1
ATOM 2745 C C . LYS A 1 363 ? 16.478 5.066 -31.015 1.00 89.94 363 LYS A C 1
ATOM 2747 O O . LYS A 1 363 ? 15.593 4.215 -31.046 1.00 89.94 363 LYS A O 1
ATOM 2752 N N . TRP A 1 364 ? 17.168 5.334 -29.908 1.00 90.69 364 TRP A N 1
ATOM 2753 C CA . TRP A 1 364 ? 16.821 4.716 -28.618 1.00 90.69 364 TRP A CA 1
ATOM 2754 C C . TRP A 1 364 ? 15.708 5.500 -27.923 1.00 90.69 364 TRP A C 1
ATOM 2756 O O . TRP A 1 364 ? 15.607 6.709 -28.116 1.00 90.69 364 TRP A O 1
ATOM 2766 N N . ARG A 1 365 ? 14.888 4.833 -27.111 1.00 91.50 365 ARG A N 1
ATOM 2767 C CA . ARG A 1 365 ? 13.781 5.456 -26.368 1.00 91.50 365 ARG A CA 1
ATOM 2768 C C . ARG A 1 365 ? 14.223 5.883 -24.973 1.00 91.50 365 ARG A C 1
ATOM 2770 O O . ARG A 1 365 ? 14.436 5.046 -24.096 1.00 91.50 365 ARG A O 1
ATOM 2777 N N . GLN A 1 366 ? 14.383 7.188 -24.774 1.00 91.06 366 GLN A N 1
ATOM 2778 C CA . GLN A 1 366 ? 14.911 7.746 -23.528 1.00 91.06 366 GLN A CA 1
ATOM 2779 C C . GLN A 1 366 ? 13.924 7.633 -22.362 1.00 91.06 366 GLN A C 1
ATOM 2781 O O . GLN A 1 366 ? 14.323 7.375 -21.228 1.00 91.06 366 GLN A O 1
ATOM 2786 N N . ASP A 1 367 ? 12.637 7.751 -22.659 1.00 91.88 367 ASP A N 1
ATOM 2787 C CA . ASP A 1 367 ? 11.514 7.580 -21.741 1.00 91.88 367 ASP A CA 1
ATOM 2788 C C . ASP A 1 367 ? 11.382 6.140 -21.206 1.00 91.88 367 ASP A C 1
ATOM 2790 O O . ASP A 1 367 ? 10.858 5.925 -20.113 1.00 91.88 367 ASP A O 1
ATOM 2794 N N . GLU A 1 368 ? 11.916 5.146 -21.920 1.00 92.81 368 GLU A N 1
ATOM 2795 C CA . GLU A 1 368 ? 11.884 3.726 -21.540 1.00 92.81 368 GLU A CA 1
ATOM 2796 C C . GLU A 1 368 ? 13.149 3.243 -20.813 1.00 92.81 368 GLU A C 1
ATOM 2798 O O . GLU A 1 368 ? 13.138 2.224 -20.113 1.00 92.81 368 GLU A O 1
ATOM 2803 N N . CYS A 1 369 ? 14.261 3.965 -20.947 1.00 93.06 369 CYS A N 1
ATOM 2804 C CA . CYS A 1 369 ? 15.539 3.538 -20.398 1.00 93.06 369 CYS A CA 1
ATOM 2805 C C . CYS A 1 369 ? 15.575 3.629 -18.868 1.00 93.06 369 CYS A C 1
ATOM 2807 O O . CYS A 1 369 ? 15.476 4.704 -18.284 1.00 93.06 369 CYS A O 1
ATOM 2809 N N . HIS A 1 370 ? 15.825 2.501 -18.200 1.00 93.06 370 HIS A N 1
ATOM 2810 C CA . HIS A 1 370 ? 15.998 2.443 -16.740 1.00 93.06 370 HIS A CA 1
ATOM 2811 C C . HIS A 1 370 ? 17.408 2.835 -16.259 1.00 93.06 370 HIS A C 1
ATOM 2813 O O . HIS A 1 370 ? 17.745 2.582 -15.105 1.00 93.06 370 HIS A O 1
ATOM 2819 N N . MET A 1 371 ? 18.282 3.343 -17.136 1.00 93.31 371 MET A N 1
ATOM 2820 C CA . MET A 1 371 ? 19.654 3.753 -16.785 1.00 93.31 371 MET A CA 1
ATOM 2821 C C . MET A 1 371 ? 20.465 2.655 -16.070 1.00 93.31 371 MET A C 1
ATOM 2823 O O . MET A 1 371 ? 21.200 2.887 -15.112 1.00 93.31 371 MET A O 1
ATOM 2827 N N . CYS A 1 372 ? 20.316 1.411 -16.541 1.00 92.69 372 CYS A N 1
ATOM 2828 C CA . CYS A 1 372 ? 20.972 0.241 -15.947 1.00 92.69 372 CYS A CA 1
ATOM 2829 C C . CYS A 1 372 ? 22.430 0.035 -16.396 1.00 92.69 372 CYS A C 1
ATOM 2831 O O . CYS A 1 372 ? 23.136 -0.770 -15.786 1.00 92.69 372 CYS A O 1
ATOM 2833 N N . LEU A 1 373 ? 22.851 0.726 -17.465 1.00 93.31 373 LEU A N 1
ATOM 2834 C CA . LEU A 1 373 ? 24.199 0.724 -18.062 1.00 93.31 373 LEU A CA 1
ATOM 2835 C C . LEU A 1 373 ? 24.709 -0.637 -18.581 1.00 93.31 373 LEU A C 1
ATOM 2837 O O . LEU A 1 373 ? 25.854 -0.754 -19.015 1.00 93.31 373 LEU A O 1
ATOM 2841 N N . ASN A 1 374 ? 23.865 -1.674 -18.596 1.00 91.94 374 ASN A N 1
ATOM 2842 C CA . ASN A 1 374 ? 24.277 -3.008 -19.042 1.00 91.94 374 ASN A CA 1
ATOM 2843 C C . ASN A 1 374 ? 24.583 -3.071 -20.553 1.00 91.94 374 ASN A C 1
ATOM 2845 O O . ASN A 1 374 ? 25.331 -3.938 -20.992 1.00 91.94 374 ASN A O 1
ATOM 2849 N N . CYS A 1 375 ? 23.994 -2.186 -21.364 1.00 90.88 375 CYS A N 1
ATOM 2850 C CA . CYS A 1 375 ? 24.223 -2.164 -22.810 1.00 90.88 375 CYS A CA 1
ATOM 2851 C C . CYS A 1 375 ? 25.623 -1.639 -23.175 1.00 90.88 375 CYS A C 1
ATOM 2853 O O . CYS A 1 375 ? 26.262 -2.223 -24.046 1.00 90.88 375 CYS A O 1
ATOM 2855 N N . GLU A 1 376 ? 26.139 -0.615 -22.481 1.00 91.12 376 GLU A N 1
ATOM 2856 C CA . GLU A 1 376 ? 27.522 -0.137 -22.668 1.00 91.12 376 GLU A CA 1
ATOM 2857 C C . GLU A 1 376 ? 28.538 -1.180 -22.186 1.00 91.12 376 GLU A C 1
ATOM 2859 O O . GLU A 1 376 ? 29.569 -1.385 -22.825 1.00 91.12 376 GLU A O 1
ATOM 2864 N N . SER A 1 377 ? 28.263 -1.890 -21.085 1.00 87.31 377 SER A N 1
ATOM 2865 C CA . SER A 1 377 ? 29.190 -2.921 -20.600 1.00 87.31 377 SER A CA 1
ATOM 2866 C C . SER A 1 377 ? 29.267 -4.142 -21.525 1.00 87.31 377 SER A C 1
ATOM 2868 O O . SER A 1 377 ? 30.344 -4.724 -21.651 1.00 87.31 377 SER A O 1
ATOM 2870 N N . ALA A 1 378 ? 28.168 -4.493 -22.202 1.00 86.81 378 ALA A N 1
ATOM 2871 C CA . ALA A 1 378 ? 28.084 -5.652 -23.091 1.00 86.81 378 ALA A CA 1
ATOM 2872 C C . ALA A 1 378 ? 28.487 -5.383 -24.555 1.00 86.81 378 ALA A C 1
ATOM 2874 O O . ALA A 1 378 ? 28.796 -6.333 -25.268 1.00 86.81 378 ALA A O 1
ATOM 2875 N N . CYS A 1 379 ? 28.457 -4.131 -25.027 1.00 88.25 379 CYS A N 1
ATOM 2876 C CA . CYS A 1 379 ? 28.715 -3.800 -26.433 1.00 88.25 379 CYS A CA 1
ATOM 2877 C C . CYS A 1 379 ? 30.191 -4.021 -26.815 1.00 88.25 379 CYS A C 1
ATOM 2879 O O . CYS A 1 379 ? 31.041 -3.342 -26.240 1.00 88.25 379 CYS A O 1
ATOM 2881 N N . PRO A 1 380 ? 30.516 -4.893 -27.790 1.00 83.50 380 PRO A N 1
ATOM 2882 C CA . PRO A 1 380 ? 31.902 -5.145 -28.173 1.00 83.50 380 PRO A CA 1
ATOM 2883 C C . PRO A 1 380 ? 32.546 -3.977 -28.907 1.00 83.50 380 PRO A C 1
ATOM 2885 O O . PRO A 1 380 ? 33.628 -3.545 -28.519 1.00 83.50 380 PRO A O 1
ATOM 2888 N N . GLU A 1 381 ? 31.843 -3.380 -29.860 1.00 84.00 381 GLU A N 1
ATOM 2889 C CA . GLU A 1 381 ? 32.384 -2.324 -30.726 1.00 84.00 381 GLU A CA 1
ATOM 2890 C C . GLU A 1 381 ? 32.399 -0.920 -30.089 1.00 84.00 381 GLU A C 1
ATOM 2892 O O . GLU A 1 381 ? 32.632 0.076 -30.765 1.00 84.00 381 GLU A O 1
ATOM 2897 N N . ASP A 1 382 ? 32.115 -0.808 -28.783 1.00 85.44 382 ASP A N 1
ATOM 2898 C CA . ASP A 1 382 ? 32.083 0.470 -28.045 1.00 85.44 382 ASP A CA 1
ATOM 2899 C C . ASP A 1 382 ? 31.167 1.546 -28.676 1.00 85.44 382 ASP A C 1
ATOM 2901 O O . ASP A 1 382 ? 31.376 2.750 -28.512 1.00 85.44 382 ASP A O 1
ATOM 2905 N N . VAL A 1 383 ? 30.121 1.096 -29.381 1.00 88.25 383 VAL A N 1
ATOM 2906 C CA . VAL A 1 383 ? 29.112 1.924 -30.073 1.00 88.25 383 VAL A CA 1
ATOM 2907 C C . VAL A 1 383 ? 28.321 2.794 -29.102 1.00 88.25 383 VAL A C 1
ATOM 2909 O O . VAL A 1 383 ? 27.879 3.886 -29.455 1.00 88.25 383 VAL A O 1
ATOM 2912 N N . ILE A 1 384 ? 28.102 2.287 -27.889 1.00 90.06 384 ILE A N 1
ATOM 2913 C CA . ILE A 1 384 ? 27.208 2.862 -26.885 1.00 90.06 384 ILE A CA 1
ATOM 2914 C C . ILE A 1 384 ? 28.038 3.535 -25.795 1.00 90.06 384 ILE A C 1
ATOM 2916 O O . ILE A 1 384 ? 28.835 2.865 -25.143 1.00 90.06 384 ILE A O 1
ATOM 2920 N N . LYS A 1 385 ? 27.805 4.829 -25.545 1.00 90.06 385 LYS A N 1
ATOM 2921 C CA . LYS A 1 385 ? 28.454 5.583 -24.459 1.00 90.06 385 LYS A CA 1
ATOM 2922 C C . LYS A 1 385 ? 27.441 6.401 -23.677 1.00 90.06 385 LYS A C 1
ATOM 2924 O O . LYS A 1 385 ? 26.748 7.229 -24.260 1.00 90.06 385 LYS A O 1
ATOM 2929 N N . PHE A 1 386 ? 27.396 6.232 -22.359 1.00 90.88 386 PHE A N 1
ATOM 2930 C CA . PHE A 1 386 ? 26.648 7.135 -21.488 1.00 90.88 386 PHE A CA 1
ATOM 2931 C C . PHE A 1 386 ? 27.490 8.370 -21.140 1.00 90.88 386 PHE A C 1
ATOM 2933 O O . PHE A 1 386 ? 28.643 8.253 -20.704 1.00 90.88 386 PHE A O 1
ATOM 2940 N N . ARG A 1 387 ? 26.931 9.562 -21.381 1.00 90.00 387 ARG A N 1
ATOM 2941 C CA . ARG A 1 387 ? 27.582 10.866 -21.175 1.00 90.00 387 ARG A CA 1
ATOM 2942 C C . ARG A 1 387 ? 26.574 11.908 -20.688 1.00 90.00 387 ARG A C 1
ATOM 2944 O O . ARG A 1 387 ? 25.371 11.772 -20.910 1.00 90.00 387 ARG A O 1
ATOM 2951 N N . PHE A 1 388 ? 27.088 12.956 -20.051 1.00 90.31 388 PHE A N 1
ATOM 2952 C CA . PHE A 1 388 ? 26.333 14.189 -19.846 1.00 90.31 388 PHE A CA 1
ATOM 2953 C C . PHE A 1 388 ? 26.184 14.933 -21.175 1.00 90.31 388 PHE A C 1
ATOM 2955 O O . PHE A 1 388 ? 27.114 14.954 -21.979 1.00 90.31 388 PHE A O 1
ATOM 2962 N N . LEU A 1 389 ? 25.003 15.512 -21.385 1.00 86.88 389 LEU A N 1
ATOM 2963 C CA . LEU A 1 389 ? 24.575 16.233 -22.583 1.00 86.88 389 LEU A CA 1
ATOM 2964 C C . LEU A 1 389 ? 24.788 15.420 -23.878 1.00 86.88 389 LEU A C 1
ATOM 2966 O O . LEU A 1 389 ? 25.536 15.834 -24.765 1.00 86.88 389 LEU A O 1
ATOM 2970 N N . PRO A 1 390 ? 24.150 14.238 -24.009 1.00 83.00 390 PRO A N 1
ATOM 2971 C CA . PRO A 1 390 ? 24.289 13.405 -25.198 1.00 83.00 390 PRO A CA 1
ATOM 2972 C C . PRO A 1 390 ? 23.656 14.064 -26.433 1.00 83.00 390 PRO A C 1
ATOM 2974 O O . PRO A 1 390 ? 22.720 14.861 -26.344 1.00 83.00 390 PRO A O 1
ATOM 2977 N N . ASN A 1 391 ? 24.117 13.667 -27.623 1.00 80.69 391 ASN A N 1
ATOM 2978 C CA . ASN A 1 391 ? 23.533 14.139 -28.877 1.00 80.69 391 ASN A CA 1
ATOM 2979 C C . ASN A 1 391 ? 22.081 13.641 -29.038 1.00 80.69 391 ASN A C 1
ATOM 2981 O O . ASN A 1 391 ? 21.840 12.455 -29.306 1.00 80.69 391 ASN A O 1
ATOM 2985 N N . ARG A 1 392 ? 21.120 14.573 -28.949 1.00 76.38 392 ARG A N 1
ATOM 2986 C CA . ARG A 1 392 ? 19.673 14.314 -29.059 1.00 76.38 392 ARG A CA 1
ATOM 2987 C C . ARG A 1 392 ? 19.253 13.675 -30.384 1.00 76.38 392 ARG A C 1
ATOM 2989 O O . ARG A 1 392 ? 18.226 13.010 -30.419 1.00 76.38 392 ARG A O 1
ATOM 2996 N N . LYS A 1 393 ? 20.050 13.790 -31.457 1.00 77.88 393 LYS A N 1
ATOM 2997 C CA . LYS A 1 393 ? 19.746 13.160 -32.761 1.00 77.88 393 LYS A CA 1
ATOM 2998 C C . LYS A 1 393 ? 19.606 11.635 -32.669 1.00 77.88 393 LYS A C 1
ATOM 3000 O O . LYS A 1 393 ? 18.871 11.041 -33.454 1.00 77.88 393 LYS A O 1
ATOM 3005 N N . SER A 1 394 ? 20.278 11.018 -31.695 1.00 76.44 394 SER A N 1
ATOM 3006 C CA . SER A 1 394 ? 20.246 9.569 -31.474 1.00 76.44 394 SER A CA 1
ATOM 3007 C C . SER A 1 394 ? 19.052 9.086 -30.633 1.00 76.44 394 SER A C 1
ATOM 3009 O O . SER A 1 394 ? 18.816 7.876 -30.575 1.00 76.44 394 SER A O 1
ATOM 3011 N N . ALA A 1 395 ? 18.287 9.997 -30.016 1.00 85.38 395 ALA A N 1
ATOM 3012 C CA . ALA A 1 395 ? 17.235 9.691 -29.047 1.00 85.38 395 ALA A CA 1
ATOM 3013 C C . ALA A 1 395 ? 15.822 9.999 -29.578 1.00 85.38 395 ALA A C 1
ATOM 3015 O O . ALA A 1 395 ? 15.582 11.005 -30.245 1.00 85.38 395 ALA A O 1
ATOM 3016 N N . LEU A 1 396 ? 14.872 9.133 -29.234 1.00 85.38 396 LEU A N 1
ATOM 3017 C CA . LEU A 1 396 ? 13.440 9.414 -29.209 1.00 85.38 396 LEU A CA 1
ATOM 3018 C C . LEU A 1 396 ? 13.099 9.890 -27.797 1.00 85.38 396 LEU A C 1
ATOM 3020 O O . LEU A 1 396 ? 13.299 9.165 -26.822 1.00 85.38 396 LEU A O 1
ATOM 3024 N N . VAL A 1 397 ? 12.645 11.137 -27.712 1.00 82.50 397 VAL A N 1
ATOM 3025 C CA . VAL A 1 397 ? 12.450 11.869 -26.451 1.00 82.50 397 VAL A CA 1
ATOM 3026 C C . VAL A 1 397 ? 10.973 11.901 -26.046 1.00 82.50 397 VAL A C 1
ATOM 3028 O O . VAL A 1 397 ? 10.642 11.990 -24.868 1.00 82.50 397 VAL A O 1
ATOM 3031 N N . THR A 1 398 ? 10.067 11.821 -27.018 1.00 84.12 398 THR A N 1
ATOM 3032 C CA . THR A 1 398 ? 8.623 11.793 -26.784 1.00 84.12 398 THR A CA 1
ATOM 3033 C C . THR A 1 398 ? 8.147 10.359 -26.563 1.00 84.12 398 THR A C 1
ATOM 3035 O O . THR A 1 398 ? 8.472 9.505 -27.396 1.00 84.12 398 THR A O 1
ATOM 3038 N N . PRO A 1 399 ? 7.337 10.099 -25.519 1.00 83.50 399 PRO A N 1
ATOM 3039 C CA . PRO A 1 399 ? 6.661 8.822 -25.366 1.00 83.50 399 PRO A CA 1
ATOM 3040 C C . PRO A 1 399 ? 5.866 8.465 -26.617 1.00 83.50 399 PRO A C 1
ATOM 3042 O O . PRO A 1 399 ? 5.228 9.319 -27.234 1.00 83.50 399 PRO A O 1
ATOM 3045 N N . ASP A 1 400 ? 5.909 7.191 -26.986 1.00 83.38 400 ASP A N 1
ATOM 3046 C CA . ASP A 1 400 ? 5.222 6.657 -28.159 1.00 83.38 400 ASP A CA 1
ATOM 3047 C C . ASP A 1 400 ? 3.722 6.474 -27.869 1.00 83.38 400 ASP A C 1
ATOM 3049 O O . ASP A 1 400 ? 3.224 5.357 -27.751 1.00 83.38 400 ASP A O 1
ATOM 3053 N N . THR A 1 401 ? 2.997 7.577 -27.677 1.00 88.00 401 THR A N 1
ATOM 3054 C CA . THR A 1 401 ? 1.564 7.574 -27.364 1.00 88.00 401 THR A CA 1
ATOM 3055 C C . THR A 1 401 ? 0.762 8.213 -28.494 1.00 88.00 401 THR A C 1
ATOM 3057 O O . THR A 1 401 ? 1.032 9.319 -28.958 1.00 88.00 401 THR A O 1
ATOM 3060 N N . GLY A 1 402 ? -0.272 7.508 -28.961 1.00 89.81 402 GLY A N 1
ATOM 3061 C CA . GLY A 1 402 ? -1.233 8.089 -29.898 1.00 89.81 402 GLY A CA 1
ATOM 3062 C C . GLY A 1 402 ? -2.039 9.194 -29.212 1.00 89.81 402 GLY A C 1
ATOM 3063 O O . GLY A 1 402 ? -2.711 8.916 -28.221 1.00 89.81 402 GLY A O 1
ATOM 3064 N N . ARG A 1 403 ? -2.010 10.426 -29.745 1.00 90.75 403 ARG A N 1
ATOM 3065 C CA . ARG A 1 403 ? -2.699 11.597 -29.160 1.00 90.75 403 ARG A CA 1
ATOM 3066 C C . ARG A 1 403 ? -4.183 11.335 -28.885 1.00 90.75 403 ARG A C 1
ATOM 3068 O O . ARG A 1 403 ? -4.659 11.651 -27.803 1.00 90.75 403 ARG A O 1
ATOM 3075 N N . ARG A 1 404 ? -4.897 10.720 -29.838 1.00 92.12 404 ARG A N 1
ATOM 3076 C CA . ARG A 1 404 ? -6.327 10.383 -29.696 1.00 92.12 404 ARG A CA 1
ATOM 3077 C C . ARG A 1 404 ? -6.570 9.404 -28.550 1.00 92.12 404 ARG A C 1
ATOM 3079 O O . ARG A 1 404 ? -7.439 9.643 -27.726 1.00 92.12 404 ARG A O 1
ATOM 3086 N N . THR A 1 405 ? -5.769 8.344 -28.461 1.00 93.56 405 THR A N 1
ATOM 3087 C CA . THR A 1 405 ? -5.882 7.350 -27.387 1.00 93.56 405 THR A CA 1
ATOM 3088 C C . THR A 1 405 ? -5.520 7.944 -26.031 1.00 93.56 405 THR A C 1
ATOM 3090 O O . THR A 1 405 ? -6.214 7.673 -25.065 1.00 93.56 405 THR A O 1
ATOM 3093 N N . ALA A 1 406 ? -4.484 8.787 -25.957 1.00 93.19 406 ALA A N 1
ATOM 3094 C CA . ALA A 1 406 ? -4.101 9.462 -24.717 1.00 93.19 406 ALA A CA 1
ATOM 3095 C C . ALA A 1 406 ? -5.229 10.366 -24.194 1.00 93.19 406 ALA A C 1
ATOM 3097 O O . ALA A 1 406 ? -5.589 10.279 -23.021 1.00 93.19 406 ALA A O 1
ATOM 3098 N N . LEU A 1 407 ? -5.834 11.168 -25.079 1.00 94.56 407 LEU A N 1
ATOM 3099 C CA . LEU A 1 407 ? -6.995 11.995 -24.745 1.00 94.56 407 LEU A CA 1
ATOM 3100 C C . LEU A 1 407 ? -8.202 11.144 -24.344 1.00 94.56 407 LEU A C 1
ATOM 3102 O O . LEU A 1 407 ? -8.823 11.441 -23.334 1.00 94.56 407 LEU A O 1
ATOM 3106 N N . ALA A 1 408 ? -8.495 10.062 -25.071 1.00 95.25 408 ALA A N 1
ATOM 3107 C CA . ALA A 1 408 ? -9.588 9.155 -24.727 1.00 95.25 408 ALA A CA 1
ATOM 3108 C C . ALA A 1 408 ? -9.387 8.501 -23.350 1.00 95.25 408 ALA A C 1
ATOM 3110 O O . ALA A 1 408 ? -10.331 8.409 -22.577 1.00 95.25 408 ALA A O 1
ATOM 3111 N N . THR A 1 409 ? -8.161 8.091 -23.006 1.00 94.81 409 THR A N 1
ATOM 3112 C CA . THR A 1 409 ? -7.858 7.485 -21.698 1.00 94.81 409 THR A CA 1
ATOM 3113 C C . THR A 1 409 ? -7.919 8.495 -20.558 1.00 94.81 409 THR A C 1
ATOM 3115 O O . THR A 1 409 ? -8.405 8.162 -19.483 1.00 94.81 409 THR A O 1
ATOM 3118 N N . ALA A 1 410 ? -7.478 9.736 -20.794 1.00 95.44 410 ALA A N 1
ATOM 3119 C CA . ALA A 1 410 ? -7.625 10.817 -19.825 1.00 95.44 410 ALA A CA 1
ATOM 3120 C C . ALA A 1 410 ? -9.105 11.183 -19.627 1.00 95.44 410 ALA A C 1
ATOM 3122 O O . ALA A 1 410 ? -9.561 11.278 -18.495 1.00 95.44 410 ALA A O 1
ATOM 3123 N N . ALA A 1 411 ? -9.872 11.310 -20.714 1.00 95.44 411 ALA A N 1
ATOM 3124 C CA . ALA A 1 411 ? -11.308 11.570 -20.660 1.00 95.44 411 ALA A CA 1
ATOM 3125 C C . ALA A 1 411 ? -12.057 10.446 -19.931 1.00 95.44 411 ALA A C 1
ATOM 3127 O O . ALA A 1 411 ? -12.868 10.727 -19.059 1.00 95.44 411 ALA A O 1
ATOM 3128 N N . ALA A 1 412 ? -11.736 9.180 -20.215 1.00 94.12 412 ALA A N 1
ATOM 3129 C CA . ALA A 1 412 ? -12.293 8.047 -19.483 1.00 94.12 412 ALA A CA 1
ATOM 3130 C C . ALA A 1 412 ? -11.978 8.141 -17.981 1.00 94.12 412 ALA A C 1
ATOM 3132 O O . ALA A 1 412 ? -12.882 8.001 -17.168 1.00 94.12 412 ALA A O 1
ATOM 3133 N N . GLY A 1 413 ? -10.731 8.450 -17.606 1.00 92.12 413 GLY A N 1
ATOM 3134 C CA . GLY A 1 413 ? -10.350 8.659 -16.205 1.00 92.12 413 GLY A CA 1
ATOM 3135 C C . GLY A 1 413 ? -11.133 9.782 -15.516 1.00 92.12 413 GLY A C 1
ATOM 3136 O O . GLY A 1 413 ? -11.618 9.585 -14.407 1.00 92.12 413 GLY A O 1
ATOM 3137 N N . ALA A 1 414 ? -11.312 10.920 -16.193 1.00 93.44 414 ALA A N 1
ATOM 3138 C CA . ALA A 1 414 ? -12.065 12.065 -15.677 1.00 93.44 414 ALA A CA 1
ATOM 3139 C C . ALA A 1 414 ? -13.587 11.834 -15.621 1.00 93.44 414 ALA A C 1
ATOM 3141 O O . ALA A 1 414 ? -14.278 12.502 -14.865 1.00 93.44 414 ALA A O 1
ATOM 3142 N N . VAL A 1 415 ? -14.137 10.923 -16.428 1.00 92.25 415 VAL A N 1
ATOM 3143 C CA . VAL A 1 415 ? -15.589 10.680 -16.484 1.00 92.25 415 VAL A CA 1
ATOM 3144 C C . VAL A 1 415 ? -16.005 9.509 -15.597 1.00 92.25 415 VAL A C 1
ATOM 3146 O O . VAL A 1 415 ? -17.036 9.595 -14.934 1.00 92.25 415 VAL A O 1
ATOM 3149 N N . ILE A 1 416 ? -15.226 8.423 -15.548 1.00 88.69 416 ILE A N 1
ATOM 3150 C CA . ILE A 1 416 ? -15.614 7.178 -14.861 1.00 88.69 416 ILE A CA 1
ATOM 3151 C C . ILE A 1 416 ? -15.878 7.405 -13.371 1.00 88.69 416 ILE A C 1
ATOM 3153 O O . ILE A 1 416 ? -16.877 6.911 -12.863 1.00 88.69 416 ILE A O 1
ATOM 3157 N N . ILE A 1 417 ? -15.020 8.150 -12.669 1.00 83.88 417 ILE A N 1
ATOM 3158 C CA . ILE A 1 417 ? -15.193 8.344 -11.224 1.00 83.88 417 ILE A CA 1
ATOM 3159 C C . ILE A 1 417 ? -16.429 9.205 -10.917 1.00 83.88 417 ILE A C 1
ATOM 3161 O O . ILE A 1 417 ? -17.297 8.718 -10.193 1.00 83.88 417 ILE A O 1
ATOM 3165 N N . PRO A 1 418 ? -16.601 10.419 -11.486 1.00 84.81 418 PRO A N 1
ATOM 3166 C CA . PRO A 1 418 ? -17.813 11.202 -11.244 1.00 84.81 418 PRO A CA 1
ATOM 3167 C C . PRO A 1 418 ? -19.096 10.473 -11.648 1.00 84.81 418 PRO A C 1
ATOM 3169 O O . PRO A 1 418 ? -20.077 10.518 -10.916 1.00 84.81 418 PRO A O 1
ATOM 3172 N N . THR A 1 419 ? -19.095 9.765 -12.783 1.00 84.94 419 THR A N 1
ATOM 3173 C CA . THR A 1 419 ? -20.279 9.002 -13.219 1.00 84.94 419 THR A CA 1
ATOM 3174 C C . THR A 1 419 ? -20.600 7.848 -12.280 1.00 84.94 419 THR A C 1
ATOM 3176 O O . THR A 1 419 ? -21.767 7.652 -11.959 1.00 84.94 419 THR A O 1
ATOM 3179 N N . ALA A 1 420 ? -19.593 7.127 -11.782 1.00 79.12 420 ALA A N 1
ATOM 3180 C CA . ALA A 1 420 ? -19.801 6.073 -10.797 1.00 79.12 420 ALA A CA 1
ATOM 3181 C C . ALA A 1 420 ? -20.323 6.620 -9.452 1.00 79.12 420 ALA A C 1
ATOM 3183 O O . ALA A 1 420 ? -21.127 5.949 -8.808 1.00 79.12 420 ALA A O 1
ATOM 3184 N N . ARG A 1 421 ? -19.932 7.845 -9.061 1.00 78.50 421 ARG A N 1
ATOM 3185 C CA . ARG A 1 421 ? -20.475 8.537 -7.875 1.00 78.50 421 ARG A CA 1
ATOM 3186 C C . ARG A 1 421 ? -21.935 8.942 -8.064 1.00 78.50 421 ARG A C 1
ATOM 3188 O O . ARG A 1 421 ? -22.752 8.692 -7.187 1.00 78.50 421 ARG A O 1
ATOM 3195 N N . ILE A 1 422 ? -22.281 9.492 -9.231 1.00 80.44 422 ILE A N 1
ATOM 3196 C CA . ILE A 1 422 ? -23.662 9.886 -9.568 1.00 80.44 422 ILE A CA 1
ATOM 3197 C C . ILE A 1 422 ? -24.591 8.669 -9.680 1.00 80.44 422 ILE A C 1
ATOM 3199 O O . ILE A 1 422 ? -25.759 8.757 -9.321 1.00 80.44 422 ILE A O 1
ATOM 3203 N N . ALA A 1 423 ? -24.092 7.535 -10.176 1.00 71.50 423 ALA A N 1
ATOM 3204 C CA . ALA A 1 423 ? -24.889 6.332 -10.419 1.00 71.50 423 ALA A CA 1
ATOM 3205 C C . ALA A 1 423 ? -25.293 5.557 -9.148 1.00 71.50 423 ALA A C 1
ATOM 3207 O O . ALA A 1 423 ? -25.797 4.445 -9.269 1.00 71.50 423 ALA A O 1
ATOM 3208 N N . ASP A 1 424 ? -25.037 6.098 -7.953 1.00 65.81 424 ASP A N 1
ATOM 3209 C CA . ASP A 1 424 ? -25.269 5.434 -6.662 1.00 65.81 424 ASP A CA 1
ATOM 3210 C C . ASP A 1 424 ? -24.566 4.065 -6.519 1.00 65.81 424 ASP A C 1
ATOM 3212 O O . ASP A 1 424 ? -24.940 3.193 -5.741 1.00 65.81 424 ASP A O 1
ATOM 3216 N N . VAL A 1 425 ? -23.496 3.863 -7.291 1.00 57.97 425 VAL A N 1
ATOM 3217 C CA . VAL A 1 425 ? -22.618 2.691 -7.167 1.00 57.97 425 VAL A CA 1
ATOM 3218 C C . VAL A 1 425 ? -21.542 2.940 -6.097 1.00 57.97 425 VAL A C 1
ATOM 3220 O O . VAL A 1 425 ? -20.855 1.999 -5.696 1.00 57.97 425 VAL A O 1
ATOM 3223 N N . LEU A 1 426 ? -21.374 4.194 -5.640 1.00 57.81 426 LEU A N 1
ATOM 3224 C CA . LEU A 1 426 ? -20.252 4.609 -4.788 1.00 57.81 426 LEU A CA 1
ATOM 3225 C C . LEU A 1 426 ? -20.591 5.401 -3.503 1.00 57.81 426 LEU A C 1
ATOM 3227 O O . LEU A 1 426 ? -19.833 5.220 -2.559 1.00 57.81 426 LEU A O 1
ATOM 3231 N N . ASP A 1 427 ? -21.646 6.236 -3.425 1.00 52.94 427 ASP A N 1
ATOM 3232 C CA . ASP A 1 427 ? -21.764 7.241 -2.334 1.00 52.94 427 ASP A CA 1
ATOM 3233 C C . ASP A 1 427 ? -23.098 7.298 -1.536 1.00 52.94 427 ASP A C 1
ATOM 3235 O O . ASP A 1 427 ? -23.047 7.723 -0.382 1.00 52.94 427 ASP A O 1
ATOM 3239 N N . ALA A 1 428 ? -24.289 6.924 -2.045 1.00 51.31 428 ALA A N 1
ATOM 3240 C CA . ALA A 1 428 ? -25.541 7.311 -1.351 1.00 51.31 428 ALA A CA 1
ATOM 3241 C C . ALA A 1 428 ? -26.006 6.363 -0.228 1.00 51.31 428 ALA A C 1
ATOM 3243 O O . ALA A 1 428 ? -26.873 6.740 0.559 1.00 51.31 428 ALA A O 1
ATOM 3244 N N . ASN A 1 429 ? -25.399 5.181 -0.075 1.00 53.31 429 ASN A N 1
ATOM 3245 C CA . ASN A 1 429 ? -25.666 4.279 1.047 1.00 53.31 429 ASN A CA 1
ATOM 3246 C C . ASN A 1 429 ? -24.391 4.056 1.865 1.00 53.31 429 ASN A C 1
ATOM 3248 O O . ASN A 1 429 ? -23.555 3.225 1.510 1.00 53.31 429 ASN A O 1
ATOM 3252 N N . TYR A 1 430 ? -24.252 4.783 2.978 1.00 62.19 430 TYR A N 1
ATOM 3253 C CA . TYR A 1 430 ? -23.236 4.471 3.983 1.00 62.19 430 TYR A CA 1
ATOM 3254 C C . TYR A 1 430 ? -23.441 3.030 4.460 1.00 62.19 430 TYR A C 1
ATOM 3256 O O . TYR A 1 430 ? -24.428 2.714 5.129 1.00 62.19 430 TYR A O 1
ATOM 3264 N N . ASP A 1 431 ? -22.503 2.144 4.133 1.00 75.06 431 ASP A N 1
ATOM 3265 C CA . ASP A 1 431 ? -22.492 0.820 4.736 1.00 75.06 431 ASP A CA 1
ATOM 3266 C C . ASP A 1 431 ? -22.085 0.976 6.210 1.00 75.06 431 ASP A C 1
ATOM 3268 O O . ASP A 1 431 ? -20.988 1.436 6.543 1.00 75.06 431 ASP A O 1
ATOM 3272 N N . HIS A 1 432 ? -22.994 0.583 7.105 1.00 79.00 432 HIS A N 1
ATOM 3273 C CA . HIS A 1 432 ? -22.815 0.565 8.558 1.00 79.00 432 HIS A CA 1
ATOM 3274 C C . HIS A 1 432 ? -21.533 -0.155 9.009 1.00 79.00 432 HIS A C 1
ATOM 3276 O O . HIS A 1 432 ? -21.058 0.082 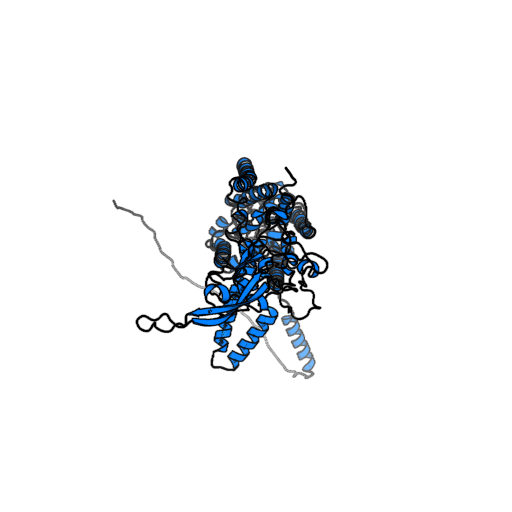10.120 1.00 79.00 432 HIS A O 1
ATOM 3282 N N . ARG A 1 433 ? -20.961 -1.021 8.162 1.00 81.06 433 ARG A N 1
ATOM 3283 C CA . ARG A 1 433 ? -19.728 -1.777 8.416 1.00 81.06 433 ARG A CA 1
ATOM 3284 C C . ARG A 1 433 ? -18.449 -1.013 8.075 1.00 81.06 433 ARG A C 1
ATOM 3286 O O . ARG A 1 433 ? -17.364 -1.467 8.437 1.00 81.06 433 ARG A O 1
ATOM 3293 N N . VAL A 1 434 ? -18.534 0.131 7.394 1.00 89.12 434 VAL A N 1
ATOM 3294 C CA . VAL A 1 434 ? -17.365 0.931 6.995 1.00 89.12 434 VAL A CA 1
ATOM 3295 C C . VAL A 1 434 ? -16.932 1.821 8.155 1.00 89.12 434 VAL A C 1
ATOM 3297 O O . VAL A 1 434 ? -17.140 3.030 8.176 1.00 89.12 434 VAL A O 1
ATOM 3300 N N . ILE A 1 435 ? -16.306 1.195 9.147 1.00 93.56 435 ILE A N 1
ATOM 3301 C CA . ILE A 1 435 ? -15.690 1.880 10.282 1.00 93.56 435 ILE A CA 1
ATOM 3302 C C . ILE A 1 435 ? -14.253 2.232 9.893 1.00 93.56 435 ILE A C 1
ATOM 3304 O O . ILE A 1 435 ? -13.445 1.342 9.615 1.00 93.56 435 ILE A O 1
ATOM 3308 N N . ARG A 1 436 ? -13.905 3.521 9.856 1.00 94.38 436 ARG A N 1
ATOM 3309 C CA . ARG A 1 436 ? -12.540 3.966 9.527 1.00 94.38 436 ARG A CA 1
ATOM 3310 C C . ARG A 1 436 ? -11.660 4.071 10.784 1.00 94.38 436 ARG A C 1
ATOM 3312 O O . ARG A 1 436 ? -12.173 4.254 11.885 1.00 94.38 436 ARG A O 1
ATOM 3319 N N . PRO A 1 437 ? -10.323 3.961 10.659 1.00 95.69 437 PRO A N 1
ATOM 3320 C CA . PRO A 1 437 ? -9.412 4.174 11.785 1.00 95.69 437 PRO A CA 1
ATOM 3321 C C . PRO A 1 437 ? -9.558 5.574 12.411 1.00 95.69 437 PRO A C 1
ATOM 3323 O O . PRO A 1 437 ? -9.932 6.520 11.710 1.00 95.69 437 PRO A O 1
ATOM 3326 N N . PRO A 1 438 ? -9.197 5.751 13.695 1.00 94.31 438 PRO A N 1
ATOM 3327 C CA . PRO A 1 438 ? -9.269 7.053 14.354 1.00 94.31 438 PRO A CA 1
ATOM 3328 C C . PRO A 1 438 ? -8.363 8.078 13.663 1.00 94.31 438 PRO A C 1
ATOM 3330 O O . PRO A 1 438 ? -7.263 7.748 13.216 1.00 94.31 438 PRO A O 1
ATOM 3333 N N . GLY A 1 439 ? -8.837 9.322 13.571 1.00 93.12 439 GLY A N 1
ATOM 3334 C CA . GLY A 1 439 ? -8.153 10.408 12.860 1.00 93.12 439 GLY A CA 1
ATOM 3335 C C . GLY A 1 439 ? -8.369 10.412 11.342 1.00 93.12 439 GLY A C 1
ATOM 3336 O O . GLY A 1 439 ? -7.788 11.249 10.655 1.00 93.12 439 GLY A O 1
ATOM 3337 N N . SER A 1 440 ? -9.178 9.500 10.794 1.00 95.19 440 SER A N 1
ATOM 3338 C CA . SER A 1 440 ? -9.568 9.556 9.379 1.00 95.19 440 SER A CA 1
ATOM 3339 C C . SER A 1 440 ? -10.416 10.796 9.099 1.00 95.19 440 SER A C 1
ATOM 3341 O O . SER A 1 440 ? -11.302 11.127 9.883 1.00 95.19 440 SER A O 1
ATOM 3343 N N . VAL A 1 441 ? -10.156 11.459 7.974 1.00 93.50 441 VAL A N 1
ATOM 3344 C CA . VAL A 1 441 ? -11.004 12.555 7.478 1.00 93.50 441 VAL A CA 1
ATOM 3345 C C . VAL A 1 441 ? -12.357 12.032 6.969 1.00 93.50 441 VAL A C 1
ATOM 3347 O O . VAL A 1 441 ? -12.577 10.817 6.898 1.00 93.50 441 VAL A O 1
ATOM 3350 N N . GLU A 1 442 ? -13.270 12.942 6.623 1.00 90.94 442 GLU A N 1
ATOM 3351 C CA . GLU A 1 442 ? -14.576 12.605 6.040 1.00 90.94 442 GLU A CA 1
ATOM 3352 C C . GLU A 1 442 ? -14.421 11.666 4.827 1.00 90.94 442 GLU A C 1
ATOM 3354 O O . GLU A 1 442 ? -13.431 11.744 4.103 1.00 90.94 442 GLU A O 1
ATOM 3359 N N . GLU A 1 443 ? -15.381 10.762 4.597 1.00 88.25 443 GLU A N 1
ATOM 3360 C CA . GLU A 1 443 ? -15.255 9.652 3.635 1.00 88.25 443 GLU A CA 1
ATOM 3361 C C . GLU A 1 443 ? -14.805 10.090 2.236 1.00 88.25 443 GLU A C 1
ATOM 3363 O O . GLU A 1 443 ? -13.872 9.513 1.676 1.00 88.25 443 GLU A O 1
ATOM 3368 N N . ARG A 1 444 ? -15.383 11.167 1.702 1.00 86.56 444 ARG A N 1
ATOM 3369 C CA . ARG A 1 444 ? -15.010 11.685 0.381 1.00 86.56 444 ARG A CA 1
ATOM 3370 C C . ARG A 1 444 ? -13.564 12.191 0.343 1.00 86.56 444 ARG A C 1
ATOM 3372 O O . ARG A 1 444 ? -12.777 11.777 -0.507 1.00 86.56 444 ARG A O 1
ATOM 3379 N N . GLU A 1 445 ? -13.188 13.018 1.315 1.00 90.69 445 GLU A N 1
ATOM 3380 C CA . GLU A 1 445 ? -11.821 13.538 1.466 1.00 90.69 445 GLU A CA 1
ATOM 3381 C C . GLU A 1 445 ? -10.815 12.403 1.747 1.00 90.69 445 GLU A C 1
ATOM 3383 O O . GLU A 1 445 ? -9.637 12.470 1.384 1.00 90.69 445 GLU A O 1
ATOM 3388 N N . PHE A 1 446 ? -11.275 11.319 2.374 1.00 92.88 446 PHE A N 1
ATOM 3389 C CA . PHE A 1 446 ? -10.469 10.146 2.668 1.00 92.88 446 PHE A CA 1
ATOM 3390 C C . PHE A 1 446 ? -10.116 9.385 1.386 1.00 92.88 446 PHE A C 1
ATOM 3392 O O . PHE A 1 446 ? -8.949 9.032 1.182 1.00 92.88 446 PHE A O 1
ATOM 3399 N N . LEU A 1 447 ? -11.082 9.174 0.487 1.00 90.81 447 LEU A N 1
ATOM 3400 C CA . LEU A 1 447 ? -10.865 8.530 -0.816 1.00 90.81 447 LEU A CA 1
ATOM 3401 C C . LEU A 1 447 ? -10.000 9.389 -1.762 1.00 90.81 447 LEU A C 1
ATOM 3403 O O . LEU A 1 447 ? -9.200 8.847 -2.535 1.00 90.81 447 LEU A O 1
ATOM 3407 N N . GLU A 1 448 ? -10.068 10.714 -1.611 1.00 92.06 448 GLU A N 1
ATOM 3408 C CA . GLU A 1 448 ? -9.204 11.715 -2.260 1.00 92.06 448 GLU A CA 1
ATOM 3409 C C . GLU A 1 448 ? -7.755 11.728 -1.742 1.00 92.06 448 GLU A C 1
ATOM 3411 O O . GLU A 1 448 ? -6.886 12.374 -2.328 1.00 92.06 448 GLU A O 1
ATOM 3416 N N . ARG A 1 449 ? -7.453 11.031 -0.640 1.00 93.44 449 ARG A N 1
ATOM 3417 C CA . ARG A 1 449 ? -6.109 11.013 -0.028 1.00 93.44 449 ARG A CA 1
ATOM 3418 C C . ARG A 1 449 ? -5.512 9.625 0.102 1.00 93.44 449 ARG A C 1
ATOM 3420 O O . ARG A 1 449 ? -4.288 9.478 0.081 1.00 93.44 449 ARG A O 1
ATOM 3427 N N . CYS A 1 450 ? -6.325 8.592 0.289 1.00 94.56 450 CYS A N 1
ATOM 3428 C CA . CYS A 1 450 ? -5.839 7.251 0.583 1.00 94.56 450 CYS A CA 1
ATOM 3429 C C . CYS A 1 450 ? -5.211 6.602 -0.660 1.00 94.56 450 CYS A C 1
ATOM 3431 O O . CYS A 1 450 ? -5.890 6.268 -1.627 1.00 94.56 450 CYS A O 1
ATOM 3433 N N . ILE A 1 451 ? -3.907 6.324 -0.607 1.00 94.88 451 ILE A N 1
ATOM 3434 C CA . ILE A 1 451 ? -3.176 5.633 -1.688 1.00 94.88 451 ILE A CA 1
ATOM 3435 C C . ILE A 1 451 ? -3.232 4.102 -1.587 1.00 94.88 451 ILE A C 1
ATOM 3437 O O . ILE A 1 451 ? -2.617 3.412 -2.395 1.00 94.88 451 ILE A O 1
ATOM 3441 N N . ARG A 1 452 ? -3.964 3.551 -0.605 1.00 95.00 452 ARG A N 1
ATOM 3442 C CA . ARG A 1 452 ? -4.140 2.096 -0.400 1.00 95.00 452 ARG A CA 1
ATOM 3443 C C . ARG A 1 452 ? -2.806 1.346 -0.204 1.00 95.00 452 ARG A C 1
ATOM 3445 O O . ARG A 1 452 ? -2.644 0.215 -0.671 1.00 95.00 452 ARG A O 1
ATOM 3452 N N . CYS A 1 453 ? -1.852 1.977 0.493 1.00 94.50 453 CYS A N 1
ATOM 3453 C CA . CYS A 1 453 ? -0.533 1.403 0.804 1.00 94.50 453 CYS A CA 1
ATOM 3454 C C . CYS A 1 453 ? -0.581 0.299 1.871 1.00 94.50 453 CYS A C 1
ATOM 3456 O O . CYS A 1 453 ? 0.289 -0.566 1.883 1.00 94.50 453 CYS A O 1
ATOM 3458 N N . ALA A 1 454 ? -1.610 0.317 2.726 1.00 95.12 454 ALA A N 1
ATOM 3459 C CA . ALA A 1 454 ? -1.861 -0.639 3.803 1.00 95.12 454 ALA A CA 1
ATOM 3460 C C . ALA A 1 454 ? -0.861 -0.620 4.987 1.00 95.12 454 ALA A C 1
ATOM 3462 O O . ALA A 1 454 ? -0.854 -1.543 5.803 1.00 95.12 454 ALA A O 1
ATOM 3463 N N . GLU A 1 455 ? -0.074 0.450 5.160 1.00 93.81 455 GLU A N 1
ATOM 3464 C CA . GLU A 1 455 ? 0.798 0.602 6.343 1.00 93.81 455 GLU A CA 1
ATOM 3465 C C . GLU A 1 455 ? 0.003 0.711 7.650 1.00 93.81 455 GLU A C 1
ATOM 3467 O O . GLU A 1 455 ? 0.372 0.094 8.649 1.00 93.81 455 GLU A O 1
ATOM 3472 N N . CYS A 1 456 ? -1.137 1.410 7.633 1.00 94.62 456 CYS A N 1
ATOM 3473 C CA . CYS A 1 456 ? -2.021 1.530 8.796 1.00 94.62 456 CYS A CA 1
ATOM 3474 C C . CYS A 1 456 ? -2.616 0.183 9.244 1.00 94.62 456 CYS A C 1
ATOM 3476 O O . CYS A 1 456 ? -2.847 -0.020 10.433 1.00 94.62 456 CYS A O 1
ATOM 3478 N N . MET A 1 457 ? -2.829 -0.752 8.310 1.00 94.19 457 MET A N 1
ATOM 3479 C CA . MET A 1 457 ? -3.285 -2.110 8.623 1.00 94.19 457 MET A CA 1
ATOM 3480 C C . MET A 1 457 ? -2.175 -2.886 9.326 1.00 94.19 457 MET A C 1
ATOM 3482 O O . MET A 1 457 ? -2.398 -3.520 10.351 1.00 94.19 457 MET A O 1
ATOM 3486 N N . LYS A 1 458 ? -0.951 -2.780 8.804 1.00 91.75 458 LYS A N 1
ATOM 3487 C CA . LYS A 1 458 ? 0.203 -3.509 9.321 1.00 91.75 458 LYS A CA 1
ATOM 3488 C C . LYS A 1 458 ? 0.647 -3.055 10.715 1.00 91.75 458 LYS A C 1
ATOM 3490 O O . LYS A 1 458 ? 1.015 -3.892 11.538 1.00 91.75 458 LYS A O 1
ATOM 3495 N N . VAL A 1 459 ? 0.633 -1.747 10.971 1.00 92.00 459 VAL A N 1
ATOM 3496 C CA . VAL A 1 459 ? 1.051 -1.176 12.263 1.00 92.00 459 VAL A CA 1
ATOM 3497 C C . VAL A 1 459 ? 0.057 -1.489 13.390 1.00 92.00 459 VAL A C 1
ATOM 3499 O O . VAL A 1 459 ? 0.394 -1.355 14.563 1.00 92.00 459 VAL A O 1
ATOM 3502 N N . CYS A 1 460 ? -1.170 -1.913 13.059 1.00 92.25 460 CYS A N 1
ATOM 3503 C CA . CYS A 1 460 ? -2.231 -2.147 14.031 1.00 92.25 460 CYS A CA 1
ATOM 3504 C C . CYS A 1 460 ? -1.866 -3.286 15.009 1.00 92.25 460 CYS A C 1
ATOM 3506 O O . CYS A 1 460 ? -1.839 -4.445 14.602 1.00 92.25 460 CYS A O 1
ATOM 3508 N N . PRO A 1 461 ? -1.655 -3.006 16.309 1.00 89.88 461 PRO A N 1
ATOM 3509 C CA . PRO A 1 461 ? -1.173 -4.000 17.277 1.00 89.88 461 PRO A CA 1
ATOM 3510 C C . PRO A 1 461 ? -2.202 -5.102 17.566 1.00 89.88 461 PRO A C 1
ATOM 3512 O O . PRO A 1 461 ? -1.843 -6.256 17.791 1.00 89.88 461 PRO A O 1
ATOM 3515 N N . ASN A 1 462 ? -3.488 -4.748 17.523 1.00 91.06 462 ASN A N 1
ATOM 3516 C CA . ASN A 1 462 ? -4.598 -5.660 17.786 1.00 91.06 462 ASN A CA 1
ATOM 3517 C C . ASN A 1 462 ? -5.152 -6.307 16.509 1.00 91.06 462 ASN A C 1
ATOM 3519 O O . ASN A 1 462 ? -6.153 -7.010 16.595 1.00 91.06 462 ASN A O 1
ATOM 3523 N N . ASN A 1 463 ? -4.524 -6.082 15.343 1.00 92.56 463 ASN A N 1
ATOM 3524 C CA . ASN A 1 463 ? -4.984 -6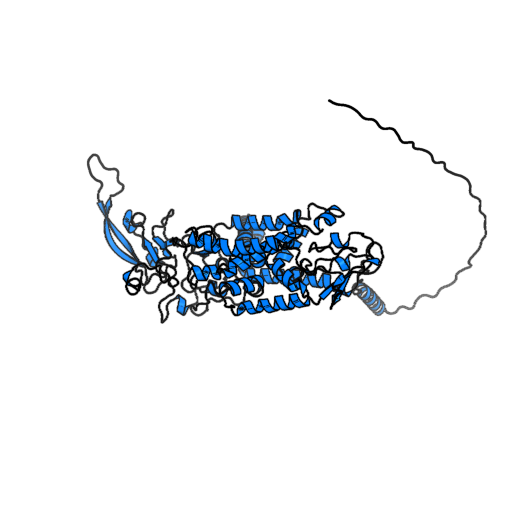.596 14.049 1.00 92.56 463 ASN A CA 1
ATOM 3525 C C . ASN A 1 463 ? -6.476 -6.285 13.792 1.00 92.56 463 ASN A C 1
ATOM 3527 O O . ASN A 1 463 ? -7.245 -7.160 13.415 1.00 92.56 463 ASN A O 1
ATOM 3531 N N . ALA A 1 464 ? -6.885 -5.044 14.077 1.00 94.00 464 ALA A N 1
ATOM 3532 C CA . ALA A 1 464 ? -8.261 -4.566 13.938 1.00 94.00 464 ALA A CA 1
ATOM 3533 C C . ALA A 1 464 ? -8.556 -3.981 12.549 1.00 94.00 464 ALA A C 1
ATOM 3535 O O . ALA A 1 464 ? -9.703 -3.967 12.115 1.00 94.00 464 ALA A O 1
ATOM 3536 N N . ILE A 1 465 ? -7.530 -3.453 11.870 1.00 95.38 465 ILE A N 1
ATOM 3537 C CA . ILE A 1 465 ? -7.668 -2.740 10.596 1.00 95.38 465 ILE A CA 1
ATOM 3538 C C . ILE A 1 465 ? -7.348 -3.694 9.439 1.00 95.38 465 ILE A C 1
ATOM 3540 O O . ILE A 1 465 ? -6.250 -4.243 9.350 1.00 95.38 465 ILE A O 1
ATOM 3544 N N . HIS A 1 466 ? -8.286 -3.829 8.509 1.00 94.75 466 HIS A N 1
ATOM 3545 C CA . HIS A 1 466 ? -8.230 -4.743 7.374 1.00 94.75 466 HIS A CA 1
ATOM 3546 C C . HIS A 1 466 ? -8.468 -4.021 6.044 1.00 94.75 466 HIS A C 1
ATOM 3548 O O . HIS A 1 466 ? -9.029 -2.923 6.026 1.00 94.75 466 HIS A O 1
ATOM 3554 N N . PRO A 1 467 ? -8.041 -4.613 4.914 1.00 94.44 467 PRO A N 1
ATOM 3555 C CA . PRO A 1 467 ? -8.371 -4.086 3.600 1.00 94.44 467 PRO A CA 1
ATOM 3556 C C . PRO A 1 467 ? -9.834 -4.377 3.259 1.00 94.44 467 PRO A C 1
ATOM 3558 O O . PRO A 1 467 ? -10.247 -5.535 3.218 1.00 94.44 467 PRO A O 1
ATOM 3561 N N . ALA A 1 468 ? -10.587 -3.323 2.955 1.00 91.81 468 ALA A N 1
ATOM 3562 C CA . ALA A 1 468 ? -11.910 -3.433 2.360 1.00 91.81 468 ALA A CA 1
ATOM 3563 C C . ALA A 1 468 ? -11.826 -4.100 0.983 1.00 91.81 468 ALA A C 1
ATOM 3565 O O . ALA A 1 468 ? -10.841 -3.949 0.256 1.00 91.81 468 ALA A O 1
ATOM 3566 N N . PHE A 1 469 ? -12.866 -4.824 0.607 1.00 87.75 469 PHE A N 1
ATOM 3567 C CA . PHE A 1 469 ? -13.057 -5.368 -0.725 1.00 87.75 469 PHE A CA 1
ATOM 3568 C C . PHE A 1 469 ? -14.126 -4.570 -1.466 1.00 87.75 469 PHE A C 1
ATOM 3570 O O . PHE A 1 469 ? -13.777 -3.741 -2.301 1.00 87.75 469 PHE A O 1
ATOM 3577 N N . PHE A 1 470 ? -15.395 -4.756 -1.104 1.00 84.94 470 PHE A N 1
ATOM 3578 C CA . PHE A 1 470 ? -16.535 -4.036 -1.687 1.00 84.94 470 PHE A CA 1
ATOM 3579 C C . PHE A 1 470 ? -17.414 -3.338 -0.644 1.00 84.94 470 PHE A C 1
ATOM 3581 O O . PHE A 1 470 ? -18.351 -2.644 -1.018 1.00 84.94 470 PHE A O 1
ATOM 3588 N N . GLU A 1 471 ? -17.093 -3.469 0.644 1.00 85.12 471 GLU A N 1
ATOM 3589 C CA . GLU A 1 471 ? -17.819 -2.852 1.760 1.00 85.12 471 GLU A CA 1
ATOM 3590 C C . GLU A 1 471 ? -17.829 -1.319 1.647 1.00 85.12 471 GLU A C 1
ATOM 3592 O O . GLU A 1 471 ? -18.824 -0.678 1.943 1.00 85.12 471 GLU A O 1
ATOM 3597 N N . ALA A 1 472 ? -16.734 -0.726 1.162 1.00 81.19 472 ALA A N 1
ATOM 3598 C CA . ALA A 1 472 ? -16.606 0.717 0.935 1.00 81.19 472 ALA A CA 1
ATOM 3599 C C . ALA A 1 472 ? -16.798 1.114 -0.547 1.00 81.19 472 ALA A C 1
ATOM 3601 O O . ALA A 1 472 ? -16.207 2.086 -1.020 1.00 81.19 472 ALA A O 1
ATOM 3602 N N . GLY A 1 473 ? -17.542 0.311 -1.314 1.00 80.94 473 GLY A N 1
ATOM 3603 C CA . GLY A 1 473 ? -17.704 0.491 -2.757 1.00 80.94 473 GLY A CA 1
ATOM 3604 C C . GLY A 1 473 ? -16.436 0.180 -3.567 1.00 80.94 473 GLY A C 1
ATOM 3605 O O . GLY A 1 473 ? -15.388 -0.199 -3.039 1.00 80.94 473 GLY A O 1
ATOM 3606 N N . ILE A 1 474 ? -16.521 0.339 -4.893 1.00 81.19 474 ILE A N 1
ATOM 3607 C CA . ILE A 1 474 ? -15.404 0.038 -5.815 1.00 81.19 474 ILE A CA 1
ATOM 3608 C C . ILE A 1 474 ? -14.242 1.018 -5.611 1.00 81.19 474 ILE A C 1
ATOM 3610 O O . ILE A 1 474 ? -13.074 0.629 -5.690 1.00 81.19 474 ILE A O 1
ATOM 3614 N N . GLU A 1 475 ? -14.544 2.286 -5.319 1.00 84.00 475 GLU A N 1
ATOM 3615 C CA . GLU A 1 475 ? -13.519 3.276 -4.993 1.00 84.00 475 GLU A CA 1
ATOM 3616 C C . GLU A 1 475 ? -12.823 2.921 -3.669 1.00 84.00 475 GLU A C 1
ATOM 3618 O O . GLU A 1 475 ? -11.602 3.022 -3.571 1.00 84.00 475 GLU A O 1
ATOM 3623 N N . GLY A 1 476 ? -13.542 2.387 -2.682 1.00 87.31 476 GLY A N 1
ATOM 3624 C CA . GLY A 1 476 ? -12.983 1.933 -1.412 1.00 87.31 476 GLY A CA 1
ATOM 3625 C C . GLY A 1 476 ? -12.167 0.636 -1.462 1.00 87.31 476 GLY A C 1
ATOM 3626 O O . GLY A 1 476 ? -11.696 0.196 -0.410 1.00 87.31 476 GLY A O 1
ATOM 3627 N N . LEU A 1 477 ? -11.931 0.026 -2.629 1.00 90.25 477 LEU A N 1
ATOM 3628 C CA . LEU A 1 477 ? -11.163 -1.219 -2.730 1.00 90.25 477 LEU A CA 1
ATOM 3629 C C . LEU A 1 477 ? -9.785 -1.094 -2.054 1.00 90.25 477 LEU A C 1
ATOM 3631 O O . LEU A 1 477 ? -8.982 -0.215 -2.374 1.00 90.25 477 LEU A O 1
ATOM 3635 N N . TRP A 1 478 ? -9.504 -2.002 -1.122 1.00 93.00 478 TRP A N 1
ATOM 3636 C CA . TRP A 1 478 ? -8.298 -2.082 -0.289 1.00 93.00 478 TRP A CA 1
ATOM 3637 C C . TRP A 1 478 ? -7.988 -0.841 0.556 1.00 93.00 478 TRP A C 1
ATOM 3639 O O . TRP A 1 478 ? -6.844 -0.625 0.965 1.00 93.00 478 TRP A O 1
ATOM 3649 N N . THR A 1 479 ? -9.000 -0.030 0.851 1.00 94.38 479 THR A N 1
ATOM 3650 C CA . THR A 1 479 ? -8.918 1.005 1.888 1.00 94.38 479 THR A CA 1
ATOM 3651 C C . THR A 1 479 ? -9.054 0.389 3.293 1.00 94.38 479 THR A C 1
ATOM 3653 O O . THR A 1 479 ? -9.591 -0.710 3.421 1.00 94.38 479 THR A O 1
ATOM 3656 N N . PRO A 1 480 ? -8.542 1.029 4.360 1.00 95.38 480 PRO A N 1
ATOM 3657 C CA . PRO A 1 480 ? -8.616 0.496 5.722 1.00 95.38 480 PRO A CA 1
ATOM 3658 C C . PRO A 1 480 ? -10.017 0.580 6.323 1.00 95.38 480 PRO A C 1
ATOM 3660 O O . PRO A 1 480 ? -10.595 1.663 6.401 1.00 95.38 480 PRO A O 1
ATOM 3663 N N . ILE A 1 481 ? -10.515 -0.554 6.806 1.00 94.50 481 ILE A N 1
ATOM 3664 C CA . ILE A 1 481 ? -11.733 -0.674 7.615 1.00 94.50 481 ILE A CA 1
ATOM 3665 C C . ILE A 1 481 ? -11.423 -1.415 8.912 1.00 94.50 481 ILE A C 1
ATOM 3667 O O . ILE A 1 481 ? -10.549 -2.281 8.940 1.00 94.50 481 ILE A O 1
ATOM 3671 N N . VAL A 1 482 ? -12.114 -1.076 9.991 1.00 95.19 482 VAL A N 1
ATOM 3672 C CA . VAL A 1 482 ? -12.020 -1.786 11.266 1.00 95.19 482 VAL A CA 1
ATOM 3673 C C . VAL A 1 482 ? -13.019 -2.939 11.257 1.00 95.19 482 VAL A C 1
ATOM 3675 O O . VAL A 1 482 ? -14.190 -2.726 10.965 1.00 95.19 482 VAL A O 1
ATOM 3678 N N . ILE A 1 483 ? -12.565 -4.153 11.585 1.00 94.00 483 ILE A N 1
ATOM 3679 C CA . ILE A 1 483 ? -13.433 -5.329 11.756 1.00 94.00 483 ILE A CA 1
ATOM 3680 C C . ILE A 1 483 ? -13.332 -5.786 13.220 1.00 94.00 483 ILE A C 1
ATOM 3682 O O . ILE A 1 483 ? -12.461 -6.605 13.544 1.00 94.00 483 ILE A O 1
ATOM 3686 N N . PRO A 1 484 ? -14.218 -5.286 14.108 1.00 93.44 484 PRO A N 1
ATOM 3687 C CA . PRO A 1 484 ? -14.158 -5.529 15.551 1.00 93.44 484 PRO A CA 1
ATOM 3688 C C . PRO A 1 484 ? -14.059 -7.006 15.944 1.00 93.44 484 PRO A C 1
ATOM 3690 O O . PRO A 1 484 ? -13.336 -7.370 16.871 1.00 93.44 484 PRO A O 1
ATOM 3693 N N . ARG A 1 485 ? -14.729 -7.897 15.201 1.00 92.06 485 ARG A N 1
ATOM 3694 C CA . ARG A 1 485 ? -14.687 -9.341 15.462 1.00 92.06 485 ARG A CA 1
ATOM 3695 C C . ARG A 1 485 ? -13.280 -9.949 15.354 1.00 92.06 485 ARG A C 1
ATOM 3697 O O . ARG A 1 485 ? -12.960 -10.902 16.075 1.00 92.06 485 ARG A O 1
ATOM 3704 N N . ILE A 1 486 ? -12.422 -9.418 14.481 1.00 91.69 486 ILE A N 1
ATOM 3705 C CA . ILE A 1 486 ? -11.036 -9.888 14.327 1.00 91.69 486 ILE A CA 1
ATOM 3706 C C . ILE A 1 486 ? -10.138 -9.219 15.371 1.00 91.69 486 ILE A C 1
ATOM 3708 O O . ILE A 1 486 ? -9.401 -9.924 16.068 1.00 91.69 486 ILE A O 1
ATOM 3712 N N . GLY A 1 487 ? -10.269 -7.908 15.552 1.00 92.81 487 GLY A N 1
ATOM 3713 C CA . GLY A 1 487 ? -9.526 -7.129 16.536 1.00 92.81 487 GLY A CA 1
ATOM 3714 C C . GLY A 1 487 ? -10.199 -5.790 16.821 1.00 92.81 487 GLY A C 1
ATOM 3715 O O . GLY A 1 487 ? -10.970 -5.299 16.005 1.00 92.81 487 GLY A O 1
ATOM 3716 N N . TYR A 1 488 ? -9.885 -5.180 17.963 1.00 94.31 488 TYR A N 1
ATOM 3717 C CA . TYR A 1 488 ? -10.469 -3.906 18.394 1.00 94.31 488 TYR A CA 1
ATOM 3718 C C . TYR A 1 488 ? -9.446 -2.762 18.390 1.00 94.31 488 TYR A C 1
ATOM 3720 O O . TYR A 1 488 ? -8.233 -2.977 18.479 1.00 94.31 488 TYR A O 1
ATOM 3728 N N . CYS A 1 489 ? -9.936 -1.528 18.294 1.00 94.31 489 CYS A N 1
ATOM 3729 C CA . CYS A 1 489 ? -9.113 -0.327 18.362 1.00 94.31 489 CYS A CA 1
ATOM 3730 C C . CYS A 1 489 ? -8.662 -0.072 19.808 1.00 94.31 489 CYS A C 1
ATOM 3732 O O . CYS A 1 489 ? -9.483 0.221 20.672 1.00 94.31 489 CYS A O 1
ATOM 3734 N N . GLU A 1 490 ? -7.357 -0.161 20.065 1.00 92.69 490 GLU A N 1
ATOM 3735 C CA . GLU A 1 490 ? -6.789 0.111 21.390 1.00 92.69 490 GLU A CA 1
ATOM 3736 C C . GLU A 1 490 ? -6.973 1.583 21.786 1.00 92.69 490 GLU A C 1
ATOM 3738 O O . GLU A 1 490 ? -6.677 2.469 20.978 1.00 92.69 490 GLU A O 1
ATOM 3743 N N . HIS A 1 491 ? -7.425 1.859 23.014 1.00 89.88 491 HIS A N 1
ATOM 3744 C CA . HIS A 1 491 ? -7.905 3.186 23.431 1.00 89.88 491 HIS A CA 1
ATOM 3745 C C . HIS A 1 491 ? -6.839 4.283 23.276 1.00 89.88 491 HIS A C 1
ATOM 3747 O O . HIS A 1 491 ? -7.098 5.315 22.659 1.00 89.88 491 HIS A O 1
ATOM 3753 N N . SER A 1 492 ? -5.607 4.020 23.720 1.00 88.88 492 SER A N 1
ATOM 3754 C CA . SER A 1 492 ? -4.489 4.977 23.702 1.00 88.88 492 SER A CA 1
ATOM 3755 C C . SER A 1 492 ? -3.654 4.974 22.411 1.00 88.88 492 SER A C 1
ATOM 3757 O O . SER A 1 492 ? -2.766 5.801 22.243 1.00 88.88 492 SER A O 1
ATOM 3759 N N . CYS A 1 493 ? -3.902 4.070 21.460 1.00 91.31 493 CYS A N 1
ATOM 3760 C CA . CYS A 1 493 ? -3.019 3.890 20.298 1.00 91.31 493 CYS A CA 1
ATOM 3761 C C . CYS A 1 493 ? -3.262 4.911 19.164 1.00 91.31 493 CYS A C 1
ATOM 3763 O O . CYS A 1 493 ? -4.375 4.998 18.645 1.00 91.31 493 CYS A O 1
ATOM 3765 N N . VAL A 1 494 ? -2.222 5.606 18.687 1.00 92.81 494 VAL A N 1
ATOM 3766 C CA . VAL A 1 494 ? -2.312 6.605 17.587 1.00 92.81 494 VAL A CA 1
ATOM 3767 C C . VAL A 1 494 ? -1.511 6.243 16.323 1.00 92.81 494 VAL A C 1
ATOM 3769 O O . VAL A 1 494 ? -1.411 7.025 15.378 1.00 92.81 494 VAL A O 1
ATOM 3772 N N . LEU A 1 495 ? -0.985 5.019 16.257 1.00 92.31 495 LEU A N 1
ATOM 3773 C CA . LEU A 1 495 ? 0.005 4.597 15.257 1.00 92.31 495 LEU A CA 1
ATOM 3774 C C . LEU A 1 495 ? -0.468 4.657 13.793 1.00 92.31 495 LEU A C 1
ATOM 3776 O O . LEU A 1 495 ? 0.346 4.823 12.886 1.00 92.31 495 LEU A O 1
ATOM 3780 N N . CYS A 1 496 ? -1.770 4.514 13.531 1.00 93.94 496 CYS A N 1
ATOM 3781 C CA . CYS A 1 496 ? -2.304 4.559 12.166 1.00 93.94 496 CYS A CA 1
ATOM 3782 C C . CYS A 1 496 ? -2.145 5.936 11.503 1.00 93.94 496 CYS A C 1
ATOM 3784 O O . CYS A 1 496 ? -1.970 5.994 10.286 1.00 93.94 496 CYS A O 1
ATOM 3786 N N . GLY A 1 497 ? -2.181 7.018 12.289 1.00 92.50 497 GLY A N 1
ATOM 3787 C CA . GLY A 1 497 ? -1.915 8.375 11.808 1.00 92.50 497 GLY A CA 1
ATOM 3788 C C . GLY A 1 497 ? -0.426 8.623 11.568 1.00 92.50 497 GLY A C 1
ATOM 3789 O O . GLY A 1 497 ? -0.063 9.306 10.611 1.00 92.50 497 GLY A O 1
ATOM 3790 N N . ASP A 1 498 ? 0.446 8.015 12.378 1.00 90.38 498 ASP A N 1
ATOM 3791 C CA . ASP A 1 498 ? 1.899 8.175 12.255 1.00 90.38 498 ASP A CA 1
ATOM 3792 C C . ASP A 1 498 ? 2.435 7.657 10.919 1.00 90.38 498 ASP A C 1
ATOM 3794 O O . ASP A 1 498 ? 3.260 8.332 10.308 1.00 90.38 498 ASP A O 1
ATOM 3798 N N . VAL A 1 499 ? 1.921 6.516 10.445 1.00 92.56 499 VAL A N 1
ATOM 3799 C CA . VAL A 1 499 ? 2.360 5.866 9.196 1.00 92.56 499 VAL A CA 1
ATOM 3800 C C . VAL A 1 499 ? 1.672 6.393 7.935 1.00 92.56 499 VAL A C 1
ATOM 3802 O O . VAL A 1 499 ? 1.998 5.970 6.834 1.00 92.56 499 VAL A O 1
ATOM 3805 N N . CYS A 1 500 ? 0.670 7.269 8.042 1.00 93.81 500 CYS A N 1
ATOM 3806 C CA . CYS A 1 500 ? -0.097 7.699 6.874 1.00 93.81 500 CYS A CA 1
ATOM 3807 C C . CYS A 1 500 ? 0.656 8.788 6.075 1.00 93.81 500 CYS A C 1
ATOM 3809 O O . CYS A 1 500 ? 0.742 9.928 6.539 1.00 93.81 500 CYS A O 1
ATOM 3811 N N . PRO A 1 501 ? 1.130 8.519 4.837 1.00 92.44 501 PRO A N 1
ATOM 3812 C CA . PRO A 1 501 ? 1.970 9.469 4.098 1.00 92.44 501 PRO A CA 1
ATOM 3813 C C . PRO A 1 501 ? 1.198 10.657 3.508 1.00 92.44 501 PRO A C 1
ATOM 3815 O O . PRO A 1 501 ? 1.789 11.693 3.210 1.00 92.44 501 PRO A O 1
ATOM 3818 N N . THR A 1 502 ? -0.112 10.508 3.298 1.00 91.94 502 THR A N 1
ATOM 3819 C CA . THR A 1 502 ? -0.953 11.492 2.597 1.00 91.94 502 THR A CA 1
ATOM 3820 C C . THR A 1 502 ? -1.852 12.308 3.520 1.00 91.94 502 THR A C 1
ATOM 3822 O O . THR A 1 502 ? -2.576 13.181 3.050 1.00 91.94 502 THR A O 1
ATOM 3825 N N . GLY A 1 503 ? -1.849 12.017 4.824 1.00 91.12 503 GLY A N 1
ATOM 3826 C CA . GLY A 1 503 ? -2.788 12.624 5.770 1.00 91.12 503 GLY A CA 1
ATOM 3827 C C . GLY A 1 503 ? -4.257 12.225 5.558 1.00 91.12 503 GLY A C 1
ATOM 3828 O O . GLY A 1 503 ? -5.142 12.952 6.001 1.00 91.12 503 GLY A O 1
ATOM 3829 N N . ALA A 1 504 ? -4.535 11.095 4.889 1.00 94.06 504 ALA A N 1
ATOM 3830 C CA . ALA A 1 504 ? -5.874 10.487 4.884 1.00 94.06 504 ALA A CA 1
ATOM 3831 C C . ALA A 1 504 ? -6.320 10.113 6.311 1.00 94.06 504 ALA A C 1
ATOM 3833 O O . ALA A 1 504 ? -7.470 10.316 6.687 1.00 94.06 504 ALA A O 1
ATOM 3834 N N . ILE A 1 505 ? -5.373 9.610 7.107 1.00 95.06 505 ILE A N 1
ATOM 3835 C CA . ILE A 1 505 ? -5.468 9.483 8.560 1.00 95.06 505 ILE A CA 1
ATOM 3836 C C . ILE A 1 505 ? -4.553 10.560 9.142 1.00 95.06 505 ILE A C 1
ATOM 3838 O O . ILE A 1 505 ? -3.348 10.566 8.877 1.00 95.06 505 ILE A O 1
ATOM 3842 N N . GLN A 1 506 ? -5.125 11.509 9.870 1.00 93.00 506 GLN A N 1
ATOM 3843 C CA . GLN A 1 506 ? -4.398 12.621 10.465 1.00 93.00 506 GLN A CA 1
ATOM 3844 C C . GLN A 1 506 ? -3.557 12.152 11.658 1.00 93.00 506 GLN A C 1
ATOM 3846 O O . GLN A 1 506 ? -3.903 11.200 12.360 1.00 93.00 506 GLN A O 1
ATOM 3851 N N . LYS A 1 507 ? -2.436 12.841 11.898 1.00 91.81 507 LYS A N 1
ATOM 3852 C CA . LYS A 1 507 ? -1.607 12.621 13.088 1.00 91.81 507 LYS A CA 1
ATOM 3853 C C . LYS A 1 507 ? -2.315 13.248 14.288 1.00 91.81 507 LYS A C 1
ATOM 3855 O O . LYS A 1 507 ? -2.319 14.468 14.422 1.00 91.81 507 LYS A O 1
ATOM 3860 N N . ILE A 1 508 ? -2.924 12.404 15.115 1.00 92.06 508 ILE A N 1
ATOM 3861 C CA . ILE A 1 508 ? -3.641 12.783 16.339 1.00 92.06 508 ILE A CA 1
ATOM 3862 C C . ILE A 1 508 ? -2.782 12.500 17.574 1.00 92.06 508 ILE A C 1
ATOM 3864 O O . ILE A 1 508 ? -1.913 11.627 17.550 1.00 92.06 508 ILE A O 1
ATOM 3868 N N . THR A 1 509 ? -3.013 13.232 18.661 1.00 91.19 509 THR A N 1
ATOM 3869 C CA . THR A 1 509 ? -2.382 12.944 19.956 1.00 91.19 509 THR A CA 1
ATOM 3870 C C . THR A 1 509 ? -3.201 11.936 20.763 1.00 91.19 509 THR A C 1
ATOM 3872 O O . THR A 1 509 ? -4.391 11.731 20.518 1.00 91.19 509 THR A O 1
ATOM 3875 N N . GLU A 1 510 ? -2.562 11.289 21.738 1.00 90.25 510 GLU A N 1
ATOM 3876 C CA . GLU A 1 510 ? -3.225 10.354 22.658 1.00 90.25 510 GLU A CA 1
ATOM 3877 C C . GLU A 1 510 ? -4.318 11.074 23.461 1.00 90.25 510 GLU A C 1
ATOM 3879 O O . GLU A 1 510 ? -5.430 10.572 23.579 1.00 90.25 510 GLU A O 1
ATOM 3884 N N . GLU A 1 511 ? -4.038 12.296 23.920 1.00 89.69 511 GLU A N 1
ATOM 3885 C CA . GLU A 1 511 ? -4.997 13.175 24.602 1.00 89.69 511 GLU A CA 1
ATOM 3886 C C . GLU A 1 511 ? -6.220 13.475 23.730 1.00 89.69 511 GLU A C 1
ATOM 3888 O O . GLU A 1 511 ? -7.353 13.352 24.195 1.00 89.69 511 GLU A O 1
ATOM 3893 N N . GLN A 1 512 ? -6.006 13.796 22.446 1.00 91.38 512 GLN A N 1
ATOM 3894 C CA . GLN A 1 512 ? -7.098 14.048 21.508 1.00 91.38 512 GLN A CA 1
ATOM 3895 C C . GLN A 1 512 ? -7.953 12.804 21.288 1.00 91.38 512 GLN A C 1
ATOM 3897 O O . GLN A 1 512 ? -9.178 12.897 21.240 1.00 91.38 512 GLN A O 1
ATOM 3902 N N . LYS A 1 513 ? -7.308 11.639 21.164 1.00 91.81 513 LYS A N 1
ATOM 3903 C CA . LYS A 1 513 ? -7.999 10.367 20.968 1.00 91.81 513 LYS A CA 1
ATOM 3904 C C . LYS A 1 513 ? -8.844 9.992 22.187 1.00 91.81 513 LYS A C 1
ATOM 3906 O O . LYS A 1 513 ? -10.003 9.628 22.020 1.00 91.81 513 LYS A O 1
ATOM 3911 N N . MET A 1 514 ? -8.269 10.107 23.383 1.00 89.44 514 MET A N 1
ATOM 3912 C CA . MET A 1 514 ? -8.913 9.741 24.649 1.00 89.44 514 MET A CA 1
ATOM 3913 C C . MET A 1 514 ? -9.910 10.792 25.156 1.00 89.44 514 MET A C 1
ATOM 3915 O O . MET A 1 514 ? -10.699 10.491 26.043 1.00 89.44 514 MET A O 1
ATOM 3919 N N . GLY A 1 515 ? -9.892 12.012 24.612 1.00 87.50 515 GLY A N 1
ATOM 3920 C CA . GLY A 1 515 ? -10.778 13.089 25.054 1.00 87.50 515 GLY A CA 1
ATOM 3921 C C . GLY A 1 515 ? -10.329 13.765 26.354 1.00 87.50 515 GLY A C 1
ATOM 3922 O O . GLY A 1 515 ? -11.150 14.174 27.172 1.00 87.50 515 GLY A O 1
ATOM 3923 N N . VAL A 1 516 ? -9.019 13.892 26.579 1.00 86.19 516 VAL A N 1
ATOM 3924 C CA . VAL A 1 516 ? -8.497 14.633 27.737 1.00 86.19 516 VAL A CA 1
ATOM 3925 C C . VAL A 1 516 ? -8.620 16.132 27.450 1.00 86.19 516 VAL A C 1
ATOM 3927 O O . VAL A 1 516 ? -7.904 16.667 26.609 1.00 86.19 516 VAL A O 1
ATOM 3930 N N . GLY A 1 517 ? -9.561 16.811 28.114 1.00 83.19 517 GLY A N 1
ATOM 3931 C CA . GLY A 1 517 ? -9.819 18.248 27.926 1.00 83.19 517 GLY A CA 1
ATOM 3932 C C . GLY A 1 517 ? -10.638 18.613 26.678 1.00 83.19 517 GLY A C 1
ATOM 3933 O O . GLY A 1 517 ? -10.831 19.794 26.403 1.00 83.19 517 GLY A O 1
ATOM 3934 N N . GLN A 1 518 ? -11.135 17.623 25.930 1.00 86.81 518 GLN A N 1
ATOM 3935 C CA . GLN A 1 518 ? -11.990 17.791 24.746 1.00 86.81 518 GLN A CA 1
ATOM 3936 C C . GLN A 1 518 ? -12.829 16.525 24.496 1.00 86.81 518 GLN A C 1
ATOM 3938 O O . GLN A 1 518 ? -12.573 15.492 25.101 1.00 86.81 518 GLN A O 1
ATOM 3943 N N . LYS A 1 519 ? -13.811 16.557 23.585 1.00 85.69 519 LYS A N 1
ATOM 3944 C CA . LYS A 1 519 ? -14.577 15.347 23.222 1.00 85.69 519 LYS A CA 1
ATOM 3945 C C . LYS A 1 519 ? -13.641 14.283 22.602 1.00 85.69 519 LYS A C 1
ATOM 3947 O O . LYS A 1 519 ? -12.826 14.652 21.750 1.00 85.69 519 LYS A O 1
ATOM 3952 N N . PRO A 1 520 ? -13.731 12.997 23.000 1.00 90.25 520 PRO A N 1
ATOM 3953 C CA . PRO A 1 520 ? -12.916 11.934 22.415 1.00 90.25 520 PRO A CA 1
ATOM 3954 C C . PRO A 1 520 ? -13.241 11.724 20.935 1.00 90.25 520 PRO A C 1
ATOM 3956 O O . PRO A 1 520 ? -14.360 11.976 20.482 1.00 90.25 520 PRO A O 1
ATOM 3959 N N . ILE A 1 521 ? -12.260 11.220 20.185 1.00 92.25 521 ILE A N 1
ATOM 3960 C CA . ILE A 1 521 ? -12.458 10.845 18.782 1.00 92.25 521 ILE A CA 1
ATOM 3961 C C . ILE A 1 521 ? -13.183 9.498 18.748 1.00 92.25 521 ILE A C 1
ATOM 3963 O O . ILE A 1 521 ? -12.582 8.450 18.990 1.00 92.25 521 ILE A O 1
ATOM 3967 N N . SER A 1 522 ? -14.471 9.538 18.416 1.00 92.50 522 SER A N 1
ATOM 3968 C CA . SER A 1 522 ? -15.292 8.356 18.175 1.00 92.50 522 SER A CA 1
ATOM 3969 C C . SER A 1 522 ? -15.190 7.915 16.717 1.00 92.50 522 SER A C 1
ATOM 3971 O O . SER A 1 522 ? -15.217 8.737 15.798 1.00 92.50 522 SER A O 1
ATOM 3973 N N . ILE A 1 523 ? -15.082 6.606 16.499 1.00 94.12 523 ILE A N 1
ATOM 3974 C CA . ILE A 1 523 ? -15.103 5.984 15.166 1.00 94.12 523 ILE A CA 1
ATOM 3975 C C . ILE A 1 523 ? -16.429 5.266 14.876 1.00 94.12 523 ILE A C 1
ATOM 3977 O O . ILE A 1 523 ? -16.569 4.657 13.821 1.00 94.12 523 ILE A O 1
ATOM 3981 N N . GLY A 1 524 ? -17.388 5.310 15.803 1.00 93.06 524 GLY A N 1
ATOM 3982 C CA . GLY A 1 524 ? -18.676 4.641 15.658 1.00 93.06 524 GLY A CA 1
ATOM 3983 C C . GLY A 1 524 ? -19.374 4.402 16.994 1.00 93.06 524 GLY A C 1
ATOM 3984 O O . GLY A 1 524 ? -18.930 4.885 18.034 1.00 93.06 524 GLY A O 1
ATOM 3985 N N . THR A 1 525 ? -20.436 3.598 16.982 1.00 93.56 525 THR A N 1
ATOM 3986 C CA . THR A 1 525 ? -21.248 3.309 18.176 1.00 93.56 525 THR A CA 1
ATOM 3987 C C . THR A 1 525 ? -21.652 1.838 18.248 1.00 93.56 525 THR A C 1
ATOM 3989 O O . THR A 1 525 ? -21.899 1.200 17.222 1.00 93.56 525 THR A O 1
ATOM 3992 N N . ALA A 1 526 ? -21.686 1.289 19.467 1.00 95.06 526 ALA A N 1
ATOM 3993 C CA . ALA A 1 526 ? -22.074 -0.092 19.744 1.00 95.06 526 ALA A CA 1
ATOM 3994 C C . ALA A 1 526 ? -23.591 -0.244 19.949 1.00 95.06 526 ALA A C 1
ATOM 3996 O O . ALA A 1 526 ? -24.222 0.591 20.591 1.00 95.06 526 ALA A O 1
ATOM 3997 N N . PHE A 1 527 ? -24.150 -1.351 19.462 1.00 94.19 527 PHE A N 1
ATOM 3998 C CA . PHE A 1 527 ? -25.564 -1.715 19.569 1.00 94.19 527 PHE A CA 1
ATOM 3999 C C . PHE A 1 527 ? -25.716 -3.179 19.984 1.00 94.19 527 PHE A C 1
ATOM 4001 O O . PHE A 1 527 ? -24.848 -4.001 19.686 1.00 94.19 527 PHE A O 1
ATOM 4008 N N . TYR A 1 528 ? -26.832 -3.511 20.638 1.00 94.25 528 TYR A N 1
ATOM 4009 C CA . TYR A 1 528 ? -27.157 -4.877 21.050 1.00 94.25 528 TYR A CA 1
ATOM 4010 C C . TYR A 1 528 ? -28.288 -5.477 20.212 1.00 94.25 528 TYR A C 1
ATOM 4012 O O . TYR A 1 528 ? -29.351 -4.882 20.055 1.00 94.25 528 TYR A O 1
ATOM 4020 N N . ASP A 1 529 ? -28.086 -6.710 19.760 1.00 94.62 529 ASP A N 1
ATOM 4021 C CA . ASP A 1 529 ? -29.149 -7.606 19.319 1.00 94.62 529 ASP A CA 1
ATOM 4022 C C . ASP A 1 529 ? -29.684 -8.358 20.549 1.00 94.62 529 ASP A C 1
ATOM 4024 O O . ASP A 1 529 ? -29.090 -9.335 21.026 1.00 94.62 529 ASP A O 1
ATOM 4028 N N . GLN A 1 530 ? -30.805 -7.877 21.093 1.00 93.19 530 GLN A N 1
ATOM 4029 C CA . GLN A 1 530 ? -31.424 -8.454 22.290 1.00 93.19 530 GLN A CA 1
ATOM 4030 C C . GLN A 1 530 ? -31.821 -9.924 22.097 1.00 93.19 530 GLN A C 1
ATOM 4032 O O . GLN A 1 530 ? -31.792 -10.682 23.062 1.00 93.19 530 GLN A O 1
ATOM 4037 N N . GLY A 1 531 ? -32.109 -10.360 20.864 1.00 93.81 531 GLY A N 1
ATOM 4038 C CA . GLY A 1 531 ? -32.452 -11.752 20.564 1.00 93.81 531 GLY A CA 1
ATOM 4039 C C . GLY A 1 531 ? -31.272 -12.718 20.699 1.00 93.81 531 GLY A C 1
ATOM 4040 O O . GLY A 1 531 ? -31.472 -13.920 20.881 1.00 93.81 531 GLY A O 1
ATOM 4041 N N . ARG A 1 532 ? -30.038 -12.203 20.653 1.00 94.19 532 ARG A N 1
ATOM 4042 C CA . ARG A 1 532 ? -28.792 -12.985 20.758 1.00 94.19 532 ARG A CA 1
ATOM 4043 C C . ARG A 1 532 ? -28.073 -12.793 22.086 1.00 94.19 532 ARG A C 1
ATOM 4045 O O . ARG A 1 532 ? -27.274 -13.640 22.481 1.00 94.19 532 ARG A O 1
ATOM 4052 N N . CYS A 1 533 ? -28.304 -11.668 22.753 1.00 94.69 533 CYS A N 1
ATOM 4053 C CA . CYS A 1 533 ? -27.610 -11.334 23.986 1.00 94.69 533 CYS A CA 1
ATOM 4054 C C . CYS A 1 533 ? -28.027 -12.286 25.115 1.00 94.69 533 CYS A C 1
ATOM 4056 O O . CYS A 1 533 ? -29.213 -12.457 25.391 1.00 94.69 533 CYS A O 1
ATOM 4058 N N . LEU A 1 534 ? -27.044 -12.924 25.759 1.00 93.69 534 LEU A N 1
ATOM 4059 C CA . LEU A 1 534 ? -27.274 -13.992 26.739 1.00 93.69 534 LEU A CA 1
ATOM 4060 C C . LEU A 1 534 ? -28.155 -13.547 27.929 1.00 93.69 534 LEU A C 1
ATOM 4062 O O . LEU A 1 534 ? -29.094 -14.282 28.254 1.00 93.69 534 LEU A O 1
ATOM 4066 N N . PRO A 1 535 ? -27.951 -12.353 28.528 1.00 93.75 535 PRO A N 1
ATOM 4067 C CA . PRO A 1 535 ? -28.828 -11.854 29.589 1.00 93.75 535 PRO A CA 1
ATOM 4068 C C . PRO A 1 535 ? -30.240 -11.493 29.113 1.00 93.75 535 PRO A C 1
ATOM 4070 O O . PRO A 1 535 ? -31.194 -11.646 29.871 1.00 93.75 535 PRO A O 1
ATOM 4073 N N . TRP A 1 536 ? -30.388 -11.034 27.864 1.00 92.69 536 TRP A N 1
ATOM 4074 C CA . TRP A 1 536 ? -31.678 -10.619 27.302 1.00 92.69 536 TRP A CA 1
ATOM 4075 C C . TRP A 1 536 ? -32.538 -11.804 26.848 1.00 92.69 536 TRP A C 1
ATOM 4077 O O . TRP A 1 536 ? -33.704 -11.885 27.217 1.00 92.69 536 TRP A O 1
ATOM 4087 N N . SER A 1 537 ? -31.964 -12.723 26.070 1.00 91.38 537 SER A N 1
ATOM 4088 C CA . SER A 1 537 ? -32.697 -13.793 25.376 1.00 91.38 537 SER A CA 1
ATOM 4089 C C . SER A 1 537 ? -32.708 -15.120 26.138 1.00 91.38 537 SER A C 1
ATOM 4091 O O . SER A 1 537 ? -33.718 -15.818 26.168 1.00 91.38 537 SER A O 1
ATOM 4093 N N . MET A 1 538 ? -31.596 -15.483 26.789 1.00 90.31 538 MET A N 1
ATOM 4094 C CA . MET A 1 538 ? -31.417 -16.820 27.380 1.00 90.31 538 MET A CA 1
ATOM 4095 C C . MET A 1 538 ? -31.453 -16.832 28.912 1.00 90.31 538 MET A C 1
ATOM 4097 O O . MET A 1 538 ? -31.284 -17.893 29.526 1.00 90.31 538 MET A O 1
ATOM 4101 N N . SER A 1 539 ? -31.627 -15.664 29.539 1.00 90.75 539 SER A N 1
ATOM 4102 C CA . SER A 1 539 ? -31.527 -15.481 30.991 1.00 90.75 539 SER A CA 1
ATOM 4103 C C . SER A 1 539 ? -30.257 -16.147 31.546 1.00 90.75 539 SER A C 1
ATOM 4105 O O . SER A 1 539 ? -30.307 -17.002 32.436 1.00 90.75 539 SER A O 1
ATOM 4107 N N . VAL A 1 540 ? -29.116 -15.865 30.911 1.00 91.00 540 VAL A N 1
ATOM 4108 C CA . VAL A 1 540 ? -27.788 -16.334 31.327 1.00 91.00 540 VAL A CA 1
ATOM 4109 C C . VAL A 1 540 ? -26.965 -15.111 31.747 1.00 91.00 540 VAL A C 1
ATOM 4111 O O . VAL A 1 540 ? -26.842 -14.184 30.944 1.00 91.00 540 VAL A O 1
ATOM 4114 N N . PRO A 1 541 ? -26.405 -15.083 32.971 1.00 91.88 541 PRO A N 1
ATOM 4115 C CA . PRO A 1 541 ? -25.620 -13.948 33.451 1.00 91.88 541 PRO A CA 1
ATOM 4116 C C . PRO A 1 541 ? -24.333 -13.782 32.630 1.00 91.88 541 PRO A C 1
ATOM 4118 O O . PRO A 1 541 ? -23.631 -14.756 32.354 1.00 91.88 541 PRO A O 1
ATOM 4121 N N . CYS A 1 542 ? -24.037 -12.550 32.210 1.00 93.44 542 CYS A N 1
ATOM 4122 C CA . CYS A 1 542 ? -22.860 -12.204 31.416 1.00 93.44 542 CYS A CA 1
ATOM 4123 C C . CYS A 1 542 ? -22.553 -10.704 31.552 1.00 93.44 542 CYS A C 1
ATOM 4125 O O . CYS A 1 542 ? -23.411 -9.888 31.230 1.00 93.44 542 CYS A O 1
ATOM 4127 N N . ILE A 1 543 ? -21.322 -10.361 31.947 1.00 93.62 543 ILE A N 1
ATOM 4128 C CA . ILE A 1 543 ? -20.857 -8.975 32.171 1.00 93.62 543 ILE A CA 1
ATOM 4129 C C . ILE A 1 543 ? -19.706 -8.552 31.241 1.00 93.62 543 ILE A C 1
ATOM 4131 O O . ILE A 1 543 ? -19.236 -7.419 31.266 1.00 93.62 543 ILE A O 1
ATOM 4135 N N . VAL A 1 544 ? -19.255 -9.455 30.366 1.00 94.62 544 VAL A N 1
ATOM 4136 C CA . VAL A 1 544 ? -17.986 -9.329 29.623 1.00 94.62 544 VAL A CA 1
ATOM 4137 C C . VAL A 1 544 ? -17.859 -7.991 28.877 1.00 94.62 544 VAL A C 1
ATOM 4139 O O . VAL A 1 544 ? -16.797 -7.378 28.852 1.00 94.62 544 VAL A O 1
ATOM 4142 N N . CYS A 1 545 ? -18.943 -7.509 28.269 1.00 93.75 545 CYS A N 1
ATOM 4143 C CA . CYS A 1 545 ? -18.940 -6.253 27.519 1.00 93.75 545 CYS A CA 1
ATOM 4144 C C . CYS A 1 545 ? -18.702 -5.003 28.385 1.00 93.75 545 CYS A C 1
ATOM 4146 O O . CYS A 1 545 ? -18.037 -4.076 27.923 1.00 93.75 545 CYS A O 1
ATOM 4148 N N . GLU A 1 546 ? -19.194 -4.984 29.624 1.00 94.56 546 GLU A N 1
ATOM 4149 C CA . GLU A 1 546 ? -18.949 -3.901 30.576 1.00 94.56 546 GLU A CA 1
ATOM 4150 C C . GLU A 1 546 ? -17.520 -3.976 31.121 1.00 94.56 546 GLU A C 1
ATOM 4152 O O . GLU A 1 546 ? -16.834 -2.958 31.209 1.00 94.56 546 GLU A O 1
ATOM 4157 N N . GLU A 1 547 ? -17.035 -5.167 31.478 1.00 93.38 547 GLU A N 1
ATOM 4158 C CA . GLU A 1 547 ? -15.679 -5.347 32.015 1.00 93.38 547 GLU A CA 1
ATOM 4159 C C . GLU A 1 547 ? -14.600 -4.878 31.039 1.00 93.38 547 GLU A C 1
ATOM 4161 O O . GLU A 1 547 ? -13.665 -4.189 31.439 1.00 93.38 547 GLU A O 1
ATOM 4166 N N . PHE A 1 548 ? -14.765 -5.200 29.756 1.00 93.94 548 PHE A N 1
ATOM 4167 C CA . PHE A 1 548 ? -13.810 -4.851 28.706 1.00 93.94 548 PHE A CA 1
ATOM 4168 C C . PHE A 1 548 ? -13.985 -3.442 28.132 1.00 93.94 548 PHE A C 1
ATOM 4170 O O . PHE A 1 548 ? -13.181 -3.039 27.289 1.00 93.94 548 PHE A O 1
ATOM 4177 N N . CYS A 1 549 ? -15.020 -2.693 28.526 1.00 94.94 549 CYS A N 1
ATOM 4178 C CA . CYS A 1 549 ? -15.219 -1.332 28.038 1.00 94.94 549 CYS A CA 1
ATOM 4179 C C . CYS A 1 549 ? -14.058 -0.431 28.512 1.00 94.94 549 CYS A C 1
ATOM 4181 O O . CYS A 1 549 ? -13.901 -0.251 29.720 1.00 94.94 549 CYS A O 1
ATOM 4183 N N . PRO A 1 550 ? -13.240 0.139 27.601 1.00 91.94 550 PRO A N 1
ATOM 4184 C CA . PRO A 1 550 ? -12.020 0.849 27.990 1.00 91.94 550 PRO A CA 1
ATOM 4185 C C . PRO A 1 550 ? -12.248 2.317 28.378 1.00 91.94 550 PRO A C 1
ATOM 4187 O O . PRO A 1 550 ? -11.304 2.989 28.789 1.00 91.94 550 PRO A O 1
ATOM 4190 N N . THR A 1 551 ? -13.458 2.851 28.197 1.00 91.12 551 THR A N 1
ATOM 4191 C CA . THR A 1 551 ? -13.752 4.257 28.496 1.00 91.12 551 THR A CA 1
ATOM 4192 C C . THR A 1 551 ? -13.916 4.466 30.003 1.00 91.12 551 THR A C 1
ATOM 4194 O O . THR A 1 551 ? -14.352 3.570 30.724 1.00 91.12 551 THR A O 1
ATOM 4197 N N . SER A 1 552 ? -13.584 5.665 30.484 1.00 88.31 552 SER A N 1
ATOM 4198 C CA . SER A 1 552 ? -13.763 6.061 31.883 1.00 88.31 552 SER A CA 1
ATOM 4199 C C . SER A 1 552 ? -14.421 7.445 31.936 1.00 88.31 552 SER A C 1
ATOM 4201 O O . SER A 1 552 ? -13.724 8.430 31.690 1.00 88.31 552 SER A O 1
ATOM 4203 N N . PRO A 1 553 ? -15.729 7.557 32.238 1.00 91.00 553 PRO A N 1
ATOM 4204 C CA . PRO A 1 553 ? -16.660 6.491 32.637 1.00 91.00 553 PRO A CA 1
ATOM 4205 C C . PRO A 1 553 ? -16.943 5.452 31.535 1.00 91.00 553 PRO A C 1
ATOM 4207 O O . PRO A 1 553 ? -16.768 5.715 30.340 1.00 91.00 553 PRO A O 1
ATOM 4210 N N . LYS A 1 554 ? -17.360 4.244 31.942 1.00 93.31 554 LYS A N 1
ATOM 4211 C CA . LYS A 1 554 ? -17.676 3.146 31.017 1.00 93.31 554 LYS A CA 1
ATOM 4212 C C . LYS A 1 554 ? -18.902 3.493 30.177 1.00 93.31 554 LYS A C 1
ATOM 4214 O O . LYS A 1 554 ? -19.930 3.889 30.710 1.00 93.31 554 LYS A O 1
ATOM 4219 N N . ALA A 1 555 ? -18.798 3.293 28.867 1.00 93.75 555 ALA A N 1
ATOM 4220 C CA . ALA A 1 555 ? -19.903 3.500 27.936 1.00 93.75 555 ALA A CA 1
ATOM 4221 C C . ALA A 1 555 ? -20.951 2.383 27.995 1.00 93.75 555 ALA A C 1
ATOM 4223 O O . ALA A 1 555 ? -22.051 2.544 27.481 1.00 93.75 555 ALA A O 1
ATOM 4224 N N . ILE A 1 556 ? -20.601 1.231 28.567 1.00 95.12 556 ILE A N 1
ATOM 4225 C CA . ILE A 1 556 ? -21.504 0.097 28.749 1.00 95.12 556 ILE A CA 1
ATOM 4226 C C . ILE A 1 556 ? -21.745 -0.051 30.244 1.00 95.12 556 ILE A C 1
ATOM 4228 O O . ILE A 1 556 ? -20.780 -0.139 31.000 1.00 95.12 556 ILE A O 1
ATOM 4232 N N . TRP A 1 557 ? -23.012 -0.096 30.636 1.00 94.31 557 TRP A N 1
ATOM 4233 C CA . TRP A 1 557 ? -23.458 -0.338 32.006 1.00 94.31 557 TRP A CA 1
ATOM 4234 C C . TRP A 1 557 ? -24.494 -1.462 32.010 1.00 94.31 557 TRP A C 1
ATOM 4236 O O . TRP A 1 557 ? -25.080 -1.778 30.969 1.00 94.31 557 TRP A O 1
ATOM 4246 N N . VAL A 1 558 ? -24.697 -2.092 33.164 1.00 94.38 558 VAL A N 1
ATOM 4247 C CA . VAL A 1 558 ? -25.642 -3.202 33.315 1.00 94.38 558 VAL A CA 1
ATOM 4248 C C . VAL A 1 558 ? -26.786 -2.845 34.252 1.00 94.38 558 VAL A C 1
ATOM 4250 O O . VAL A 1 558 ? -26.606 -2.185 35.271 1.00 94.38 558 VAL A O 1
ATOM 4253 N N . GLU A 1 559 ? -27.978 -3.297 33.888 1.00 93.88 559 GLU A N 1
ATOM 4254 C CA . GLU A 1 559 ? -29.174 -3.278 34.717 1.00 93.88 559 GLU A CA 1
ATOM 4255 C C . GLU A 1 559 ? -29.324 -4.649 35.386 1.00 93.88 559 GLU A C 1
ATOM 4257 O O . GLU A 1 559 ? -29.437 -5.674 34.706 1.00 93.88 559 GLU A O 1
ATOM 4262 N N . GLU A 1 560 ? -29.306 -4.681 36.714 1.00 93.62 560 GLU A N 1
ATOM 4263 C CA . GLU A 1 560 ? -29.489 -5.909 37.486 1.00 93.62 560 GLU A CA 1
ATOM 4264 C C . GLU A 1 560 ? -30.980 -6.237 37.630 1.00 93.62 560 GLU A C 1
ATOM 4266 O O . GLU A 1 560 ? -31.751 -5.451 38.180 1.00 93.62 560 GLU A O 1
ATOM 4271 N N . VAL A 1 561 ? -31.401 -7.398 37.117 1.00 93.50 561 VAL A N 1
ATOM 4272 C CA . VAL A 1 561 ? -32.810 -7.823 37.090 1.00 93.50 561 VAL A CA 1
ATOM 4273 C C . VAL A 1 561 ? -32.929 -9.306 37.433 1.00 93.50 561 VAL A C 1
ATOM 4275 O O . VAL A 1 561 ? -32.230 -10.144 36.861 1.00 93.50 561 VAL A O 1
ATOM 4278 N N . ASP A 1 562 ? -33.875 -9.653 38.305 1.00 92.75 562 ASP A N 1
ATOM 4279 C CA . ASP A 1 562 ? -34.246 -11.043 38.579 1.00 92.75 562 ASP A CA 1
ATOM 4280 C C . ASP A 1 562 ? -35.362 -11.495 37.631 1.00 92.75 562 ASP A C 1
ATOM 4282 O O . ASP A 1 562 ? -36.454 -10.925 37.607 1.00 92.75 562 ASP A O 1
ATOM 4286 N N . ILE A 1 563 ? -35.101 -12.537 36.838 1.00 88.38 563 ILE A N 1
ATOM 4287 C CA . ILE A 1 563 ? -36.031 -13.033 35.816 1.00 88.38 563 ILE A CA 1
ATOM 4288 C C . ILE A 1 563 ? -36.386 -14.496 36.101 1.00 88.38 563 ILE A C 1
ATOM 4290 O O . ILE A 1 563 ? -35.490 -15.303 36.365 1.00 88.38 563 ILE A O 1
ATOM 4294 N N . PRO A 1 564 ? -37.667 -14.891 35.999 1.00 86.50 564 PRO A N 1
ATOM 4295 C CA . PRO A 1 564 ? -38.049 -16.293 36.075 1.00 86.50 564 PRO A CA 1
ATOM 4296 C C . PRO A 1 564 ? -37.590 -17.037 34.807 1.00 86.50 564 PRO A C 1
ATOM 4298 O O . PRO A 1 564 ? -37.978 -16.702 33.689 1.00 86.50 564 PRO A O 1
ATOM 4301 N N . LYS A 1 565 ? -36.771 -18.077 34.976 1.00 85.44 565 LYS A N 1
ATOM 4302 C CA . LYS A 1 565 ? -36.259 -18.948 33.913 1.00 85.44 565 LYS A CA 1
ATOM 4303 C C . LYS A 1 565 ? -36.887 -20.332 34.011 1.00 85.44 565 LYS A C 1
ATOM 4305 O O . LYS A 1 565 ? -36.861 -20.958 35.068 1.00 85.44 565 LYS A O 1
ATOM 4310 N N . ARG A 1 566 ? -37.395 -20.837 32.888 1.00 81.81 566 ARG A N 1
ATOM 4311 C CA . ARG A 1 566 ? -37.934 -22.197 32.789 1.00 81.81 566 ARG A CA 1
ATOM 4312 C C . ARG A 1 566 ? -36.811 -23.222 32.940 1.00 81.81 566 ARG A C 1
ATOM 4314 O O . ARG A 1 566 ? -35.831 -23.166 32.194 1.00 81.81 566 ARG A O 1
ATOM 4321 N N . GLU A 1 567 ? -36.941 -24.152 33.882 1.00 76.56 567 GLU A N 1
ATOM 4322 C CA . GLU A 1 567 ? -35.948 -25.215 34.028 1.00 76.56 567 GLU A CA 1
ATOM 4323 C C . GLU A 1 567 ? -36.022 -26.221 32.863 1.00 76.56 567 GLU A C 1
ATOM 4325 O O . GLU A 1 567 ? -37.117 -26.553 32.397 1.00 76.56 567 GLU A O 1
ATOM 4330 N N . PRO A 1 568 ? -34.875 -26.740 32.382 1.00 69.94 568 PRO A N 1
ATOM 4331 C CA . PRO A 1 568 ? -34.811 -27.703 31.284 1.00 69.94 568 PRO A CA 1
ATOM 4332 C C . PRO A 1 568 ? -35.121 -29.134 31.763 1.00 69.94 568 PRO A C 1
ATOM 4334 O O . PRO A 1 568 ? -34.413 -30.077 31.419 1.00 69.94 568 PRO A O 1
ATOM 4337 N N . VAL A 1 569 ? -36.152 -29.306 32.594 1.00 70.50 569 VAL A N 1
ATOM 4338 C CA . VAL A 1 569 ? -36.619 -30.625 33.045 1.00 70.50 569 VAL A CA 1
ATOM 4339 C C . VAL A 1 569 ? -37.728 -31.091 32.103 1.00 70.50 569 VAL A C 1
ATOM 4341 O O . VAL A 1 569 ? -38.561 -30.286 31.677 1.00 70.50 569 VAL A O 1
ATOM 4344 N N . ALA A 1 570 ? -37.731 -32.381 31.748 1.00 62.38 570 ALA A N 1
ATOM 4345 C CA . ALA A 1 570 ? -38.814 -32.971 30.968 1.00 62.38 570 ALA A CA 1
ATOM 4346 C C . ALA A 1 570 ? -40.142 -32.697 31.685 1.00 62.38 570 ALA A C 1
ATOM 4348 O O . ALA A 1 570 ? -40.276 -32.999 32.869 1.00 62.38 570 ALA A O 1
ATOM 4349 N N . ALA A 1 571 ? -41.094 -32.088 30.978 1.00 60.78 571 ALA A N 1
ATOM 4350 C CA . ALA A 1 571 ? -42.417 -31.845 31.529 1.00 60.78 571 ALA A CA 1
ATOM 4351 C C . ALA A 1 571 ? -43.027 -33.193 31.946 1.00 60.78 571 ALA A C 1
ATOM 4353 O O . ALA A 1 571 ? -43.251 -34.062 31.100 1.00 60.78 571 ALA A O 1
ATOM 4354 N N . GLU A 1 572 ? -43.274 -33.384 33.242 1.00 63.12 572 GLU A N 1
ATOM 4355 C CA . GLU A 1 572 ? -44.155 -34.457 33.699 1.00 63.12 572 GLU A CA 1
ATOM 4356 C C . GLU A 1 572 ? -45.540 -34.255 33.069 1.00 63.12 572 GLU A C 1
ATOM 4358 O O . GLU A 1 572 ? -45.987 -33.118 32.901 1.00 63.12 572 GLU A O 1
ATOM 4363 N N . HIS A 1 573 ? -46.210 -35.354 32.701 1.00 58.88 573 HIS A N 1
ATOM 4364 C CA . HIS A 1 573 ? -47.507 -35.360 32.011 1.00 58.88 573 HIS A CA 1
ATOM 4365 C C . HIS A 1 573 ? -48.469 -34.287 32.565 1.00 58.88 573 HIS A C 1
ATOM 4367 O O . HIS A 1 573 ? -49.004 -34.423 33.664 1.00 58.88 573 HIS A O 1
ATOM 4373 N N . GLY A 1 574 ? -48.693 -33.221 31.787 1.00 65.94 574 GLY A N 1
ATOM 4374 C CA . GLY A 1 574 ? -49.674 -32.170 32.080 1.00 65.94 574 GLY A CA 1
ATOM 4375 C C . GLY A 1 574 ? -49.238 -31.051 33.038 1.00 65.94 574 GLY A C 1
ATOM 4376 O O . GLY A 1 574 ? -50.077 -30.211 33.353 1.00 65.94 574 GLY A O 1
ATOM 4377 N N . LYS A 1 575 ? -47.976 -30.992 33.493 1.00 66.81 575 LYS A N 1
ATOM 4378 C CA . LYS A 1 575 ? -47.469 -29.900 34.349 1.00 66.81 575 LYS A CA 1
ATOM 4379 C C . LYS A 1 575 ? -46.426 -29.047 33.625 1.00 66.81 575 LYS A C 1
ATOM 4381 O O . LYS A 1 575 ? -45.484 -29.567 33.028 1.00 66.81 575 LYS A O 1
ATOM 4386 N N . GLU A 1 576 ? -46.590 -27.725 33.685 1.00 66.94 576 GLU A N 1
ATOM 4387 C CA . GLU A 1 576 ? -45.568 -26.788 33.212 1.00 66.94 576 GLU A CA 1
ATOM 4388 C C . GLU A 1 576 ? -44.285 -26.942 34.050 1.00 66.94 576 GLU A C 1
ATOM 4390 O O . GLU A 1 576 ? -44.372 -27.137 35.265 1.00 66.94 576 GLU A O 1
ATOM 4395 N N . PRO A 1 577 ? -43.087 -26.884 33.439 1.00 70.94 577 PRO A N 1
ATOM 4396 C CA . PRO A 1 577 ? -41.835 -26.981 34.179 1.00 70.94 577 PRO A CA 1
ATOM 4397 C C . PRO A 1 577 ? -41.703 -25.856 35.211 1.00 70.94 577 PRO A C 1
ATOM 4399 O O . PRO A 1 577 ? -42.132 -24.733 34.935 1.00 70.94 577 PRO A O 1
ATOM 4402 N N . PRO A 1 578 ? -41.077 -26.122 36.369 1.00 78.06 578 PRO A N 1
ATOM 4403 C CA . PRO A 1 578 ? -40.879 -25.111 37.397 1.00 78.06 578 PRO A CA 1
ATOM 4404 C C . PRO A 1 578 ? -40.063 -23.924 36.862 1.00 78.06 578 PRO A C 1
ATOM 4406 O O . PRO A 1 578 ? -39.116 -24.080 36.083 1.00 78.06 578 PRO A O 1
ATOM 4409 N N . MET A 1 579 ? -40.449 -22.721 37.289 1.00 80.00 579 MET A N 1
ATOM 4410 C CA . MET A 1 579 ? -39.732 -21.481 36.997 1.00 80.00 579 MET A CA 1
ATOM 4411 C C . MET A 1 579 ? -38.760 -21.192 38.142 1.00 80.00 579 MET A C 1
ATOM 4413 O O . MET A 1 579 ? -39.168 -21.077 39.296 1.00 80.00 579 MET A O 1
ATOM 4417 N N . LYS A 1 580 ? -37.475 -21.044 37.826 1.00 84.38 580 LYS A N 1
ATOM 4418 C CA . LYS A 1 580 ? -36.428 -20.657 38.773 1.00 84.38 580 LYS A CA 1
ATOM 4419 C C . LYS A 1 580 ? -36.073 -19.190 38.574 1.00 84.38 580 LYS A C 1
ATOM 4421 O O . LYS A 1 580 ? -35.776 -18.786 37.454 1.00 84.38 580 LYS A O 1
ATOM 4426 N N . MET A 1 581 ? -36.055 -18.398 39.642 1.00 87.06 581 MET A N 1
ATOM 4427 C CA . MET A 1 581 ? -35.563 -17.018 39.571 1.00 87.06 581 MET A CA 1
ATOM 4428 C C . MET A 1 581 ? -34.052 -17.021 39.318 1.00 87.06 581 MET A C 1
ATOM 4430 O O . MET A 1 581 ? -33.295 -17.676 40.037 1.00 87.06 581 MET A O 1
ATOM 4434 N N . VAL A 1 582 ? -33.620 -16.318 38.274 1.00 88.31 582 VAL A N 1
ATOM 4435 C CA . VAL A 1 582 ? -32.213 -16.156 37.904 1.00 88.31 582 VAL A CA 1
ATOM 4436 C C . VAL A 1 582 ? -31.895 -14.670 37.854 1.00 88.31 582 VAL A C 1
ATOM 4438 O O . VAL A 1 582 ? -32.555 -13.916 37.142 1.00 88.31 582 VAL A O 1
ATOM 4441 N N . HIS A 1 583 ? -30.856 -14.281 38.583 1.00 92.00 583 HIS A N 1
ATOM 4442 C CA . HIS A 1 583 ? -30.304 -12.936 38.550 1.00 92.00 583 HIS A CA 1
ATOM 4443 C C . HIS A 1 583 ? -29.500 -12.725 37.264 1.00 92.00 583 HIS A C 1
ATOM 4445 O O . HIS A 1 583 ? -28.605 -13.521 36.952 1.00 92.00 583 HIS A O 1
ATOM 4451 N N . VAL A 1 584 ? -29.818 -11.682 36.498 1.00 92.56 584 VAL A N 1
ATOM 4452 C CA . VAL A 1 584 ? -29.121 -11.349 35.252 1.00 92.56 584 VAL A CA 1
ATOM 4453 C C . VAL A 1 584 ? -28.732 -9.877 35.195 1.00 92.56 584 VAL A C 1
ATOM 4455 O O . VAL A 1 584 ? -29.393 -9.013 35.757 1.00 92.56 584 VAL A O 1
ATOM 4458 N N . GLN A 1 585 ? -27.665 -9.605 34.450 1.00 92.94 585 GLN A N 1
ATOM 4459 C CA . GLN A 1 585 ? -27.119 -8.270 34.213 1.00 92.94 585 GLN A CA 1
ATOM 4460 C C . GLN A 1 585 ? -27.389 -7.900 32.755 1.00 92.94 585 GLN A C 1
ATOM 4462 O O . GLN A 1 585 ? -26.727 -8.407 31.849 1.00 92.94 585 GLN A O 1
ATOM 4467 N N . ARG A 1 586 ? -28.416 -7.090 32.499 1.00 93.81 586 ARG A N 1
ATOM 4468 C CA . ARG A 1 586 ? -28.802 -6.679 31.142 1.00 93.81 586 ARG A CA 1
ATOM 4469 C C . ARG A 1 586 ? -27.946 -5.497 30.693 1.00 93.81 586 ARG A C 1
ATOM 4471 O O . ARG A 1 586 ? -28.040 -4.438 31.304 1.00 93.81 586 ARG A O 1
ATOM 4478 N N . PRO A 1 587 ? -27.123 -5.637 29.640 1.00 95.19 587 PRO A N 1
ATOM 4479 C CA . PRO A 1 587 ? -26.241 -4.558 29.229 1.00 95.19 587 PRO A CA 1
ATOM 4480 C C . PRO A 1 587 ? -26.980 -3.508 28.392 1.00 95.19 587 PRO A C 1
ATOM 4482 O O . PRO A 1 587 ? -27.796 -3.848 27.529 1.00 95.19 587 PRO A O 1
ATOM 4485 N N . HIS A 1 588 ? -26.606 -2.248 28.604 1.00 94.50 588 HIS A N 1
ATOM 4486 C CA . HIS A 1 588 ? -27.043 -1.062 27.868 1.00 94.50 588 HIS A CA 1
ATOM 4487 C C . HIS A 1 588 ? -25.818 -0.245 27.426 1.00 94.50 588 HIS A C 1
ATOM 4489 O O . HIS A 1 588 ? -24.749 -0.341 28.032 1.00 94.50 588 HIS A O 1
ATOM 4495 N N . VAL A 1 589 ? -25.940 0.523 26.338 1.00 94.38 589 VAL A N 1
ATOM 4496 C CA . VAL A 1 589 ? -24.868 1.408 25.836 1.00 94.38 589 VAL A CA 1
ATOM 4497 C C . VAL A 1 589 ? -25.306 2.854 25.997 1.00 94.38 589 VAL A C 1
ATOM 4499 O O . VAL A 1 589 ? -26.397 3.204 25.560 1.00 94.38 589 VAL A O 1
ATOM 4502 N N . ASP A 1 590 ? -24.438 3.690 26.558 1.00 92.31 590 ASP A N 1
ATOM 4503 C CA . ASP A 1 590 ? -24.531 5.144 26.481 1.00 92.31 590 ASP A CA 1
ATOM 4504 C C . ASP A 1 590 ? -23.793 5.643 25.219 1.00 92.31 590 ASP A C 1
ATOM 4506 O O . ASP A 1 590 ? -22.554 5.587 25.159 1.00 92.31 590 ASP A O 1
ATOM 4510 N N . PRO A 1 591 ? -24.513 6.134 24.189 1.00 88.88 591 PRO A N 1
ATOM 4511 C CA . PRO A 1 591 ? -23.899 6.619 22.955 1.00 88.88 591 PRO A CA 1
ATOM 4512 C C . PRO A 1 591 ? -22.994 7.840 23.152 1.00 88.88 591 PRO A C 1
ATOM 4514 O O . PRO A 1 591 ? -22.107 8.069 22.334 1.00 88.88 591 PRO A O 1
ATOM 4517 N N . SER A 1 592 ? -23.188 8.623 24.218 1.00 86.94 592 SER A N 1
ATOM 4518 C CA . SER A 1 592 ? -22.397 9.833 24.474 1.00 86.94 592 SER A CA 1
ATOM 4519 C C . SER A 1 592 ? -20.960 9.522 24.909 1.00 86.94 592 SER A C 1
ATOM 4521 O O . SER A 1 592 ? -20.043 10.301 24.639 1.00 86.94 592 SER A O 1
ATOM 4523 N N . LEU A 1 593 ? -20.763 8.356 25.531 1.00 90.25 593 LEU A N 1
ATOM 4524 C CA . LEU A 1 593 ? -19.474 7.852 26.004 1.00 90.25 593 LEU A CA 1
ATOM 4525 C C . LEU A 1 593 ? -18.852 6.837 25.037 1.00 90.25 593 LEU A C 1
ATOM 4527 O O . LEU A 1 593 ? -17.646 6.587 25.079 1.00 90.25 593 LEU A O 1
ATOM 4531 N N . CYS A 1 594 ? -19.660 6.218 24.172 1.00 93.19 594 CYS A N 1
ATOM 4532 C CA . CYS A 1 594 ? -19.194 5.195 23.247 1.00 93.19 594 CYS A CA 1
ATOM 4533 C C . CYS A 1 594 ? -18.285 5.790 22.160 1.00 93.19 594 CYS A C 1
ATOM 4535 O O . CYS A 1 594 ? -18.683 6.658 21.389 1.00 93.19 594 CYS A O 1
ATOM 4537 N N . ILE A 1 595 ? -17.063 5.264 22.055 1.00 93.75 595 ILE A N 1
ATOM 4538 C CA . ILE A 1 595 ? -16.090 5.673 21.027 1.00 93.75 595 ILE A CA 1
ATOM 4539 C C . ILE A 1 595 ? -16.034 4.729 19.814 1.00 93.75 595 ILE A C 1
ATOM 4541 O O . ILE A 1 595 ? -15.183 4.894 18.940 1.00 93.75 595 ILE A O 1
ATOM 4545 N N . GLY A 1 596 ? -16.848 3.668 19.793 1.00 94.38 596 GLY A N 1
ATOM 4546 C CA . GLY A 1 596 ? -16.878 2.710 18.681 1.00 94.38 596 GLY A CA 1
ATOM 4547 C C . GLY A 1 596 ? -15.631 1.832 18.542 1.00 94.38 596 GLY A C 1
ATOM 4548 O O . GLY A 1 596 ? -15.350 1.325 17.462 1.00 94.38 596 GLY A O 1
ATOM 4549 N N . CYS A 1 597 ? -14.857 1.627 19.614 1.00 94.56 597 CYS A N 1
ATOM 4550 C CA . CYS A 1 597 ? -13.583 0.898 19.538 1.00 94.56 597 CYS A CA 1
ATOM 4551 C C . CYS A 1 597 ? -13.706 -0.580 19.116 1.00 94.56 597 CYS A C 1
ATOM 4553 O O . CYS A 1 597 ? -12.719 -1.169 18.673 1.00 94.56 597 CYS A O 1
ATOM 4555 N N . GLY A 1 598 ? -14.883 -1.195 19.266 1.00 95.62 598 GLY A N 1
ATOM 4556 C CA . GLY A 1 598 ? -15.113 -2.594 18.898 1.00 95.62 598 GLY A CA 1
ATOM 4557 C C . GLY A 1 598 ? -14.687 -3.633 19.940 1.00 95.62 598 GLY A C 1
ATOM 4558 O O . GLY A 1 598 ? -14.819 -4.828 19.683 1.00 95.62 598 GLY A O 1
ATOM 4559 N N . ALA A 1 599 ? -14.202 -3.218 21.117 1.00 95.81 599 ALA A N 1
ATOM 4560 C CA . ALA A 1 599 ? -13.748 -4.144 22.159 1.00 95.81 599 ALA A CA 1
ATOM 4561 C C . ALA A 1 599 ? -14.861 -5.107 22.598 1.00 95.81 599 ALA A C 1
ATOM 4563 O O . ALA A 1 599 ? -14.637 -6.314 22.642 1.00 95.81 599 ALA A O 1
ATOM 4564 N N . CYS A 1 600 ? -16.076 -4.593 22.819 1.00 95.31 600 CYS A N 1
ATOM 4565 C CA . CYS A 1 600 ? -17.246 -5.377 23.218 1.00 95.31 600 CYS A CA 1
ATOM 4566 C C . CYS A 1 600 ? -17.629 -6.463 22.191 1.00 95.31 600 CYS A C 1
ATOM 4568 O O . CYS A 1 600 ? -17.912 -7.596 22.576 1.00 95.31 600 CYS A O 1
ATOM 4570 N N . GLU A 1 601 ? -17.584 -6.159 20.889 1.00 95.62 601 GLU A N 1
ATOM 4571 C CA . GLU A 1 601 ? -17.880 -7.121 19.815 1.00 95.62 601 GLU A CA 1
ATOM 4572 C C . GLU A 1 601 ? -16.813 -8.222 19.729 1.00 95.62 601 GLU A C 1
ATOM 4574 O O . GLU A 1 601 ? -17.130 -9.399 19.514 1.00 95.62 601 GLU A O 1
ATOM 4579 N N . LYS A 1 602 ? -15.542 -7.860 19.954 1.00 95.06 602 LYS A N 1
ATOM 4580 C CA . LYS A 1 602 ? -14.433 -8.816 19.943 1.00 95.06 602 LYS A CA 1
ATOM 4581 C C . LYS A 1 602 ? -14.575 -9.879 21.028 1.00 95.06 602 LYS A C 1
ATOM 4583 O O . LYS A 1 602 ? -14.349 -11.057 20.754 1.00 95.06 602 LYS A O 1
ATOM 4588 N N . VAL A 1 603 ? -14.895 -9.453 22.249 1.00 95.06 603 VAL A N 1
ATOM 4589 C CA . VAL A 1 603 ? -14.938 -10.324 23.437 1.00 95.06 603 VAL A CA 1
ATOM 4590 C C . VAL A 1 603 ? -16.285 -11.012 23.635 1.00 95.06 603 VAL A C 1
ATOM 4592 O O . VAL A 1 603 ? -16.408 -11.871 24.504 1.00 95.06 603 VAL A O 1
ATOM 4595 N N . CYS A 1 604 ? -17.296 -10.659 22.836 1.00 95.38 604 CYS A N 1
ATOM 4596 C CA . CYS A 1 604 ? -18.620 -11.257 22.922 1.00 95.38 604 CYS A CA 1
ATOM 4597 C C . CYS A 1 604 ? -18.535 -12.796 22.808 1.00 95.38 604 CYS A C 1
ATOM 4599 O O . CYS A 1 604 ? -18.059 -13.300 21.780 1.00 95.38 604 CYS A O 1
ATOM 4601 N N . PRO A 1 605 ? -19.026 -13.551 23.816 1.00 94.50 605 PRO A N 1
ATOM 4602 C CA . PRO A 1 605 ? -18.906 -15.012 23.852 1.00 94.50 605 PRO A CA 1
ATOM 4603 C C . PRO A 1 605 ? -19.787 -15.720 22.811 1.00 94.50 605 PRO A C 1
ATOM 4605 O O . PRO A 1 605 ? -19.588 -16.903 22.537 1.00 94.50 605 PRO A O 1
ATOM 4608 N N . VAL A 1 606 ? -20.744 -15.007 22.208 1.00 93.12 606 VAL A N 1
ATOM 4609 C CA . VAL A 1 606 ? -21.595 -15.525 21.131 1.00 93.12 606 VAL A CA 1
ATOM 4610 C C . VAL A 1 606 ? -20.737 -15.754 19.880 1.00 93.12 606 VAL A C 1
ATOM 4612 O O . VAL A 1 606 ? -20.108 -14.829 19.360 1.00 93.12 606 VAL A O 1
ATOM 4615 N N . GLN A 1 607 ? -20.653 -17.010 19.428 1.00 85.38 607 GLN A N 1
ATOM 4616 C CA . GLN A 1 607 ? -19.693 -17.428 18.398 1.00 85.38 607 GLN A CA 1
ATOM 4617 C C . GLN A 1 607 ? -20.117 -17.097 16.960 1.00 85.38 607 GLN A C 1
ATOM 4619 O O . GLN A 1 607 ? -19.228 -16.882 16.138 1.00 85.38 607 GLN A O 1
ATOM 4624 N N . ASP A 1 608 ? -21.420 -17.024 16.658 1.00 86.81 608 ASP A N 1
ATOM 4625 C CA . ASP A 1 608 ? -21.917 -16.745 15.303 1.00 86.81 608 ASP A CA 1
ATOM 4626 C C . ASP A 1 608 ? -21.833 -15.238 14.943 1.00 86.81 608 ASP A C 1
ATOM 4628 O O . ASP A 1 608 ? -20.736 -14.709 14.761 1.00 86.81 608 ASP A O 1
ATOM 4632 N N . LYS A 1 609 ? -22.950 -14.511 14.845 1.00 90.12 609 LYS A N 1
ATOM 4633 C CA . LYS A 1 609 ? -22.991 -13.055 14.836 1.00 90.12 609 LYS A CA 1
ATOM 4634 C C . LYS A 1 609 ? -23.014 -12.588 16.300 1.00 90.12 609 LYS A C 1
ATOM 4636 O O . LYS A 1 609 ? -23.946 -12.947 17.027 1.00 90.12 609 LYS A O 1
ATOM 4641 N N . PRO A 1 610 ? -22.026 -11.784 16.726 1.00 93.69 610 PRO A N 1
ATOM 4642 C CA . PRO A 1 610 ? -21.979 -11.224 18.070 1.00 93.69 610 PRO A CA 1
ATOM 4643 C C . PRO A 1 610 ? -23.300 -10.569 18.476 1.00 93.69 610 PRO A C 1
ATOM 4645 O O . PRO A 1 610 ? -23.960 -9.915 17.668 1.00 93.69 610 PRO A O 1
ATOM 4648 N N . ALA A 1 611 ? -23.662 -10.721 19.748 1.00 95.31 611 ALA A N 1
ATOM 4649 C CA . ALA A 1 611 ? -24.836 -10.059 20.308 1.00 95.31 611 ALA A CA 1
ATOM 4650 C C . ALA A 1 611 ? -24.659 -8.542 20.444 1.00 95.31 611 ALA A C 1
ATOM 4652 O O . ALA A 1 611 ? -25.644 -7.824 20.542 1.00 95.31 611 ALA A O 1
ATOM 4653 N N . VAL A 1 612 ? -23.416 -8.062 20.460 1.00 95.12 612 VAL A N 1
ATOM 4654 C CA . VAL A 1 612 ? -23.072 -6.642 20.417 1.00 95.12 612 VAL A CA 1
ATOM 4655 C C . VAL A 1 612 ? -22.256 -6.383 19.166 1.00 95.12 612 VAL A C 1
ATOM 4657 O O . VAL A 1 612 ? -21.313 -7.124 18.896 1.00 95.12 612 VAL A O 1
ATOM 4660 N N . TYR A 1 613 ? -22.624 -5.366 18.401 1.00 94.44 613 TYR A N 1
ATOM 4661 C CA . TYR A 1 613 ? -21.951 -5.008 17.158 1.00 94.44 613 TYR A CA 1
ATOM 4662 C C . TYR A 1 613 ? -21.740 -3.501 17.079 1.00 94.44 613 TYR A C 1
ATOM 4664 O O . TYR A 1 613 ? -22.531 -2.727 17.616 1.00 94.44 613 TYR A O 1
ATOM 4672 N N . VAL A 1 614 ? -20.667 -3.079 16.418 1.00 94.81 614 VAL A N 1
ATOM 4673 C CA . VAL A 1 614 ? -20.371 -1.658 16.206 1.00 94.81 614 VAL A CA 1
ATOM 4674 C C . VAL A 1 614 ? -20.729 -1.252 14.783 1.00 94.81 614 VAL A C 1
ATOM 4676 O O . VAL A 1 614 ? -20.540 -2.015 13.838 1.00 94.81 614 VAL A O 1
ATOM 4679 N N . THR A 1 615 ? -21.244 -0.036 14.628 1.00 93.31 615 THR A N 1
ATOM 4680 C CA . THR A 1 615 ? -21.475 0.591 13.320 1.00 93.31 615 THR A CA 1
ATOM 4681 C C . THR A 1 615 ? -20.801 1.957 13.256 1.00 93.31 615 THR A C 1
ATOM 4683 O O . THR A 1 615 ? -20.463 2.521 14.295 1.00 93.31 615 THR A O 1
ATOM 4686 N N . SER A 1 616 ? -20.602 2.499 12.053 1.00 91.69 616 SER A N 1
ATOM 4687 C CA . SER A 1 616 ? -19.951 3.803 11.837 1.00 91.69 616 SER A CA 1
ATOM 4688 C C . SER A 1 616 ? -20.756 5.015 12.330 1.00 91.69 616 SER A C 1
ATOM 4690 O O . SER A 1 616 ? -20.233 6.126 12.346 1.00 91.69 616 SER A O 1
ATOM 4692 N N . VAL A 1 617 ? -22.016 4.838 12.737 1.00 89.88 617 VAL A N 1
ATOM 4693 C CA . VAL A 1 617 ? -22.875 5.947 13.174 1.00 89.88 617 VAL A CA 1
ATOM 4694 C C . VAL A 1 617 ? -22.328 6.614 14.446 1.00 89.88 617 VAL A C 1
ATOM 4696 O O . VAL A 1 617 ? -21.849 5.945 15.367 1.00 89.88 617 VAL A O 1
ATOM 4699 N N . GLY A 1 618 ? -22.402 7.942 14.508 1.00 86.50 618 GLY A N 1
ATOM 4700 C CA . GLY A 1 618 ? -21.856 8.738 15.610 1.00 86.50 618 GLY A CA 1
ATOM 4701 C C . GLY A 1 618 ? -20.341 8.967 15.535 1.00 86.50 618 GLY A C 1
ATOM 4702 O O . GLY A 1 618 ? -19.749 9.456 16.499 1.00 86.50 618 GLY A O 1
ATOM 4703 N N . GLU A 1 619 ? -19.694 8.631 14.414 1.00 90.06 619 GLU A N 1
ATOM 4704 C CA . GLU A 1 619 ? -18.269 8.893 14.210 1.00 90.06 619 GLU A CA 1
ATOM 4705 C C . GLU A 1 619 ? -17.949 10.394 14.133 1.00 90.06 619 GLU A C 1
ATOM 4707 O O . GLU A 1 619 ? -18.634 11.177 13.482 1.00 90.06 619 GLU A O 1
ATOM 4712 N N . THR A 1 620 ? -16.836 10.811 14.737 1.00 89.31 620 THR A N 1
ATOM 4713 C CA . THR A 1 620 ? -16.430 12.226 14.810 1.00 89.31 620 THR A CA 1
ATOM 4714 C C . THR A 1 620 ? -16.085 12.830 13.445 1.00 89.31 620 THR A C 1
ATOM 4716 O O . THR A 1 620 ? -16.124 14.047 13.280 1.00 89.31 620 THR A O 1
ATOM 4719 N N . ARG A 1 621 ? -15.732 12.001 12.455 1.00 87.94 621 ARG A N 1
ATOM 4720 C CA . ARG A 1 621 ? -15.310 12.466 11.123 1.00 87.94 621 ARG A CA 1
ATOM 4721 C C . ARG A 1 621 ? -16.464 12.880 10.208 1.00 87.94 621 ARG A C 1
ATOM 4723 O O . ARG A 1 621 ? -16.217 13.578 9.229 1.00 87.94 621 ARG A O 1
ATOM 4730 N N . SER A 1 622 ? -17.683 12.416 10.479 1.00 85.38 622 SER A N 1
ATOM 4731 C CA . SER A 1 622 ? -18.850 12.666 9.635 1.00 85.38 622 SER A CA 1
ATOM 4732 C C . SER A 1 622 ? -19.823 13.589 10.354 1.00 85.38 622 SER A C 1
ATOM 4734 O O . SER A 1 622 ? -20.152 13.378 11.516 1.00 85.38 622 SER A O 1
ATOM 4736 N N . LYS A 1 623 ? -20.298 14.622 9.653 1.00 79.00 623 LYS A N 1
ATOM 4737 C CA . LYS A 1 623 ? -21.322 15.542 10.179 1.00 79.00 623 LYS A CA 1
ATOM 4738 C C . LYS A 1 623 ? -22.743 15.024 9.966 1.00 79.00 623 LYS A C 1
ATOM 4740 O O . LYS A 1 623 ? -23.669 15.527 10.588 1.00 79.00 623 LYS A O 1
ATOM 4745 N N . THR A 1 624 ? -22.914 14.068 9.056 1.00 76.81 624 THR A N 1
ATOM 4746 C CA . THR A 1 624 ? -24.221 13.570 8.610 1.00 76.81 624 THR A CA 1
ATOM 4747 C C . THR A 1 624 ? -24.543 12.190 9.173 1.00 76.81 624 THR A C 1
ATOM 4749 O O . THR A 1 624 ? -25.713 11.866 9.343 1.00 76.81 624 THR A O 1
ATOM 4752 N N . ASN A 1 625 ? -23.529 11.384 9.497 1.00 83.25 625 ASN A N 1
ATOM 4753 C CA . ASN A 1 625 ? -23.699 10.037 10.040 1.00 83.25 625 ASN A CA 1
ATOM 4754 C C . ASN A 1 625 ? -23.893 10.069 11.569 1.00 83.25 625 ASN A C 1
ATOM 4756 O O . ASN A 1 625 ? -23.032 9.621 12.327 1.00 83.25 625 ASN A O 1
ATOM 4760 N N . VAL A 1 626 ? -25.005 10.650 12.026 1.00 80.31 626 VAL A N 1
ATOM 4761 C CA . VAL A 1 626 ? -25.364 10.804 13.449 1.00 80.31 626 VAL A CA 1
ATOM 4762 C C . VAL A 1 626 ? -26.508 9.870 13.857 1.00 80.31 626 VAL A C 1
ATOM 4764 O O . VAL A 1 626 ? -27.305 9.451 13.024 1.00 80.31 626 VAL A O 1
ATOM 4767 N N . ILE A 1 627 ? -26.593 9.539 15.150 1.00 78.25 627 ILE A N 1
ATOM 4768 C CA . ILE A 1 627 ? -27.633 8.643 15.696 1.00 78.25 627 ILE A CA 1
ATOM 4769 C C . ILE A 1 627 ? -28.970 9.365 15.860 1.00 78.25 627 ILE A C 1
ATOM 4771 O O . ILE A 1 627 ? -30.017 8.812 15.532 1.00 78.25 627 ILE A O 1
ATOM 4775 N N . LEU A 1 628 ? -28.933 10.584 16.398 1.00 69.44 628 LEU A N 1
ATOM 4776 C CA . LEU A 1 628 ? -30.105 11.410 16.664 1.00 69.44 628 LEU A CA 1
ATOM 4777 C C . LEU A 1 628 ? -30.069 12.612 15.719 1.00 69.44 628 LEU A C 1
ATOM 4779 O O . LEU A 1 628 ? -29.080 13.341 15.677 1.00 69.44 628 LEU A O 1
ATOM 4783 N N . LEU A 1 629 ? -31.146 12.815 14.959 1.00 62.47 629 LEU A N 1
ATOM 4784 C CA . LEU A 1 629 ? -31.269 13.921 14.000 1.00 62.47 629 LEU A CA 1
ATOM 4785 C C . LEU A 1 629 ? -31.308 15.300 14.689 1.00 62.47 629 LEU A C 1
ATOM 4787 O O . LEU A 1 629 ? -30.962 16.303 14.070 1.00 62.47 629 LEU A O 1
ATOM 4791 N N . GLU A 1 630 ? -31.692 15.347 15.967 1.00 54.12 630 GLU A N 1
ATOM 4792 C CA . GLU A 1 630 ? -31.891 16.578 16.748 1.00 54.12 630 GLU A CA 1
ATOM 4793 C C . GLU A 1 630 ? -30.592 17.368 17.000 1.00 54.12 630 GLU A C 1
ATOM 4795 O O . GLU A 1 630 ? -30.638 18.591 17.113 1.00 54.12 630 GLU A O 1
ATOM 4800 N N . ASP A 1 631 ? -29.433 16.699 16.992 1.00 50.41 631 ASP A N 1
ATOM 4801 C CA . ASP A 1 631 ? -28.108 17.321 17.165 1.00 50.41 631 ASP A CA 1
ATOM 4802 C C . ASP A 1 631 ? -27.504 17.858 15.855 1.00 50.41 631 ASP A C 1
ATOM 4804 O O . ASP A 1 631 ? -26.386 18.384 15.837 1.00 50.41 631 ASP A O 1
ATOM 4808 N N . THR A 1 632 ? -28.222 17.737 14.736 1.00 47.97 632 THR A N 1
ATOM 4809 C CA . THR A 1 632 ? -27.786 18.275 13.445 1.00 47.97 632 THR A CA 1
ATOM 4810 C C . THR A 1 632 ? -28.618 19.485 13.054 1.00 47.97 632 THR A C 1
ATOM 4812 O O . THR A 1 632 ? -29.844 19.456 13.092 1.00 47.97 632 THR A O 1
ATOM 4815 N N . ASP A 1 633 ? -27.953 20.545 12.588 1.00 47.47 633 ASP A N 1
ATOM 4816 C CA . ASP A 1 633 ? -28.559 21.743 11.976 1.00 47.47 633 ASP A CA 1
ATOM 4817 C C . ASP A 1 633 ? -29.332 21.438 10.664 1.00 47.47 633 ASP A C 1
ATOM 4819 O O . ASP A 1 633 ? -29.545 22.322 9.837 1.00 47.47 633 ASP A O 1
ATOM 4823 N N . TYR A 1 634 ? -29.787 20.199 10.450 1.00 45.81 634 TYR A N 1
ATOM 4824 C CA . TYR A 1 634 ? -30.508 19.764 9.254 1.00 45.81 634 TYR A CA 1
ATOM 4825 C C . TYR A 1 634 ? -31.818 20.549 9.048 1.00 45.81 634 TYR A C 1
ATOM 4827 O O . TYR A 1 634 ? -32.209 20.798 7.914 1.00 45.81 634 TYR A O 1
ATOM 4835 N N . ASN A 1 635 ? -32.440 21.026 10.136 1.00 40.72 635 ASN A N 1
ATOM 4836 C CA . ASN A 1 635 ? -33.652 21.859 10.110 1.00 40.72 635 ASN A CA 1
ATOM 4837 C C . ASN A 1 635 ? -33.399 23.374 10.246 1.00 40.72 635 ASN A C 1
ATOM 4839 O O . ASN A 1 635 ? -34.358 24.138 10.277 1.00 40.72 635 ASN A O 1
ATOM 4843 N N . LYS A 1 636 ? -32.146 23.846 10.350 1.00 43.69 636 LYS A N 1
ATOM 4844 C CA . LYS A 1 636 ? -31.847 25.297 10.362 1.00 43.69 636 LYS A CA 1
ATOM 4845 C C . LYS A 1 636 ? -31.431 25.849 8.996 1.00 43.69 636 LYS A C 1
ATOM 4847 O O . LYS A 1 636 ? -31.188 27.046 8.875 1.00 43.69 636 LYS A O 1
ATOM 4852 N N . ALA A 1 637 ? -31.358 24.990 7.981 1.00 37.09 637 ALA A N 1
ATOM 4853 C CA . ALA A 1 637 ? -31.036 25.349 6.601 1.00 37.09 637 ALA A CA 1
ATOM 4854 C C . ALA A 1 637 ? -32.245 25.233 5.647 1.00 37.09 637 ALA A C 1
ATOM 4856 O O . ALA A 1 637 ? -32.055 24.988 4.456 1.00 37.09 637 ALA A O 1
ATOM 4857 N N . SER A 1 638 ? -33.470 25.393 6.166 1.00 37.22 638 SER A N 1
ATOM 4858 C CA . SER A 1 638 ? -34.694 25.597 5.374 1.00 37.22 638 SER A CA 1
ATOM 4859 C C . SER A 1 638 ? -35.159 27.041 5.447 1.00 37.22 638 SER A C 1
ATOM 4861 O O . SER A 1 638 ? -35.361 27.499 6.597 1.00 37.22 638 SER A O 1
#

Sequence (638 aa):
MANLDPTPAAPAHREPAAGAAVAPAKASAAPPAGPSAAPAAAPAKEARWAALLGTLRKAGAIVRPAPKRRPGSGLPARKVIQVLVWARRAVQAGCLGLFLYFLFQTGFRGSFASAEARVRLPLPVEGFLLADPFVGAMTLLSTHTVYRGLLWSLGILALTLVFGRVFCGWICPFGTLHHFFGWIFPSRYGKGGKRVEANKTYTRQRVKYYLMYAFLAASATGSVIGGLFDPICVAVRAIGLAVIPAAQYVAAVVTGSAATTGSRPVQLAADHAQDFLAASVWQTKQFYFHHTWFVGILFVAILFMNRFIPRFWCRVLCPLGAFLGVFARFALFGMQKDHAKCTDCNLCLVHCQGADSPQGGVKWRQDECHMCLNCESACPEDVIKFRFLPNRKSALVTPDTGRRTALATAAAGAVIIPTARIADVLDANYDHRVIRPPGSVEEREFLERCIRCAECMKVCPNNAIHPAFFEAGIEGLWTPIVIPRIGYCEHSCVLCGDVCPTGAIQKITEEQKMGVGQKPISIGTAFYDQGRCLPWSMSVPCIVCEEFCPTSPKAIWVEEVDIPKREPVAAEHGKEPPMKMVHVQRPHVDPSLCIGCGACEKVCPVQDKPAVYVTSVGETRSKTNVILLEDTDYNKAS